Protein AF-0000000076593873 (afdb_homodimer)

Structure (mmCIF, N/CA/C/O backbone):
data_AF-0000000076593873-model_v1
#
loop_
_entity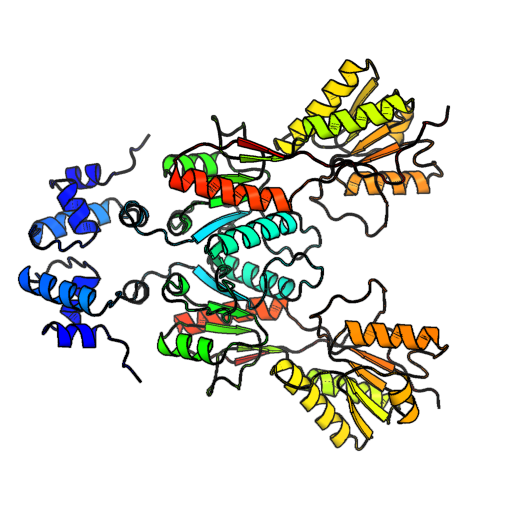.id
_entity.type
_entity.pdbx_description
1 polymer 'LacI family transcriptional regulator'
#
loop_
_atom_site.group_PDB
_atom_site.id
_atom_site.type_symbol
_atom_site.label_atom_id
_atom_site.label_alt_id
_atom_site.label_comp_id
_atom_site.label_asym_id
_atom_site.label_entity_id
_atom_site.label_seq_id
_atom_site.pdbx_PDB_ins_code
_atom_site.Cartn_x
_atom_site.Cartn_y
_atom_site.Cartn_z
_atom_site.occupancy
_atom_site.B_iso_or_equiv
_atom_site.auth_seq_id
_atom_site.auth_comp_id
_atom_site.auth_asym_id
_atom_site.auth_atom_id
_atom_site.pdbx_PDB_model_num
ATOM 1 N N . MET A 1 1 ? -19.141 37.375 -0.49 1 27.3 1 MET A N 1
ATOM 2 C CA . MET A 1 1 ? -18.844 36 -0.102 1 27.3 1 MET A CA 1
ATOM 3 C C . MET A 1 1 ? -20.125 35.219 0.185 1 27.3 1 MET A C 1
ATOM 5 O O . MET A 1 1 ? -20.938 35.656 1.01 1 27.3 1 MET A O 1
ATOM 9 N N . ALA A 1 2 ? -20.672 34.438 -0.618 1 40.19 2 ALA A N 1
ATOM 10 C CA . ALA A 1 2 ? -22.047 33.969 -0.468 1 40.19 2 ALA A CA 1
ATOM 11 C C . ALA A 1 2 ? -22.219 33.125 0.787 1 40.19 2 ALA A C 1
ATOM 13 O O . ALA A 1 2 ? -21.422 32.219 1.031 1 40.19 2 ALA A O 1
ATOM 14 N N . ARG A 1 3 ? -22.781 33.438 1.843 1 48.47 3 ARG A N 1
ATOM 15 C CA . ARG A 1 3 ? -22.984 32.844 3.162 1 48.47 3 ARG A CA 1
ATOM 16 C C . ARG A 1 3 ? -23.594 31.453 3.051 1 48.47 3 ARG A C 1
ATOM 18 O O . ARG A 1 3 ? -24.562 31.25 2.311 1 48.47 3 ARG A O 1
ATOM 25 N N . ARG A 1 4 ? -22.828 30.328 3.344 1 48.94 4 ARG A N 1
ATOM 26 C CA . ARG A 1 4 ? -23.359 28.969 3.395 1 48.94 4 ARG A CA 1
ATOM 27 C C . ARG A 1 4 ? -24.641 28.906 4.203 1 48.94 4 ARG A C 1
ATOM 29 O O . ARG A 1 4 ? -24.719 29.453 5.305 1 48.94 4 ARG A O 1
ATOM 36 N N . LEU A 1 5 ? -25.641 28.297 3.57 1 63.25 5 LEU A N 1
ATOM 37 C CA . LEU A 1 5 ? -26.953 28.25 4.223 1 63.25 5 LEU A CA 1
ATOM 38 C C . LEU A 1 5 ? -26.922 27.312 5.422 1 63.25 5 LEU A C 1
ATOM 40 O O . LEU A 1 5 ? -26.359 26.219 5.352 1 63.25 5 LEU A O 1
ATOM 44 N N . THR A 1 6 ? -27.062 27.703 6.688 1 67.06 6 THR A N 1
ATOM 45 C CA . THR A 1 6 ? -27.203 26.969 7.941 1 67.06 6 THR A CA 1
ATOM 46 C C . THR A 1 6 ? -28.625 26.484 8.133 1 67.06 6 THR A C 1
ATOM 48 O O . THR A 1 6 ? -29.531 26.906 7.402 1 67.06 6 THR A O 1
ATOM 51 N N . GLN A 1 7 ? -28.641 25.453 9.086 1 71.44 7 GLN A N 1
ATOM 52 C CA . GLN A 1 7 ? -30 25.062 9.445 1 71.44 7 GLN A CA 1
ATOM 53 C C . GLN A 1 7 ? -30.844 26.266 9.836 1 71.44 7 GLN A C 1
ATOM 55 O O . GLN A 1 7 ? -32.031 26.297 9.594 1 71.44 7 GLN A O 1
ATOM 60 N N . GLN A 1 8 ? -30.109 27.219 10.438 1 76.75 8 GLN A N 1
ATOM 61 C CA . GLN A 1 8 ? -30.797 28.453 10.82 1 76.75 8 GLN A CA 1
ATOM 62 C C . GLN A 1 8 ? -31.25 29.234 9.586 1 76.75 8 GLN A C 1
ATOM 64 O O . GLN A 1 8 ? -32.344 29.812 9.586 1 76.75 8 GLN A O 1
ATOM 69 N N . ASP A 1 9 ? -30.422 29.188 8.562 1 77.44 9 ASP A N 1
ATOM 70 C CA . ASP A 1 9 ? -30.797 29.859 7.324 1 77.44 9 ASP A CA 1
ATOM 71 C C . ASP A 1 9 ? -32 29.172 6.672 1 77.44 9 ASP A C 1
ATOM 73 O O . ASP A 1 9 ? -32.906 29.844 6.191 1 77.44 9 ASP A O 1
ATOM 77 N N . ILE A 1 10 ? -31.891 27.891 6.699 1 76.69 10 ILE A N 1
ATOM 78 C CA . ILE A 1 10 ? -33 27.109 6.148 1 76.69 10 ILE A CA 1
ATOM 79 C C . ILE A 1 10 ? -34.25 27.391 6.938 1 76.69 10 ILE A C 1
ATOM 81 O O . ILE A 1 10 ? -35.344 27.547 6.359 1 76.69 10 ILE A O 1
ATOM 85 N N . ALA A 1 11 ? -34.125 27.453 8.195 1 79.81 11 ALA A N 1
ATOM 86 C CA . ALA A 1 11 ? -35.25 27.766 9.07 1 79.81 11 ALA A CA 1
ATOM 87 C C . ALA A 1 11 ? -35.844 29.125 8.727 1 79.81 11 ALA A C 1
ATOM 89 O O . ALA A 1 11 ? -37.062 29.25 8.609 1 79.81 11 ALA A O 1
ATOM 90 N N . ARG A 1 12 ? -35 30.031 8.523 1 82.44 12 ARG A N 1
ATOM 91 C CA . ARG A 1 12 ? -35.438 31.391 8.164 1 82.44 12 ARG A CA 1
ATOM 92 C C . ARG A 1 12 ? -36.125 31.391 6.812 1 82.44 12 ARG A C 1
ATOM 94 O O . ARG A 1 12 ? -37.188 32.031 6.652 1 82.44 12 ARG A O 1
ATOM 10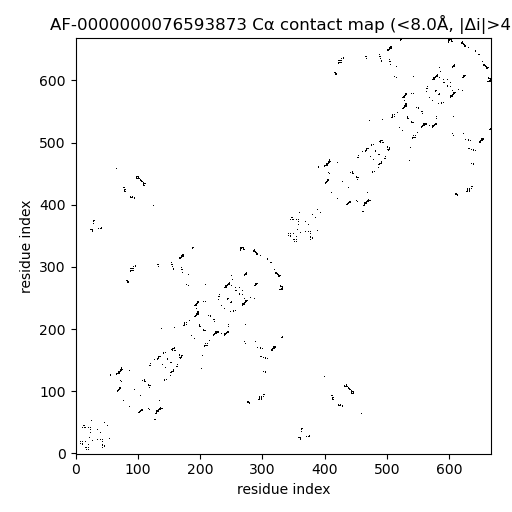1 N N . MET A 1 13 ? -35.531 30.656 5.918 1 81.69 13 MET A N 1
ATOM 102 C CA . MET A 1 13 ? -36.062 30.625 4.559 1 81.69 13 MET A CA 1
ATOM 103 C C . MET A 1 13 ? -37.406 29.891 4.516 1 81.69 13 MET A C 1
ATOM 105 O O . MET A 1 13 ? -38.25 30.219 3.701 1 81.69 13 MET A O 1
ATOM 109 N N . ALA A 1 14 ? -37.531 28.922 5.348 1 80.81 14 ALA A N 1
ATOM 110 C CA . ALA A 1 14 ? -38.75 28.109 5.395 1 80.81 14 ALA A CA 1
ATOM 111 C C . ALA A 1 14 ? -39.781 28.703 6.348 1 80.81 14 ALA A C 1
ATOM 113 O O . ALA A 1 14 ? -40.938 28.234 6.398 1 80.81 14 ALA A O 1
ATOM 114 N N . GLY A 1 15 ? -39.406 29.719 7.062 1 83.62 15 GLY A N 1
ATOM 115 C CA . GLY A 1 15 ? -40.281 30.375 8.008 1 83.62 15 GLY A CA 1
ATOM 116 C C . GLY A 1 15 ? -40.594 29.547 9.227 1 83.62 15 GLY A C 1
ATOM 117 O O . GLY A 1 15 ? -41.719 29.594 9.758 1 83.62 15 GLY A O 1
ATOM 118 N N . VAL A 1 16 ? -39.719 28.641 9.5 1 81.25 16 VAL A N 1
ATOM 119 C CA . VAL A 1 16 ? -39.906 27.781 10.656 1 81.25 16 VAL A CA 1
ATOM 120 C C . VAL A 1 16 ? -38.719 27.938 11.617 1 81.25 16 VAL A C 1
ATOM 122 O O . VAL A 1 16 ? -37.781 28.641 11.312 1 81.25 16 VAL A O 1
ATOM 125 N N . SER A 1 17 ? -38.812 27.406 12.867 1 78.19 17 SER A N 1
ATOM 126 C CA . SER A 1 17 ? -37.688 27.422 13.812 1 78.19 17 SER A CA 1
ATOM 127 C C . SER A 1 17 ? -36.562 26.484 13.375 1 78.19 17 SER A C 1
ATOM 129 O O . SER A 1 17 ? -36.812 25.547 12.617 1 78.19 17 SER A O 1
ATOM 131 N N . GLN A 1 18 ? -35.281 26.719 13.875 1 76.38 18 GLN A N 1
ATOM 132 C CA . GLN A 1 18 ? -34.156 25.828 13.602 1 76.38 18 GLN A CA 1
ATOM 133 C C . GLN A 1 18 ? -34.438 24.422 14.117 1 76.38 18 GLN A C 1
ATOM 135 O O . GLN A 1 18 ? -34.031 23.438 13.492 1 76.38 18 GLN A O 1
ATOM 140 N N . ALA A 1 19 ? -35.156 24.359 15.242 1 73.5 19 ALA A N 1
ATOM 141 C CA . ALA A 1 19 ? -35.531 23.062 15.805 1 73.5 19 ALA A CA 1
ATOM 142 C C . ALA A 1 19 ? -36.438 22.297 14.859 1 73.5 19 ALA A C 1
ATOM 144 O O . ALA A 1 19 ? -36.312 21.078 14.703 1 73.5 19 ALA A O 1
ATOM 145 N N . THR A 1 20 ? -37.375 23 14.227 1 74.06 20 THR A N 1
ATOM 146 C CA . THR A 1 20 ? -38.281 22.359 13.281 1 74.06 20 THR A CA 1
ATOM 147 C C . THR A 1 20 ? -37.531 21.828 12.062 1 74.06 20 THR A C 1
ATOM 149 O O . THR A 1 20 ? -37.812 20.719 11.602 1 74.06 20 THR A O 1
ATOM 152 N N . VAL A 1 21 ? -36.469 22.672 11.578 1 73.88 21 VAL A N 1
ATOM 153 C CA . VAL A 1 21 ? -35.625 22.219 10.453 1 73.88 21 VAL A CA 1
ATOM 154 C C . VAL A 1 21 ? -34.844 20.969 10.859 1 73.88 21 VAL A C 1
ATOM 156 O O . VAL A 1 21 ? -34.75 20 10.102 1 73.88 21 VAL A O 1
ATOM 159 N N . SER A 1 22 ? -34.312 21.016 12.086 1 69.75 22 SER A N 1
ATOM 160 C CA . SER A 1 22 ? -33.594 19.875 12.617 1 69.75 22 SER A CA 1
ATOM 161 C C . SER A 1 22 ? -34.469 18.641 12.703 1 69.75 22 SER A C 1
ATOM 163 O O . SER A 1 22 ? -34.031 17.531 12.352 1 69.75 22 SER A O 1
ATOM 165 N N . LEU A 1 23 ? -35.688 18.922 13.156 1 68.12 23 LEU A N 1
ATOM 166 C CA . LEU A 1 23 ? -36.656 17.828 13.312 1 68.12 23 LEU A CA 1
ATOM 167 C C . LEU A 1 23 ? -37.031 17.25 11.961 1 68.12 23 LEU A C 1
ATOM 169 O O . LEU A 1 23 ? -37.156 16.031 11.812 1 68.12 23 LEU A O 1
ATOM 173 N N . VAL A 1 24 ? -37.188 18.109 11.031 1 69.44 24 VAL A N 1
ATOM 174 C CA . VAL A 1 24 ? -37.562 17.703 9.68 1 69.44 24 VAL A CA 1
ATOM 175 C C . VAL A 1 24 ? -36.406 16.953 9.031 1 69.44 24 VAL A C 1
ATOM 177 O O . VAL A 1 24 ? -36.594 15.914 8.391 1 69.44 24 VAL A O 1
ATOM 180 N N . LEU A 1 25 ? -35.125 17.516 9.25 1 64.62 25 LEU A N 1
ATOM 181 C CA . LEU A 1 25 ? -33.938 16.953 8.633 1 64.62 25 LEU A CA 1
ATOM 182 C C . LEU A 1 25 ? -33.562 15.617 9.281 1 64.62 25 LEU A C 1
ATOM 184 O O . LEU A 1 25 ? -33.094 14.703 8.609 1 64.62 25 LEU A O 1
ATOM 188 N N . ASN A 1 26 ? -33.75 15.547 10.625 1 59.53 26 ASN A N 1
ATOM 189 C CA . ASN A 1 26 ? -33.406 14.344 11.383 1 59.53 26 ASN A CA 1
ATOM 190 C C . ASN A 1 26 ? -34.594 13.391 11.492 1 59.53 26 ASN A C 1
ATOM 192 O O . ASN A 1 26 ? -34.5 12.367 12.18 1 59.53 26 ASN A O 1
ATOM 196 N N . ASN A 1 27 ? -35.406 13.516 10.781 1 50.81 27 ASN A N 1
ATOM 197 C CA . ASN A 1 27 ? -36.688 12.805 10.82 1 50.81 27 ASN A CA 1
ATOM 198 C C . ASN A 1 27 ? -37.031 12.398 12.25 1 50.81 27 ASN A C 1
ATOM 200 O O . ASN A 1 27 ? -37.562 11.312 12.469 1 50.81 27 ASN A O 1
ATOM 204 N N . ARG A 1 28 ? -36.344 13.055 13.25 1 45.88 28 ARG A N 1
ATOM 205 C CA . ARG A 1 28 ? -36.656 12.734 14.641 1 45.88 28 ARG A CA 1
ATOM 206 C C . ARG A 1 28 ? -38.125 12.945 14.945 1 45.88 28 ARG A C 1
ATOM 208 O O . ARG A 1 28 ? -38.688 14.008 14.664 1 45.88 28 ARG A O 1
ATOM 215 N N . LYS A 1 29 ? -38.875 11.781 14.969 1 42.25 29 LYS A N 1
ATOM 216 C CA . LYS A 1 29 ? -40.188 11.789 15.602 1 42.25 29 LYS A CA 1
ATOM 217 C C . LYS A 1 29 ? -40.062 11.938 17.109 1 42.25 29 LYS A C 1
ATOM 219 O O . LYS A 1 29 ? -40.094 10.945 17.844 1 42.25 29 LYS A O 1
ATOM 224 N N . ASP A 1 30 ? -39.188 12.656 17.641 1 37.06 30 ASP A N 1
ATOM 225 C CA . ASP A 1 30 ? -39.469 12.695 19.078 1 37.06 30 ASP A CA 1
ATOM 226 C C . ASP A 1 30 ? -40.969 12.859 19.344 1 37.06 30 ASP A C 1
ATOM 228 O O . ASP A 1 30 ? -41.688 13.484 18.562 1 37.06 30 ASP A O 1
ATOM 232 N N . GLY A 1 31 ? -41.531 11.961 20.172 1 39.12 31 GLY A N 1
ATOM 233 C CA . GLY A 1 31 ? -42.906 11.875 20.609 1 39.12 31 GLY A CA 1
ATOM 234 C C . GLY A 1 31 ? -43.656 13.211 20.562 1 39.12 31 GLY A C 1
ATOM 235 O O . GLY A 1 31 ? -44.844 13.266 20.266 1 39.12 31 GLY A O 1
ATOM 236 N N . ASN A 1 32 ? -43.188 14.164 21.188 1 43.72 32 ASN A N 1
ATOM 237 C CA . ASN A 1 32 ? -44.031 15.297 21.609 1 43.72 32 ASN A CA 1
ATOM 238 C C . ASN A 1 32 ? -44.062 16.391 20.531 1 43.72 32 ASN A C 1
ATOM 240 O O . ASN A 1 32 ? -44.719 17.422 20.719 1 43.72 32 ASN A O 1
ATOM 244 N N . VAL A 1 33 ? -43.094 16.391 19.516 1 51.34 33 VAL A N 1
ATOM 245 C CA . VAL A 1 33 ? -43.188 17.578 18.688 1 51.34 33 VAL A CA 1
ATOM 246 C C . VAL A 1 33 ? -43.688 17.203 17.281 1 51.34 33 VAL A C 1
ATOM 248 O O . VAL A 1 33 ? -42.969 16.531 16.547 1 51.34 33 VAL A O 1
ATOM 251 N N . ARG A 1 34 ? -45 17.156 16.906 1 61.81 34 ARG A N 1
ATOM 252 C CA . ARG A 1 34 ? -45.719 17 15.633 1 61.81 34 ARG A CA 1
ATOM 253 C C . ARG A 1 34 ? -45.406 18.172 14.688 1 61.81 34 ARG A C 1
ATOM 255 O O . ARG A 1 34 ? -45.781 19.312 14.953 1 61.81 34 ARG A O 1
ATOM 262 N N . ILE A 1 35 ? -44.5 17.969 13.758 1 65.06 35 ILE A N 1
ATOM 263 C CA . ILE A 1 35 ? -44.344 18.969 12.711 1 65.06 35 ILE A CA 1
ATOM 264 C C . ILE A 1 35 ? -45.438 18.812 11.656 1 65.06 35 ILE A C 1
ATOM 266 O O . ILE A 1 35 ? -45.625 17.703 11.133 1 65.06 35 ILE A O 1
ATOM 270 N N . ALA A 1 36 ? -46.312 19.844 11.461 1 73.69 36 ALA A N 1
ATOM 271 C CA . ALA A 1 36 ? -47.375 19.859 10.469 1 73.69 36 ALA A CA 1
ATOM 272 C C . ALA A 1 36 ? -46.844 19.516 9.078 1 73.69 36 ALA A C 1
ATOM 274 O O . ALA A 1 36 ? -45.719 19.875 8.734 1 73.69 36 ALA A O 1
ATOM 275 N N . ALA A 1 37 ? -47.562 18.703 8.297 1 70.81 37 ALA A N 1
ATOM 276 C CA . ALA A 1 37 ? -47.219 18.266 6.953 1 70.81 37 ALA A CA 1
ATOM 277 C C . ALA A 1 37 ? -46.812 19.469 6.078 1 70.81 37 ALA A C 1
ATOM 279 O O . ALA A 1 37 ? -45.875 19.375 5.289 1 70.81 37 ALA A O 1
ATOM 280 N N . GLU A 1 38 ? -47.562 20.516 6.23 1 75.06 38 GLU A N 1
ATOM 281 C CA . GLU A 1 38 ? -47.312 21.734 5.465 1 75.06 38 GLU A CA 1
ATOM 282 C C . GLU A 1 38 ? -45.938 22.328 5.801 1 75.06 38 GLU A C 1
ATOM 284 O O . GLU A 1 38 ? -45.188 22.734 4.91 1 75.06 38 GLU A O 1
ATOM 289 N N . THR A 1 39 ? -45.562 22.281 7.016 1 76.56 39 THR A N 1
ATOM 290 C CA . THR A 1 39 ? -44.312 22.812 7.484 1 76.56 39 THR A CA 1
ATOM 291 C C . THR A 1 39 ? -43.156 21.938 6.996 1 76.56 39 THR A C 1
ATOM 293 O O . THR A 1 39 ? -42.125 22.453 6.566 1 76.56 39 THR A O 1
ATOM 296 N N . ARG A 1 40 ? -43.281 20.734 7.102 1 75.56 40 ARG A N 1
ATOM 297 C CA . ARG A 1 40 ? -42.281 19.797 6.598 1 75.56 40 ARG A CA 1
ATOM 298 C C . ARG A 1 40 ? -42.062 19.984 5.102 1 75.56 40 ARG A C 1
ATOM 300 O O . ARG A 1 40 ? -40.906 20.016 4.645 1 75.56 40 ARG A O 1
ATOM 307 N N . ALA A 1 41 ? -43.125 20.078 4.387 1 75.81 41 ALA A N 1
ATOM 308 C CA . ALA A 1 41 ? -43.031 20.297 2.945 1 75.81 41 ALA A CA 1
ATOM 309 C C . ALA A 1 41 ? -42.312 21.609 2.641 1 75.81 41 ALA A C 1
ATOM 311 O O . ALA A 1 41 ? -41.5 21.672 1.714 1 75.81 41 ALA A O 1
ATOM 312 N N . GLN A 1 42 ? -42.625 22.672 3.305 1 78.44 42 GLN A N 1
ATOM 313 C CA . GLN A 1 42 ? -41.969 23.969 3.141 1 78.44 42 GLN A CA 1
ATOM 314 C C . GLN A 1 42 ? -40.469 23.875 3.4 1 78.44 42 GLN A C 1
ATOM 316 O O . GLN A 1 42 ? -39.656 24.438 2.648 1 78.44 42 GLN A O 1
ATOM 321 N N . VAL A 1 43 ? -40.094 23.141 4.461 1 78.12 43 VAL A N 1
ATOM 322 C CA . VAL A 1 43 ? -38.688 22.984 4.809 1 78.12 43 VAL A CA 1
ATOM 323 C C . VAL A 1 43 ? -37.969 22.172 3.727 1 78.12 43 VAL A C 1
ATOM 325 O O . VAL A 1 43 ? -36.875 22.547 3.266 1 78.12 43 VAL A O 1
ATOM 328 N N . LEU A 1 44 ? -38.562 21.141 3.311 1 73.25 44 LEU A N 1
ATOM 329 C CA . LEU A 1 44 ? -37.969 20.281 2.301 1 73.25 44 LEU A CA 1
ATOM 330 C C . LEU A 1 44 ? -37.844 21 0.963 1 73.25 44 LEU A C 1
ATOM 332 O O . LEU A 1 44 ? -36.875 20.812 0.23 1 73.25 44 LEU A O 1
ATOM 336 N N . GLU A 1 45 ? -38.812 21.766 0.627 1 73.44 45 GLU A N 1
ATOM 337 C CA . GLU A 1 45 ? -38.781 22.594 -0.575 1 73.44 45 GLU A CA 1
ATOM 338 C C . GLU A 1 45 ? -37.594 23.578 -0.531 1 73.44 45 GLU A C 1
ATOM 340 O O . GLU A 1 45 ? -36.906 23.766 -1.531 1 73.44 45 GLU A O 1
ATOM 345 N N . VAL A 1 46 ? -37.375 24.25 0.576 1 76.31 46 VAL A N 1
ATOM 346 C CA . VAL A 1 46 ? -36.25 25.172 0.732 1 76.31 46 VAL A CA 1
ATOM 347 C C . VAL A 1 46 ? -34.938 24.391 0.603 1 76.31 46 VAL A C 1
ATOM 349 O O . VAL A 1 46 ? -34 24.859 -0.052 1 76.31 46 VAL A O 1
ATOM 352 N N . ILE A 1 47 ? -34.938 23.234 1.169 1 67.81 47 ILE A N 1
ATOM 353 C CA . ILE A 1 47 ? -33.75 22.391 1.109 1 67.81 47 ILE A CA 1
ATOM 354 C C . ILE A 1 47 ? -33.469 22 -0.34 1 67.81 47 ILE A C 1
ATOM 356 O O . ILE A 1 47 ? -32.312 22.094 -0.794 1 67.81 47 ILE A O 1
ATOM 360 N N . ARG A 1 48 ? -34.406 21.625 -1.034 1 63.38 48 ARG A N 1
ATOM 361 C CA . ARG A 1 48 ? -34.312 21.266 -2.441 1 63.38 48 ARG A CA 1
ATOM 362 C C . ARG A 1 48 ? -33.844 22.453 -3.281 1 63.38 48 ARG A C 1
ATOM 364 O O . ARG A 1 48 ? -32.969 22.328 -4.125 1 63.38 48 ARG A O 1
ATOM 371 N N . LYS A 1 49 ? -34.438 23.578 -3.113 1 64.38 49 LYS A N 1
ATOM 372 C CA . LYS A 1 49 ? -34.156 24.797 -3.875 1 64.38 49 LYS A CA 1
ATOM 373 C C . LYS A 1 49 ? -32.781 25.328 -3.588 1 64.38 49 LYS A C 1
ATOM 375 O O . LYS A 1 49 ? -32.125 25.875 -4.473 1 64.38 49 LYS A O 1
ATOM 380 N N . THR A 1 50 ? -32.375 25.172 -2.32 1 63.22 50 THR A N 1
ATOM 381 C CA . THR A 1 50 ? -31.094 25.766 -1.914 1 63.22 50 THR A CA 1
ATOM 382 C C . THR A 1 50 ? -29.953 24.766 -2.035 1 63.22 50 THR A C 1
ATOM 384 O O . THR A 1 50 ? -28.781 25.141 -2.043 1 63.22 50 THR A O 1
ATOM 387 N N . GLY A 1 51 ? -30.359 23.484 -2.232 1 54.16 51 GLY A N 1
ATOM 388 C CA . GLY A 1 51 ? -29.406 22.391 -2.262 1 54.16 51 GLY A CA 1
ATOM 389 C C . GLY A 1 51 ? -28.781 22.109 -0.909 1 54.16 51 GLY A C 1
ATOM 390 O O . GLY A 1 51 ? -27.672 21.578 -0.832 1 54.16 51 GLY A O 1
ATOM 391 N N . TYR A 1 52 ? -29.516 22.594 0.033 1 53.09 52 TYR A N 1
ATOM 392 C CA . TYR A 1 52 ? -29.016 22.375 1.388 1 53.09 52 TYR A CA 1
ATOM 393 C C . TYR A 1 52 ? -28.938 20.875 1.701 1 53.09 52 TYR A C 1
ATOM 395 O O . TYR A 1 52 ? -29.891 20.141 1.463 1 53.09 52 TYR A O 1
ATOM 403 N N . VAL A 1 53 ? -27.938 20.281 1.823 1 44.97 53 VAL A N 1
ATOM 404 C CA . VAL A 1 53 ? -27.766 18.922 2.342 1 44.97 53 VAL A CA 1
ATOM 405 C C . VAL A 1 53 ? -27.531 18.984 3.85 1 44.97 53 VAL A C 1
ATOM 407 O O . VAL A 1 53 ? -26.656 19.719 4.324 1 44.97 53 VAL A O 1
ATOM 410 N N . ALA A 1 54 ? -28.594 18.453 4.535 1 43.44 54 ALA A N 1
ATOM 411 C CA . ALA A 1 54 ? -28.344 18.312 5.965 1 43.44 54 ALA A CA 1
ATOM 412 C C . ALA A 1 54 ? -27.016 17.625 6.227 1 43.44 54 ALA A C 1
ATOM 414 O O . ALA A 1 54 ? -26.656 16.672 5.531 1 43.44 54 ALA A O 1
ATOM 415 N N . ASN A 1 55 ? -26.125 18.344 6.652 1 37.47 55 ASN A N 1
ATOM 416 C CA . ASN A 1 55 ? -24.812 17.781 6.953 1 37.47 55 ASN A CA 1
ATOM 417 C C . ASN A 1 55 ? -24.922 16.359 7.496 1 37.47 55 ASN A C 1
ATOM 419 O O . ASN A 1 55 ? -25.516 16.141 8.555 1 37.47 55 ASN A O 1
ATOM 423 N N . PRO A 1 56 ? -25.016 15.438 6.652 1 38.22 56 PRO A N 1
ATOM 424 C CA . PRO A 1 56 ? -25 14.133 7.309 1 38.22 56 PRO A CA 1
ATOM 425 C C . PRO A 1 56 ? -24.188 14.125 8.602 1 38.22 56 PRO A C 1
ATOM 427 O O . PRO A 1 56 ? -24.422 13.273 9.469 1 38.22 56 PRO A O 1
ATOM 430 N N . ILE A 1 57 ? -23.141 14.898 8.664 1 34.41 57 ILE A N 1
ATOM 431 C CA . ILE A 1 57 ? -22.312 15.156 9.844 1 34.41 57 ILE A CA 1
ATOM 432 C C . ILE A 1 57 ? -23.188 15.727 10.961 1 34.41 57 ILE A C 1
ATOM 434 O O . ILE A 1 57 ? -22.969 15.414 12.141 1 34.41 57 ILE A O 1
ATOM 438 N N . ALA A 1 58 ? -24.125 16.594 10.766 1 36.59 58 ALA A N 1
ATOM 439 C CA . ALA A 1 58 ? -24.906 17.234 11.812 1 36.59 58 ALA A CA 1
ATOM 440 C C . ALA A 1 58 ? -25.688 16.203 12.633 1 36.59 58 ALA A C 1
ATOM 442 O O . ALA A 1 58 ? -25.844 16.359 13.844 1 36.59 58 ALA A O 1
ATOM 443 N N . ARG A 1 59 ? -26.281 15.297 12 1 36.56 59 ARG A N 1
ATOM 444 C CA . ARG A 1 59 ? -26.906 14.266 12.812 1 36.56 59 ARG A CA 1
ATOM 445 C C . ARG A 1 59 ? -25.859 13.461 13.578 1 36.56 59 ARG A C 1
ATOM 447 O O . ARG A 1 59 ? -26.109 13.016 14.695 1 36.56 59 ARG A O 1
ATOM 454 N N . ARG A 1 60 ? -24.625 13.219 12.945 1 38.25 60 ARG A N 1
ATOM 455 C CA . ARG A 1 60 ? -23.547 12.469 13.57 1 38.25 60 ARG A CA 1
ATOM 456 C C . ARG A 1 60 ? -22.875 13.289 14.672 1 38.25 60 ARG A C 1
ATOM 458 O O . ARG A 1 60 ? -22.031 12.781 15.406 1 38.25 60 ARG A O 1
ATOM 465 N N . MET A 1 61 ? -22.875 14.508 14.68 1 34.19 61 MET A N 1
ATOM 466 C CA . MET A 1 61 ? -22.219 15.328 15.695 1 34.19 61 MET A CA 1
ATOM 467 C C . MET A 1 61 ? -22.562 14.852 17.094 1 34.19 61 MET A C 1
ATOM 469 O O . MET A 1 61 ? -21.766 14.977 18.016 1 34.19 61 MET A O 1
ATOM 473 N N . ARG A 1 62 ? -23.922 14.945 17.406 1 37.16 62 ARG A N 1
ATOM 474 C CA . ARG A 1 62 ? -23.953 14.789 18.859 1 37.16 62 ARG A CA 1
ATOM 475 C C . ARG A 1 62 ? -23.234 13.508 19.281 1 37.16 62 ARG A C 1
ATOM 477 O O . ARG A 1 62 ? -22.406 13.516 20.188 1 37.16 62 ARG A O 1
ATOM 484 N N . ASP A 1 63 ? -23.844 12.148 19.406 1 45.16 63 ASP A N 1
ATOM 485 C CA . ASP A 1 63 ? -23.297 10.969 20.062 1 45.16 63 ASP A CA 1
ATOM 486 C C . ASP A 1 63 ? -22.656 10.023 19.047 1 45.16 63 ASP A C 1
ATOM 488 O O . ASP A 1 63 ? -21.844 9.18 19.422 1 45.16 63 ASP A O 1
ATOM 492 N N . ARG A 1 64 ? -22.844 9.75 17.531 1 53.25 64 ARG A N 1
ATOM 493 C CA . ARG A 1 64 ? -22.609 8.461 16.875 1 53.25 64 ARG A CA 1
ATOM 494 C C . ARG A 1 64 ? -21.484 8.57 15.844 1 53.25 64 ARG A C 1
ATOM 496 O O . ARG A 1 64 ? -21.719 9 14.711 1 53.25 64 ARG A O 1
ATOM 503 N N . HIS A 1 65 ? -20.109 8.617 16.078 1 67.5 65 HIS A N 1
ATOM 504 C CA . HIS A 1 65 ? -18.906 8.383 15.281 1 67.5 65 HIS A CA 1
ATOM 505 C C . HIS A 1 65 ? -19.078 7.168 14.375 1 67.5 65 HIS A C 1
ATOM 507 O O . HIS A 1 65 ? -19.609 6.141 14.797 1 67.5 65 HIS A O 1
ATOM 513 N N . ASN A 1 66 ? -18.844 7.52 12.984 1 75.81 66 ASN A N 1
ATOM 514 C CA . ASN A 1 66 ? -18.875 6.398 12.055 1 75.81 66 ASN A CA 1
ATOM 515 C C . ASN A 1 66 ? -17.672 5.473 12.25 1 75.81 66 ASN A C 1
ATOM 517 O O . ASN A 1 66 ? -17.641 4.367 11.711 1 75.81 66 ASN A O 1
ATOM 521 N N . ARG A 1 67 ? -16.75 5.914 13.07 1 84.62 67 ARG A N 1
ATOM 522 C CA . ARG A 1 67 ? -15.492 5.195 13.273 1 84.62 67 ARG A CA 1
ATOM 523 C C . ARG A 1 67 ? -14.766 4.984 11.945 1 84.62 67 ARG A C 1
ATOM 525 O O . ARG A 1 67 ? -14.281 3.887 11.664 1 84.62 67 ARG A O 1
ATOM 532 N N . ILE A 1 68 ? -14.836 6.039 11.094 1 88.62 68 ILE A N 1
ATOM 533 C CA . ILE A 1 68 ? -14.141 6.07 9.812 1 88.62 68 ILE A CA 1
ATOM 534 C C . ILE A 1 68 ? -13.188 7.262 9.773 1 88.62 68 ILE A C 1
ATOM 536 O O . ILE A 1 68 ? -13.57 8.383 10.117 1 88.62 68 ILE A O 1
ATOM 540 N N . LEU A 1 69 ? -11.977 6.941 9.438 1 91.56 69 LEU A N 1
ATOM 541 C CA . LEU A 1 69 ? -11 8 9.203 1 91.56 69 LEU A CA 1
ATOM 542 C C . LEU A 1 69 ? -10.711 8.141 7.715 1 91.56 69 LEU A C 1
ATOM 544 O O . LEU A 1 69 ? -10.438 7.152 7.031 1 91.56 69 LEU A O 1
ATOM 548 N N . GLY A 1 70 ? -10.836 9.359 7.215 1 90.12 70 GLY A N 1
ATOM 549 C CA . GLY A 1 70 ? -10.477 9.633 5.836 1 90.12 70 GLY A CA 1
ATOM 550 C C . GLY A 1 70 ? -8.984 9.828 5.637 1 90.12 70 GLY A C 1
ATOM 551 O O . GLY A 1 70 ? -8.305 10.398 6.496 1 90.12 70 GLY A O 1
ATOM 552 N N . VAL A 1 71 ? -8.5 9.336 4.52 1 89.38 71 VAL A N 1
ATOM 553 C CA . VAL A 1 71 ? -7.098 9.539 4.16 1 89.38 71 VAL A CA 1
ATOM 554 C C . VAL A 1 71 ? -7.008 10.164 2.77 1 89.38 71 VAL A C 1
ATOM 556 O O . VAL A 1 71 ? -7.438 9.562 1.782 1 89.38 71 VAL A O 1
ATOM 559 N N . PHE A 1 72 ? -6.445 11.359 2.752 1 82.5 72 PHE A N 1
ATOM 560 C CA . PHE A 1 72 ? -6.176 12.047 1.494 1 82.5 72 PHE A CA 1
ATOM 561 C C . PHE A 1 72 ? -4.703 11.914 1.115 1 82.5 72 PHE A C 1
ATOM 563 O O . PHE A 1 72 ? -3.82 12.219 1.919 1 82.5 72 PHE A O 1
ATOM 570 N N . THR A 1 73 ? -4.629 11.281 -0.088 1 77.06 73 THR A N 1
ATOM 571 C CA . THR A 1 73 ? -3.281 11.25 -0.646 1 77.06 73 THR A CA 1
ATOM 572 C C . THR A 1 73 ? -3.227 12.008 -1.969 1 77.06 73 THR A C 1
ATOM 574 O O . THR A 1 73 ? -4.215 12.055 -2.707 1 77.06 73 THR A O 1
ATOM 577 N N . TYR A 1 74 ? -2.348 12.859 -2.305 1 67.88 74 TYR A N 1
ATOM 578 C CA . TYR A 1 74 ? -2.246 13.594 -3.559 1 67.88 74 TYR A CA 1
ATOM 579 C C . TYR A 1 74 ? -1.651 12.727 -4.66 1 67.88 74 TYR A C 1
ATOM 581 O O . TYR A 1 74 ? -1.459 13.18 -5.789 1 67.88 74 TYR A O 1
ATOM 589 N N . GLU A 1 75 ? -1.393 11.469 -4.293 1 71.31 75 GLU A N 1
ATOM 590 C CA . GLU A 1 75 ? -0.954 10.445 -5.238 1 71.31 75 GLU A CA 1
ATOM 591 C C . GLU A 1 75 ? -1.633 9.109 -4.961 1 71.31 75 GLU A C 1
ATOM 593 O O . GLU A 1 75 ? -2.32 8.953 -3.947 1 71.31 75 GLU A O 1
ATOM 598 N N . ALA A 1 76 ? -1.489 8.281 -5.941 1 72.62 76 ALA A N 1
ATOM 599 C CA . ALA A 1 76 ? -2.055 6.949 -5.754 1 72.62 76 ALA A CA 1
ATOM 600 C C . ALA A 1 76 ? -1.514 6.301 -4.484 1 72.62 76 ALA A C 1
ATOM 602 O O . ALA A 1 76 ? -0.325 6.418 -4.176 1 72.62 76 ALA A O 1
ATOM 603 N N . VAL A 1 77 ? -2.439 5.789 -3.688 1 75.62 77 VAL A N 1
ATOM 604 C CA . VAL A 1 77 ? -2.084 5.113 -2.445 1 75.62 77 VAL A CA 1
ATOM 605 C C . VAL A 1 77 ? -1.282 3.852 -2.754 1 75.62 77 VAL A C 1
ATOM 607 O O . VAL A 1 77 ? -0.366 3.492 -2.012 1 75.62 77 VAL A O 1
ATOM 610 N N . PHE A 1 78 ? -1.727 3.219 -3.83 1 75.31 78 PHE A N 1
ATOM 611 C CA . PHE A 1 78 ? -1.052 1.993 -4.238 1 75.31 78 PHE A CA 1
ATOM 612 C C . PHE A 1 78 ? -0.357 2.182 -5.582 1 75.31 78 PHE A C 1
ATOM 614 O O . PHE A 1 78 ? -0.835 1.692 -6.609 1 75.31 78 PHE A O 1
ATOM 621 N N . PRO A 1 79 ? 0.851 2.752 -5.488 1 65.69 79 PRO A N 1
ATOM 622 C CA . PRO A 1 79 ? 1.5 3.059 -6.766 1 65.69 79 PRO A CA 1
ATOM 623 C C . PRO A 1 79 ? 2.113 1.827 -7.426 1 65.69 79 PRO A C 1
ATOM 625 O O . PRO A 1 79 ? 2.523 0.891 -6.734 1 65.69 79 PRO A O 1
ATOM 628 N N . SER A 1 80 ? 1.967 1.812 -8.703 1 59.53 80 SER A N 1
ATOM 629 C CA . SER A 1 80 ? 2.561 0.742 -9.5 1 59.53 80 SER A CA 1
ATOM 630 C C . SER A 1 80 ? 4.082 0.825 -9.492 1 59.53 80 SER A C 1
ATOM 632 O O . SER A 1 80 ? 4.766 -0.167 -9.75 1 59.53 80 SER A O 1
ATOM 634 N N . THR A 1 81 ? 4.461 2.035 -9.305 1 55.78 81 THR A N 1
ATOM 635 C CA . THR A 1 81 ? 5.902 2.236 -9.375 1 55.78 81 THR A CA 1
ATOM 636 C C . THR A 1 81 ? 6.527 2.191 -7.984 1 55.78 81 THR A C 1
ATOM 638 O O . THR A 1 81 ? 5.82 2.285 -6.98 1 55.78 81 THR A O 1
ATOM 641 N N . HIS A 1 82 ? 7.723 1.687 -7.844 1 52.66 82 HIS A N 1
ATOM 642 C CA . HIS A 1 82 ? 8.523 1.325 -6.68 1 52.66 82 HIS A CA 1
ATOM 643 C C . HIS A 1 82 ? 8.594 2.473 -5.68 1 52.66 82 HIS A C 1
ATOM 645 O O . HIS A 1 82 ? 9.07 2.295 -4.555 1 52.66 82 HIS A O 1
ATOM 651 N N . ALA A 1 83 ? 8.25 3.711 -5.992 1 56.19 83 ALA A N 1
ATOM 652 C CA . ALA A 1 83 ? 8.461 4.641 -4.887 1 56.19 83 ALA A CA 1
ATOM 653 C C . ALA A 1 83 ? 7.25 4.672 -3.957 1 56.19 83 ALA A C 1
ATOM 655 O O . ALA A 1 83 ? 6.164 5.105 -4.355 1 56.19 83 ALA A O 1
ATOM 656 N N . ASN A 1 84 ? 7.297 3.703 -2.938 1 66.38 84 ASN A N 1
ATOM 657 C CA . ASN A 1 84 ? 6.184 3.68 -1.997 1 66.38 84 ASN A CA 1
ATOM 658 C C . ASN A 1 84 ? 6.398 4.664 -0.85 1 66.38 84 ASN A C 1
ATOM 660 O O . ASN A 1 84 ? 6.516 4.258 0.308 1 66.38 84 ASN A O 1
ATOM 664 N N . PHE A 1 85 ? 6.383 5.945 -1.331 1 70.38 85 PHE A N 1
ATOM 665 C CA . PHE A 1 85 ? 6.656 7.012 -0.377 1 70.38 85 PHE A CA 1
ATOM 666 C C . PHE A 1 85 ? 5.645 6.992 0.763 1 70.38 85 PHE A C 1
ATOM 668 O O . PHE A 1 85 ? 6.012 7.156 1.929 1 70.38 85 PHE A O 1
ATOM 675 N N . TYR A 1 86 ? 4.473 6.621 0.498 1 80.94 86 TYR A N 1
ATOM 676 C CA . TYR A 1 86 ? 3.404 6.773 1.481 1 80.94 86 TYR A CA 1
ATOM 677 C C . TYR A 1 86 ? 3.211 5.488 2.277 1 80.94 86 TYR A C 1
ATOM 679 O O . TYR A 1 86 ? 2.562 5.492 3.326 1 80.94 86 TYR A O 1
ATOM 687 N N . GLN A 1 87 ? 3.768 4.465 1.81 1 83.44 87 GLN A N 1
ATOM 688 C CA . GLN A 1 87 ? 3.482 3.156 2.389 1 83.44 87 GLN A CA 1
ATOM 689 C C . GLN A 1 87 ? 3.777 3.141 3.887 1 83.44 87 GLN A C 1
ATOM 691 O O . GLN A 1 87 ? 2.953 2.682 4.68 1 83.44 87 GLN A O 1
ATOM 696 N N . SER A 1 88 ? 4.926 3.639 4.246 1 88.31 88 SER A N 1
ATOM 697 C CA . SER A 1 88 ? 5.324 3.59 5.648 1 88.31 88 SER A CA 1
ATOM 698 C C . SER A 1 88 ? 4.367 4.395 6.523 1 88.31 88 SER A C 1
ATOM 700 O O . SER A 1 88 ? 4.043 3.982 7.641 1 88.31 88 SER A O 1
ATOM 702 N N . PHE A 1 89 ? 3.924 5.551 6.027 1 91.5 89 PHE A N 1
ATOM 703 C CA . PHE A 1 89 ? 2.936 6.332 6.758 1 91.5 89 PHE A CA 1
ATOM 704 C C . PHE A 1 89 ? 1.641 5.547 6.93 1 91.5 89 PHE A C 1
ATOM 706 O O . PHE A 1 89 ? 1.062 5.523 8.016 1 91.5 89 PHE A O 1
ATOM 713 N N . LEU A 1 90 ? 1.258 4.945 5.852 1 89.88 90 LEU A N 1
ATOM 714 C CA . LEU A 1 90 ? -0.014 4.23 5.816 1 89.88 90 LEU A CA 1
ATOM 715 C C . LEU A 1 90 ? 0.021 3.012 6.727 1 89.88 90 LEU A C 1
ATOM 717 O O . LEU A 1 90 ? -0.997 2.645 7.32 1 89.88 90 LEU A O 1
ATOM 721 N N . GLU A 1 91 ? 1.169 2.404 6.801 1 89.25 91 GLU A N 1
ATOM 722 C CA . GLU A 1 91 ? 1.336 1.315 7.762 1 89.25 91 GLU A CA 1
ATOM 723 C C . GLU A 1 91 ? 1.005 1.772 9.18 1 89.25 91 GLU A C 1
ATOM 725 O O . GLU A 1 91 ? 0.239 1.114 9.883 1 89.25 91 GLU A O 1
ATOM 730 N N . GLY A 1 92 ? 1.571 2.879 9.586 1 93.19 92 GLY A N 1
ATOM 731 C CA . GLY A 1 92 ? 1.311 3.424 10.906 1 93.19 92 GLY A CA 1
ATOM 732 C C . GLY A 1 92 ? -0.127 3.869 11.102 1 93.19 92 GLY A C 1
ATOM 733 O O . GLY A 1 92 ? -0.712 3.658 12.164 1 93.19 92 GLY A O 1
ATOM 734 N N . ILE A 1 93 ? -0.653 4.465 10.039 1 93.75 93 ILE A N 1
ATOM 735 C CA . ILE A 1 93 ? -2.041 4.914 10.07 1 93.75 93 ILE A CA 1
ATOM 736 C C . ILE A 1 93 ? -2.967 3.721 10.281 1 93.75 93 ILE A C 1
ATOM 738 O O . ILE A 1 93 ? -3.846 3.752 11.141 1 93.75 93 ILE A O 1
ATOM 742 N N . GLU A 1 94 ? -2.762 2.717 9.484 1 90.5 94 GLU A N 1
ATOM 743 C CA . GLU A 1 94 ? -3.605 1.529 9.57 1 90.5 94 GLU A CA 1
ATOM 744 C C . GLU A 1 94 ? -3.502 0.882 10.953 1 90.5 94 GLU A C 1
ATOM 746 O O . GLU A 1 94 ? -4.516 0.512 11.547 1 90.5 94 GLU A O 1
ATOM 751 N N . GLU A 1 95 ? -2.311 0.736 11.422 1 89.5 95 GLU A N 1
ATOM 752 C CA . GLU A 1 95 ? -2.076 0.116 12.727 1 89.5 95 GLU A CA 1
ATOM 753 C C . GLU A 1 95 ? -2.832 0.848 13.828 1 89.5 95 GLU A C 1
ATOM 755 O O . GLU A 1 95 ? -3.533 0.223 14.625 1 89.5 95 GLU A O 1
ATOM 760 N N . GLN A 1 96 ? -2.693 2.137 13.836 1 93.75 96 GLN A N 1
ATOM 761 C CA . GLN A 1 96 ? -3.33 2.912 14.898 1 93.75 96 GLN A CA 1
ATOM 762 C C . GLN A 1 96 ? -4.84 2.99 14.695 1 93.75 96 GLN A C 1
ATOM 764 O O . GLN A 1 96 ? -5.602 3.006 15.656 1 93.75 96 GLN A O 1
ATOM 769 N N . ALA A 1 97 ? -5.281 3.098 13.453 1 91 97 ALA A N 1
ATOM 770 C CA . ALA A 1 97 ? -6.715 3.08 13.172 1 91 97 ALA A CA 1
ATOM 771 C C . ALA A 1 97 ? -7.359 1.795 13.68 1 91 97 ALA A C 1
ATOM 773 O O . ALA A 1 97 ? -8.445 1.827 14.266 1 91 97 ALA A O 1
ATOM 774 N N . GLU A 1 98 ? -6.691 0.73 13.414 1 86.25 98 GLU A N 1
ATOM 775 C CA . GLU A 1 98 ? -7.168 -0.556 13.914 1 86.25 98 GLU A CA 1
ATOM 776 C C . GLU A 1 98 ? -7.258 -0.558 15.438 1 86.25 98 GLU A C 1
ATOM 778 O O . GLU A 1 98 ? -8.25 -1.021 16 1 86.25 98 GLU A O 1
ATOM 783 N N . GLU A 1 99 ? -6.25 -0.047 16.062 1 87.31 99 GLU A N 1
ATOM 784 C CA . GLU A 1 99 ? -6.18 -0.016 17.516 1 87.31 99 GLU A CA 1
ATOM 785 C C . GLU A 1 99 ? -7.348 0.764 18.109 1 87.31 99 GLU A C 1
ATOM 787 O O . GLU A 1 99 ? -7.871 0.4 19.172 1 87.31 99 GLU A O 1
ATOM 792 N N . VAL A 1 100 ? -7.828 1.755 17.438 1 87.31 100 VAL A N 1
ATOM 793 C CA . VAL A 1 100 ? -8.891 2.592 18 1 87.31 100 VAL A CA 1
ATOM 794 C C . VAL A 1 100 ? -10.234 2.189 17.391 1 87.31 100 VAL A C 1
ATOM 796 O O . VAL A 1 100 ? -11.242 2.865 17.609 1 87.31 100 VAL A O 1
ATOM 799 N N . GLY A 1 101 ? -10.188 1.107 16.531 1 83.25 101 GLY A N 1
ATOM 800 C CA . GLY A 1 101 ? -11.422 0.539 16.016 1 83.25 101 GLY A CA 1
ATOM 801 C C . GLY A 1 101 ? -12.016 1.342 14.875 1 83.25 101 GLY A C 1
ATOM 802 O O . GLY A 1 101 ? -13.242 1.421 14.734 1 83.25 101 GLY A O 1
ATOM 803 N N . CYS A 1 102 ? -11.219 1.977 14.07 1 87.44 102 CYS A N 1
ATOM 804 C CA . CYS A 1 102 ? -11.688 2.775 12.945 1 87.44 102 CYS A CA 1
ATOM 805 C C . CYS A 1 102 ? -11.312 2.125 11.625 1 87.44 102 CYS A C 1
ATOM 807 O O . CYS A 1 102 ? -10.266 1.482 11.516 1 87.44 102 CYS A O 1
ATOM 809 N N . ASP A 1 103 ? -12.164 2.291 10.625 1 87.94 103 ASP A N 1
ATOM 810 C CA . ASP A 1 103 ? -11.852 1.922 9.242 1 87.94 103 ASP A CA 1
ATOM 811 C C . ASP A 1 103 ? -11.305 3.115 8.469 1 87.94 103 ASP A C 1
ATOM 813 O O . ASP A 1 103 ? -11.445 4.262 8.898 1 87.94 103 ASP A O 1
ATOM 817 N N . LEU A 1 104 ? -10.641 2.783 7.367 1 90 104 LEU A N 1
ATOM 818 C CA . LEU A 1 104 ? -10.016 3.85 6.59 1 90 104 LEU A CA 1
ATOM 819 C C . LEU A 1 104 ? -10.758 4.074 5.277 1 90 104 LEU A C 1
ATOM 821 O O . LEU A 1 104 ? -11.039 3.121 4.547 1 90 104 LEU A O 1
ATOM 825 N N . LEU A 1 105 ? -11.094 5.32 5.047 1 88.19 105 LEU A N 1
ATOM 826 C CA . LEU A 1 105 ? -11.672 5.738 3.771 1 88.19 105 LEU A CA 1
ATOM 827 C C . LEU A 1 105 ? -10.625 6.453 2.918 1 88.19 105 LEU A C 1
ATOM 829 O O . LEU A 1 105 ? -10.227 7.574 3.236 1 88.19 105 LEU A O 1
ATOM 833 N N . LEU A 1 106 ? -10.227 5.742 1.872 1 87.25 106 LEU A N 1
ATOM 834 C CA . LEU A 1 106 ? -9.25 6.324 0.958 1 87.25 106 LEU A CA 1
ATOM 835 C C . LEU A 1 106 ? -9.945 7.141 -0.129 1 87.25 106 LEU A C 1
ATOM 837 O O . LEU A 1 106 ? -10.766 6.609 -0.881 1 87.25 106 LEU A O 1
ATOM 841 N N . PHE A 1 107 ? -9.633 8.352 -0.205 1 78.69 107 PHE A N 1
ATOM 842 C CA . PHE A 1 107 ? -10.25 9.227 -1.197 1 78.69 107 PHE A CA 1
ATOM 843 C C . PHE A 1 107 ? -9.523 9.117 -2.535 1 78.69 107 PHE A C 1
ATOM 845 O O . PHE A 1 107 ? -8.656 9.93 -2.844 1 78.69 107 PHE A O 1
ATOM 852 N N . THR A 1 108 ? -9.797 8.086 -3.262 1 69.25 108 THR A N 1
ATOM 853 C CA . THR A 1 108 ? -9.141 7.762 -4.527 1 69.25 108 THR A CA 1
ATOM 854 C C . THR A 1 108 ? -9.766 8.555 -5.676 1 69.25 108 THR A C 1
ATOM 856 O O . THR A 1 108 ? -9.148 8.711 -6.727 1 69.25 108 THR A O 1
ATOM 859 N N . SER A 1 109 ? -11.047 8.82 -5.645 1 58.41 109 SER A N 1
ATOM 860 C CA . SER A 1 109 ? -11.812 9.414 -6.734 1 58.41 109 SER A CA 1
ATOM 861 C C . SER A 1 109 ? -11.414 10.867 -6.957 1 58.41 109 SER A C 1
ATOM 863 O O . SER A 1 109 ? -11.93 11.523 -7.867 1 58.41 109 SER A O 1
ATOM 865 N N . ALA A 1 110 ? -10.484 11.344 -6.156 1 54.12 110 ALA A N 1
ATOM 866 C CA . ALA A 1 110 ? -10.242 12.781 -6.246 1 54.12 110 ALA A CA 1
ATOM 867 C C . ALA A 1 110 ? -9.547 13.141 -7.555 1 54.12 110 ALA A C 1
ATOM 869 O O . ALA A 1 110 ? -9.18 14.297 -7.777 1 54.12 110 ALA A O 1
ATOM 870 N N . LYS A 1 111 ? -9.094 12.117 -8.43 1 48.44 111 LYS A N 1
ATOM 871 C CA . LYS A 1 111 ? -8.383 12.523 -9.641 1 48.44 111 LYS A CA 1
ATOM 872 C C . LYS A 1 111 ? -9.336 13.188 -10.633 1 48.44 111 LYS A C 1
ATOM 874 O O . LYS A 1 111 ? -9.133 13.086 -11.844 1 48.44 111 LYS A O 1
ATOM 879 N N . ALA A 1 112 ? -10.531 13.625 -10.492 1 39.12 112 ALA A N 1
ATOM 880 C CA . ALA A 1 112 ? -11.195 13.859 -11.773 1 39.12 112 ALA A CA 1
ATOM 881 C C . ALA A 1 112 ? -10.211 14.422 -12.797 1 39.12 112 ALA A C 1
ATOM 883 O O . ALA A 1 112 ? -9.18 14.977 -12.43 1 39.12 112 ALA A O 1
ATOM 884 N N . THR A 1 113 ? -10.664 14.617 -14.094 1 37.06 113 THR A N 1
ATOM 885 C CA . THR A 1 113 ? -10.125 15.172 -15.328 1 37.06 113 THR A CA 1
ATOM 886 C C . THR A 1 113 ? -9.188 16.344 -15.039 1 37.06 113 THR A C 1
ATOM 888 O O . THR A 1 113 ? -9.414 17.109 -14.102 1 37.06 113 THR A O 1
ATOM 891 N N . GLY A 1 114 ? -8.32 16.938 -15.898 1 41.44 114 GLY A N 1
ATOM 892 C CA . GLY A 1 114 ? -7.465 18.109 -16.062 1 41.44 114 GLY A CA 1
ATOM 893 C C . GLY A 1 114 ? -7.352 18.953 -14.82 1 41.44 114 GLY A C 1
ATOM 894 O O . GLY A 1 114 ? -6.582 19.906 -14.773 1 41.44 114 GLY A O 1
ATOM 895 N N . GLU A 1 115 ? -8.445 19.031 -13.969 1 40.59 115 GLU A N 1
ATOM 896 C CA . GLU A 1 115 ? -8.516 19.938 -12.82 1 40.59 115 GLU A CA 1
ATOM 897 C C . GLU A 1 115 ? -8.055 19.25 -11.547 1 40.59 115 GLU A C 1
ATOM 899 O O . GLU A 1 115 ? -8.234 18.031 -11.391 1 40.59 115 GLU A O 1
ATOM 904 N N . ARG A 1 116 ? -7.262 19.812 -10.789 1 45.28 116 ARG A N 1
ATOM 905 C CA . ARG A 1 116 ? -6.641 19.562 -9.492 1 45.28 116 ARG A CA 1
ATOM 906 C C . ARG A 1 116 ? -7.523 18.672 -8.625 1 45.28 116 ARG A C 1
ATOM 908 O O . ARG A 1 116 ? -8.742 18.828 -8.586 1 45.28 116 ARG A O 1
ATOM 915 N N . ARG A 1 117 ? -7.047 17.516 -8.148 1 48.78 117 ARG A N 1
ATOM 916 C CA . ARG A 1 117 ? -7.641 16.609 -7.176 1 48.78 117 ARG A CA 1
ATOM 917 C C . ARG A 1 117 ? -8.461 17.375 -6.145 1 48.78 117 ARG A C 1
ATOM 919 O O . ARG A 1 117 ? -7.906 18.016 -5.254 1 48.78 117 ARG A O 1
ATOM 926 N N . ARG A 1 118 ? -9.609 17.922 -6.566 1 48.78 118 ARG A N 1
ATOM 927 C CA . ARG A 1 118 ? -10.398 18.594 -5.543 1 48.78 118 ARG A CA 1
ATOM 928 C C . ARG A 1 118 ? -10.961 17.609 -4.531 1 48.78 118 ARG A C 1
ATOM 930 O O . ARG A 1 118 ? -11.672 16.656 -4.906 1 48.78 118 ARG A O 1
ATOM 937 N N . ILE A 1 119 ? -10.227 17.391 -3.361 1 52.25 119 ILE A N 1
ATOM 938 C CA . ILE A 1 119 ? -10.68 16.594 -2.217 1 52.25 119 ILE A CA 1
ATOM 939 C C . ILE A 1 119 ? -12.188 16.766 -2.045 1 52.25 119 ILE A C 1
ATOM 941 O O . ILE A 1 119 ? -12.875 15.828 -1.617 1 52.25 119 ILE A O 1
ATOM 945 N N . PHE A 1 120 ? -12.672 18 -2.416 1 49.38 120 PHE A N 1
ATOM 946 C CA . PHE A 1 120 ? -14.008 18.391 -1.98 1 49.38 120 PHE A CA 1
ATOM 947 C C . PHE A 1 120 ? -14.953 18.516 -3.172 1 49.38 120 PHE A C 1
ATOM 949 O O . PHE A 1 120 ? -15.453 19.609 -3.457 1 49.38 120 PHE A O 1
ATOM 956 N N . GLY A 1 121 ? -14.742 17.641 -4.023 1 49.09 121 GLY A N 1
ATOM 957 C CA . GLY A 1 121 ? -15.758 17.891 -5.027 1 49.09 121 GLY A CA 1
ATOM 958 C C . GLY A 1 121 ? -17.172 17.812 -4.48 1 49.09 121 GLY A C 1
ATOM 959 O O . GLY A 1 121 ? -17.375 17.516 -3.299 1 49.09 121 GLY A O 1
ATOM 960 N N . ASP A 1 122 ? -18.219 18.438 -5.105 1 48.25 122 ASP A N 1
ATOM 961 C CA . ASP A 1 122 ? -19.641 18.609 -4.789 1 48.25 122 ASP A CA 1
ATOM 962 C C . ASP A 1 122 ? -20.203 17.375 -4.09 1 48.25 122 ASP A C 1
ATOM 964 O O . ASP A 1 122 ? -21.125 17.469 -3.275 1 48.25 122 ASP A O 1
ATOM 968 N N . ASP A 1 123 ? -19.578 16.266 -4.281 1 48 123 ASP A N 1
ATOM 969 C CA . ASP A 1 123 ? -20.109 14.977 -3.814 1 48 123 ASP A CA 1
ATOM 970 C C . ASP A 1 123 ? -19.203 14.367 -2.75 1 48 123 ASP A C 1
ATOM 972 O O . ASP A 1 123 ? -19.188 13.148 -2.551 1 48 123 ASP A O 1
ATOM 976 N N . SER A 1 124 ? -18.562 15.297 -1.985 1 55.62 124 SER A N 1
ATOM 977 C CA . SER A 1 124 ? -17.422 14.695 -1.312 1 55.62 124 SER A CA 1
ATOM 978 C C . SER A 1 124 ? -17.859 13.875 -0.101 1 55.62 124 SER A C 1
ATOM 980 O O . SER A 1 124 ? -18.672 14.336 0.704 1 55.62 124 SER A O 1
ATOM 982 N N . ARG A 1 125 ? -17.703 12.672 -0.025 1 64.69 125 ARG A N 1
ATOM 983 C CA . ARG A 1 125 ? -17.781 11.547 0.905 1 64.69 125 ARG A CA 1
ATOM 984 C C . ARG A 1 125 ? -16.922 11.805 2.145 1 64.69 125 ARG A C 1
ATOM 986 O O . ARG A 1 125 ? -16.891 10.977 3.061 1 64.69 125 ARG A O 1
ATOM 993 N N . VAL A 1 126 ? -16.5 13.086 2.186 1 71.44 126 VAL A N 1
ATOM 994 C CA . VAL A 1 126 ? -15.609 13.438 3.285 1 71.44 126 VAL A CA 1
ATOM 995 C C . VAL A 1 126 ? -16.391 13.438 4.602 1 71.44 126 VAL A C 1
ATOM 997 O O . VAL A 1 126 ? -15.836 13.117 5.656 1 71.44 126 VAL A O 1
ATOM 1000 N N . ARG A 1 127 ? -17.672 13.617 4.5 1 70.88 127 ARG A N 1
ATOM 1001 C CA . ARG A 1 127 ? -18.5 13.727 5.695 1 70.88 127 ARG A CA 1
ATOM 1002 C C . ARG A 1 127 ? -18.766 12.359 6.305 1 70.88 127 ARG A C 1
ATOM 1004 O O . ARG A 1 127 ? -19.234 12.258 7.441 1 70.88 127 ARG A O 1
ATOM 1011 N N . LEU A 1 128 ? -18.484 11.445 5.516 1 76.31 128 LEU A N 1
ATOM 1012 C CA . LEU A 1 128 ? -18.641 10.102 6.059 1 76.31 128 LEU A CA 1
ATOM 1013 C C . LEU A 1 128 ? -17.516 9.781 7.039 1 76.31 128 LEU A C 1
ATOM 1015 O O . LEU A 1 128 ? -17.672 8.922 7.91 1 76.31 128 LEU A O 1
ATOM 1019 N N . ALA A 1 129 ? -16.438 10.453 6.891 1 85.12 129 ALA A N 1
ATOM 1020 C CA . ALA A 1 129 ? -15.32 10.273 7.82 1 85.12 129 ALA A CA 1
ATOM 1021 C C . ALA A 1 129 ? -15.484 11.172 9.047 1 85.12 129 ALA A C 1
ATOM 1023 O O . ALA A 1 129 ? -15.914 12.32 8.93 1 85.12 129 ALA A O 1
ATOM 1024 N N . ASP A 1 130 ? -15.148 10.609 10.18 1 87.31 130 ASP A N 1
ATOM 1025 C CA . ASP A 1 130 ? -15.164 11.422 11.398 1 87.31 130 ASP A CA 1
ATOM 1026 C C . ASP A 1 130 ? -14.086 12.492 11.352 1 87.31 130 ASP A C 1
ATOM 1028 O O . ASP A 1 130 ? -14.234 13.555 11.961 1 87.31 130 ASP A O 1
ATOM 1032 N N . GLY A 1 131 ? -13.133 12.305 10.711 1 90.56 131 GLY A N 1
ATOM 1033 C CA . GLY A 1 131 ? -11.977 13.164 10.477 1 90.56 131 GLY A CA 1
ATOM 1034 C C . GLY A 1 131 ? -11.055 12.641 9.391 1 90.56 131 GLY A C 1
ATOM 1035 O O . GLY A 1 131 ? -11.203 11.508 8.938 1 90.56 131 GLY A O 1
ATOM 1036 N N . SER A 1 132 ? -10.078 13.57 9.008 1 90.12 132 SER A N 1
ATOM 1037 C CA . SER A 1 132 ? -9.258 13.164 7.875 1 90.12 132 SER A CA 1
ATOM 1038 C C . SER A 1 132 ? -7.777 13.391 8.156 1 90.12 132 SER A C 1
ATOM 1040 O O . SER A 1 132 ? -7.414 14.312 8.891 1 90.12 132 SER A O 1
ATOM 1042 N N . LEU A 1 133 ? -7.059 12.492 7.59 1 92 133 LEU A N 1
ATOM 1043 C CA . LEU A 1 133 ? -5.609 12.641 7.535 1 92 133 LEU A CA 1
ATOM 1044 C C . LEU A 1 133 ? -5.168 13.148 6.168 1 92 133 LEU A C 1
ATOM 1046 O O . LEU A 1 133 ? -5.602 12.625 5.137 1 92 133 LEU A O 1
ATOM 1050 N N . LEU A 1 134 ? -4.363 14.141 6.184 1 86.75 134 LEU A N 1
ATOM 1051 C CA . LEU A 1 134 ? -3.838 14.688 4.938 1 86.75 134 LEU A CA 1
ATOM 1052 C C . LEU A 1 134 ? -2.389 14.266 4.727 1 86.75 134 LEU A C 1
ATOM 1054 O O . LEU A 1 134 ? -1.501 14.672 5.48 1 86.75 134 LEU A O 1
ATOM 1058 N N . LEU A 1 135 ? -2.318 13.273 3.793 1 83.69 135 LEU A N 1
ATOM 1059 C CA . LEU A 1 135 ? -1.002 12.766 3.43 1 83.69 135 LEU A CA 1
ATOM 1060 C C . LEU A 1 135 ? -0.564 13.312 2.072 1 83.69 135 LEU A C 1
ATOM 1062 O O . LEU A 1 135 ? -1.142 12.953 1.042 1 83.69 135 LEU A O 1
ATOM 1066 N N . GLY A 1 136 ? 0.236 14.391 1.921 1 70.19 136 GLY A N 1
ATOM 1067 C CA . GLY A 1 136 ? 0.7 14.898 0.638 1 70.19 136 GLY A CA 1
ATOM 1068 C C . GLY A 1 136 ? 1.532 16.156 0.757 1 70.19 136 GLY A C 1
ATOM 1069 O O . GLY A 1 136 ? 1.537 16.812 1.806 1 70.19 136 GLY A O 1
ATOM 1070 N N . ARG A 1 137 ? 2.369 16.312 -0.19 1 58.47 137 ARG A N 1
ATOM 1071 C CA . ARG A 1 137 ? 3.342 17.406 -0.217 1 58.47 137 ARG A CA 1
ATOM 1072 C C . ARG A 1 137 ? 2.648 18.75 -0.336 1 58.47 137 ARG A C 1
ATOM 1074 O O . ARG A 1 137 ? 3.021 19.703 0.348 1 58.47 137 ARG A O 1
ATOM 1081 N N . THR A 1 138 ? 1.751 18.875 -1.361 1 55.53 138 THR A N 1
ATOM 1082 C CA . THR A 1 138 ? 1.152 20.188 -1.586 1 55.53 138 THR A CA 1
ATOM 1083 C C . THR A 1 138 ? -0.354 20.141 -1.342 1 55.53 138 THR A C 1
ATOM 1085 O O . THR A 1 138 ? -1.069 19.359 -1.982 1 55.53 138 THR A O 1
ATOM 1088 N N . VAL A 1 139 ? -0.661 20.375 -0.033 1 57 139 VAL A N 1
ATOM 1089 C CA . VAL A 1 139 ? -2.098 20.547 0.161 1 57 139 VAL A CA 1
ATOM 1090 C C . VAL A 1 139 ? -2.555 21.828 -0.513 1 57 139 VAL A C 1
ATOM 1092 O O . VAL A 1 139 ? -1.952 22.891 -0.315 1 57 139 VAL A O 1
ATOM 1095 N N . ASP A 1 140 ? -3.379 21.625 -1.474 1 58.56 140 ASP A N 1
ATOM 1096 C CA . ASP A 1 140 ? -3.949 22.812 -2.096 1 58.56 140 ASP A CA 1
ATOM 1097 C C . ASP A 1 140 ? -4.605 23.719 -1.055 1 58.56 140 ASP A C 1
ATOM 1099 O O . ASP A 1 140 ? -5.398 23.25 -0.231 1 58.56 140 ASP A O 1
ATOM 1103 N N . ARG A 1 141 ? -4.02 24.906 -0.93 1 61.59 141 ARG A N 1
ATOM 1104 C CA . ARG A 1 141 ? -4.594 25.906 -0.041 1 61.59 141 ARG A CA 1
ATOM 1105 C C . ARG A 1 141 ? -6.117 25.906 -0.118 1 61.59 141 ARG A C 1
ATOM 1107 O O . ARG A 1 141 ? -6.797 26.078 0.895 1 61.59 141 ARG A O 1
ATOM 1114 N N . ASP A 1 142 ? -6.535 25.562 -1.343 1 63.91 142 ASP A N 1
ATOM 1115 C CA . ASP A 1 142 ? -7.98 25.562 -1.543 1 63.91 142 ASP A CA 1
ATOM 1116 C C . ASP A 1 142 ? -8.641 24.406 -0.806 1 63.91 142 ASP A C 1
ATOM 1118 O O . ASP A 1 142 ? -9.727 24.562 -0.244 1 63.91 142 ASP A O 1
ATOM 1122 N N . ASP A 1 143 ? -7.91 23.344 -0.695 1 66.88 143 ASP A N 1
ATOM 1123 C CA . ASP A 1 143 ? -8.469 22.188 0.003 1 66.88 143 ASP A CA 1
ATOM 1124 C C . ASP A 1 143 ? -8.516 22.422 1.511 1 66.88 143 ASP A C 1
ATOM 1126 O O . ASP A 1 143 ? -9.5 22.109 2.168 1 66.88 143 ASP A O 1
ATOM 1130 N N . LEU A 1 144 ? -7.5 23 1.956 1 67.19 144 LEU A N 1
ATOM 1131 C CA . LEU A 1 144 ? -7.441 23.297 3.383 1 67.19 144 LEU A CA 1
ATOM 1132 C C . LEU A 1 144 ? -8.508 24.312 3.771 1 67.19 144 LEU A C 1
ATOM 1134 O O . LEU A 1 144 ? -9.148 24.172 4.816 1 67.19 144 LEU A O 1
ATOM 1138 N N . THR A 1 145 ? -8.664 25.266 2.9 1 66.12 145 THR A N 1
ATOM 1139 C CA . THR A 1 145 ? -9.68 26.281 3.145 1 66.12 145 THR A CA 1
ATOM 1140 C C . THR A 1 145 ? -11.07 25.656 3.199 1 66.12 145 THR A C 1
ATOM 1142 O O . THR A 1 145 ? -11.891 26.016 4.043 1 66.12 145 THR A O 1
ATOM 1145 N N . GLN A 1 146 ? -11.211 24.734 2.359 1 67.69 146 GLN A N 1
ATOM 1146 C CA . GLN A 1 146 ? -12.508 24.062 2.324 1 67.69 146 GLN A CA 1
ATOM 1147 C C . GLN A 1 146 ? -12.727 23.219 3.57 1 67.69 146 GLN A C 1
ATOM 1149 O O . GLN A 1 146 ? -13.828 23.172 4.121 1 67.69 146 GLN A O 1
ATOM 1154 N N . LEU A 1 147 ? -11.703 22.516 4.016 1 70.06 147 LEU A N 1
ATOM 1155 C CA . LEU A 1 147 ? -11.797 21.703 5.227 1 70.06 147 LEU A CA 1
ATOM 1156 C C . LEU A 1 147 ? -12.133 22.562 6.438 1 70.06 147 LEU A C 1
ATOM 1158 O O . LEU A 1 147 ? -12.961 22.188 7.27 1 70.06 147 LEU A O 1
ATOM 1162 N N . LEU A 1 148 ? -11.562 23.734 6.418 1 67.44 148 LEU A N 1
ATOM 1163 C CA . LEU A 1 148 ? -11.797 24.672 7.512 1 67.44 148 LEU A CA 1
ATOM 1164 C C . LEU A 1 148 ? -13.203 25.234 7.445 1 67.44 148 LEU A C 1
ATOM 1166 O O . LEU A 1 148 ? -13.898 25.312 8.461 1 67.44 148 LEU A O 1
ATOM 1170 N N . ALA A 1 149 ? -13.562 25.531 6.258 1 64.88 149 ALA A N 1
ATOM 1171 C CA . ALA A 1 149 ? -14.875 26.125 6.047 1 64.88 149 ALA A CA 1
ATOM 1172 C C . ALA A 1 149 ? -15.984 25.141 6.426 1 64.88 149 ALA A C 1
ATOM 1174 O O . ALA A 1 149 ? -17.031 25.547 6.953 1 64.88 149 ALA A O 1
ATOM 1175 N N . GLU A 1 150 ? -15.672 23.922 6.203 1 68.25 150 GLU A N 1
ATOM 1176 C CA . GLU A 1 150 ? -16.688 22.906 6.465 1 68.25 150 GLU A CA 1
ATOM 1177 C C . GLU A 1 150 ? -16.5 22.297 7.852 1 68.25 150 GLU A C 1
ATOM 1179 O O . GLU A 1 150 ? -17.234 21.375 8.242 1 68.25 150 GLU A O 1
ATOM 1184 N N . SER A 1 151 ? -15.617 22.781 8.602 1 73.56 151 SER A N 1
ATOM 1185 C CA . SER A 1 151 ? -15.328 22.344 9.969 1 73.56 151 SER A CA 1
ATOM 1186 C C . SER A 1 151 ? -15.078 20.844 10.023 1 73.56 151 SER A C 1
ATOM 1188 O O . SER A 1 151 ? -15.578 20.141 10.906 1 73.56 151 SER A O 1
ATOM 1190 N N . ILE A 1 152 ? -14.422 20.391 8.992 1 76.81 152 ILE A N 1
ATOM 1191 C CA . ILE A 1 152 ? -14.023 18.984 8.977 1 76.81 152 ILE A CA 1
ATOM 1192 C C . ILE A 1 152 ? -12.719 18.812 9.742 1 76.81 152 ILE A C 1
ATOM 1194 O O . ILE A 1 152 ? -11.695 19.406 9.383 1 76.81 152 ILE A O 1
ATOM 1198 N N . PRO A 1 153 ? -12.773 18.016 10.797 1 88.75 153 PRO A N 1
ATOM 1199 C CA . PRO A 1 153 ? -11.523 17.797 11.539 1 88.75 153 PRO A CA 1
ATOM 1200 C C . PRO A 1 153 ? -10.445 17.125 10.688 1 88.75 153 PRO A C 1
ATOM 1202 O O . PRO A 1 153 ? -10.758 16.266 9.867 1 88.75 153 PRO A O 1
ATOM 1205 N N . TYR A 1 154 ? -9.195 17.594 10.891 1 89.19 154 TYR A N 1
ATOM 1206 C CA . TYR A 1 154 ? -8.109 16.984 10.117 1 89.19 154 TYR A CA 1
ATOM 1207 C C . TYR A 1 154 ? -6.781 17.109 10.859 1 89.19 154 TYR A C 1
ATOM 1209 O O . TYR A 1 154 ? -6.664 17.891 11.805 1 89.19 154 TYR A O 1
ATOM 1217 N N . VAL A 1 155 ? -5.859 16.312 10.484 1 92.19 155 VAL A N 1
ATOM 1218 C CA . VAL A 1 155 ? -4.453 16.391 10.859 1 92.19 155 VAL A CA 1
ATOM 1219 C C . VAL A 1 155 ? -3.574 16.219 9.625 1 92.19 155 VAL A C 1
ATOM 1221 O O . VAL A 1 155 ? -3.816 15.32 8.805 1 92.19 155 VAL A O 1
ATOM 1224 N N . SER A 1 156 ? -2.65 17.094 9.469 1 90.06 156 SER A N 1
ATOM 1225 C CA . SER A 1 156 ? -1.695 16.969 8.367 1 90.06 156 SER A CA 1
ATOM 1226 C C . SER A 1 156 ? -0.476 16.156 8.789 1 90.06 156 SER A C 1
ATOM 1228 O O . SER A 1 156 ? 0.037 16.312 9.898 1 90.06 156 SER A O 1
ATOM 1230 N N . ILE A 1 157 ? -0.115 15.242 7.957 1 91.56 157 ILE A N 1
ATOM 1231 C CA . ILE A 1 157 ? 1.185 14.609 8.133 1 91.56 157 ILE A CA 1
ATOM 1232 C C . ILE A 1 157 ? 2.26 15.422 7.414 1 91.56 157 ILE A C 1
ATOM 1234 O O . ILE A 1 157 ? 2.361 15.375 6.184 1 91.56 157 ILE A O 1
ATOM 1238 N N . GLY A 1 158 ? 3.053 16.016 8.133 1 88.25 158 GLY A N 1
ATOM 1239 C CA . GLY A 1 158 ? 3.947 17.078 7.684 1 88.25 158 GLY A CA 1
ATOM 1240 C C . GLY A 1 158 ? 3.527 18.453 8.156 1 88.25 158 GLY A C 1
ATOM 1241 O O . GLY A 1 158 ? 2.332 18.75 8.25 1 88.25 158 GLY A O 1
ATOM 1242 N N . ARG A 1 159 ? 4.453 19.234 8.5 1 77.62 159 ARG A N 1
ATOM 1243 C CA . ARG A 1 159 ? 4.195 20.609 8.938 1 77.62 159 ARG A CA 1
ATOM 1244 C C . ARG A 1 159 ? 3.59 21.438 7.805 1 77.62 159 ARG A C 1
ATOM 1246 O O . ARG A 1 159 ? 3.988 21.297 6.648 1 77.62 159 ARG A O 1
ATOM 1253 N N . ARG A 1 160 ? 2.537 22.203 8.219 1 72 160 ARG A N 1
ATOM 1254 C CA . ARG A 1 160 ? 1.891 23.094 7.262 1 72 160 ARG A CA 1
ATOM 1255 C C . ARG A 1 160 ? 1.752 24.516 7.832 1 72 160 ARG A C 1
ATOM 1257 O O . ARG A 1 160 ? 0.891 24.75 8.68 1 72 160 ARG A O 1
ATOM 1264 N N . ASP A 1 161 ? 2.594 25.344 7.492 1 66.69 161 ASP A N 1
ATOM 1265 C CA . ASP A 1 161 ? 2.525 26.719 7.977 1 66.69 161 ASP A CA 1
ATOM 1266 C C . ASP A 1 161 ? 1.875 27.641 6.938 1 66.69 161 ASP A C 1
ATOM 1268 O O . ASP A 1 161 ? 1.553 28.781 7.234 1 66.69 161 ASP A O 1
ATOM 1272 N N . ASP A 1 162 ? 1.639 27 5.73 1 60.25 162 ASP A N 1
ATOM 1273 C CA . ASP A 1 162 ? 1.152 27.844 4.637 1 60.25 162 ASP A CA 1
ATOM 1274 C C . ASP A 1 162 ? -0.371 27.938 4.66 1 60.25 162 ASP A C 1
ATOM 1276 O O . ASP A 1 162 ? -0.97 28.547 3.773 1 60.25 162 ASP A O 1
ATOM 1280 N N . ALA A 1 163 ? -0.952 27.422 5.684 1 60.62 163 ALA A N 1
ATOM 1281 C CA . ALA A 1 163 ? -2.41 27.344 5.688 1 60.62 163 ALA A CA 1
ATOM 1282 C C . ALA A 1 163 ? -3.018 28.594 6.332 1 60.62 163 ALA A C 1
ATOM 1284 O O . ALA A 1 163 ? -4.238 28.703 6.453 1 60.62 163 ALA A O 1
ATOM 1285 N N . GLY A 1 164 ? -2.295 29.641 6.523 1 59.66 164 GLY A N 1
ATOM 1286 C CA . GLY A 1 164 ? -2.801 30.891 7.074 1 59.66 164 GLY A CA 1
ATOM 1287 C C . GLY A 1 164 ? -3.08 30.812 8.562 1 59.66 164 GLY A C 1
ATOM 1288 O O . GLY A 1 164 ? -3.646 31.75 9.141 1 59.66 164 GLY A O 1
ATOM 1289 N N . GLY A 1 165 ? -2.812 29.734 9.25 1 63.28 165 GLY A N 1
ATOM 1290 C CA . GLY A 1 165 ? -2.961 29.531 10.68 1 63.28 165 GLY A CA 1
ATOM 1291 C C . GLY A 1 165 ? -2.402 28.203 11.156 1 63.28 165 GLY A C 1
ATOM 1292 O O . GLY A 1 165 ? -1.84 27.438 10.359 1 63.28 165 GLY A O 1
ATOM 1293 N N . PRO A 1 166 ? -2.479 28.109 12.531 1 74.56 166 PRO A N 1
ATOM 1294 C CA . PRO A 1 166 ? -1.978 26.844 13.055 1 74.56 166 PRO A CA 1
ATOM 1295 C C . PRO A 1 166 ? -2.773 25.641 12.547 1 74.56 166 PRO A C 1
ATOM 1297 O O . PRO A 1 166 ? -4.008 25.656 12.586 1 74.56 166 PRO A O 1
ATOM 1300 N N . VAL A 1 167 ? -2.135 24.766 11.977 1 82 167 VAL A N 1
ATOM 1301 C CA . VAL A 1 167 ? -2.719 23.531 11.461 1 82 167 VAL A CA 1
ATOM 1302 C C . VAL A 1 167 ? -2.219 22.344 12.273 1 82 167 VAL A C 1
ATOM 1304 O O . VAL A 1 167 ? -1.025 22.234 12.562 1 82 167 VAL A O 1
ATOM 1307 N N . PRO A 1 168 ? -3.205 21.547 12.82 1 90.25 168 PRO A N 1
ATOM 1308 C CA . PRO A 1 168 ? -2.719 20.328 13.453 1 90.25 168 PRO A CA 1
ATOM 1309 C C . PRO A 1 168 ? -1.857 19.469 12.516 1 90.25 168 PRO A C 1
ATOM 1311 O O . PRO A 1 168 ? -2.225 19.266 11.359 1 90.25 168 PRO A O 1
ATOM 1314 N N . HIS A 1 169 ? -0.686 19.094 13.008 1 92.12 169 HIS A N 1
ATOM 1315 C CA . HIS A 1 169 ? 0.202 18.328 12.148 1 92.12 169 HIS A CA 1
ATOM 1316 C C . HIS A 1 169 ? 1.146 17.453 12.977 1 92.12 169 HIS A C 1
ATOM 1318 O O . HIS A 1 169 ? 1.39 17.734 14.148 1 92.12 169 HIS A O 1
ATOM 1324 N N . VAL A 1 170 ? 1.54 16.406 12.398 1 95.5 170 VAL A N 1
ATOM 1325 C CA . VAL A 1 170 ? 2.66 15.586 12.836 1 95.5 170 VAL A CA 1
ATOM 1326 C C . VAL A 1 170 ? 3.729 15.539 11.742 1 95.5 170 VAL A C 1
ATOM 1328 O O . VAL A 1 170 ? 3.443 15.172 10.602 1 95.5 170 VAL A O 1
ATOM 1331 N N . GLY A 1 171 ? 4.863 16.016 12.07 1 94.62 171 GLY A N 1
ATOM 1332 C CA . GLY A 1 171 ? 5.953 16.016 11.109 1 94.62 171 GLY A CA 1
ATOM 1333 C C . GLY A 1 171 ? 7.262 15.516 11.695 1 94.62 171 GLY A C 1
ATOM 1334 O O . GLY A 1 171 ? 7.285 14.961 12.789 1 94.62 171 GLY A O 1
ATOM 1335 N N . ALA A 1 172 ? 8.297 15.625 10.906 1 96.25 172 ALA A N 1
ATOM 1336 C CA . ALA A 1 172 ? 9.648 15.297 11.359 1 96.25 172 ALA A CA 1
ATOM 1337 C C . ALA A 1 172 ? 10.477 16.562 11.57 1 96.25 172 ALA A C 1
ATOM 1339 O O . ALA A 1 172 ? 10.289 17.562 10.867 1 96.25 172 ALA A O 1
ATOM 1340 N N . ASP A 1 173 ? 11.352 16.516 12.508 1 97.06 173 ASP A N 1
ATOM 1341 C CA . ASP A 1 173 ? 12.242 17.641 12.781 1 97.06 173 ASP A CA 1
ATOM 1342 C C . ASP A 1 173 ? 13.438 17.641 11.836 1 97.06 173 ASP A C 1
ATOM 1344 O O . ASP A 1 173 ? 14.57 17.406 12.266 1 97.06 173 ASP A O 1
ATOM 1348 N N . TYR A 1 174 ? 13.188 18.047 10.656 1 97.19 174 TYR A N 1
ATOM 1349 C CA . TYR A 1 174 ? 14.203 18.047 9.602 1 97.19 174 TYR A CA 1
ATOM 1350 C C . TYR A 1 174 ? 15.297 19.078 9.906 1 97.19 174 TYR A C 1
ATOM 1352 O O . TYR A 1 174 ? 16.469 18.828 9.625 1 97.19 174 TYR A O 1
ATOM 1360 N N . ARG A 1 175 ? 14.914 20.188 10.438 1 96.94 175 ARG A N 1
ATOM 1361 C CA . ARG A 1 175 ? 15.859 21.266 10.727 1 96.94 175 ARG A CA 1
ATOM 1362 C C . ARG A 1 175 ? 16.969 20.766 11.648 1 96.94 175 ARG A C 1
ATOM 1364 O O . ARG A 1 175 ? 18.156 20.906 11.32 1 96.94 175 ARG A O 1
ATOM 1371 N N . THR A 1 176 ? 16.578 20.156 12.711 1 98.12 176 THR A N 1
ATOM 1372 C CA . THR A 1 176 ? 17.547 19.641 13.68 1 98.12 176 THR A CA 1
ATOM 1373 C C . THR A 1 176 ? 18.359 18.5 13.078 1 98.12 176 THR A C 1
ATOM 1375 O O . THR A 1 176 ? 19.578 18.422 13.273 1 98.12 176 THR A O 1
ATOM 1378 N N . ALA A 1 177 ? 17.734 17.641 12.344 1 98.56 177 ALA A N 1
ATOM 1379 C CA . ALA A 1 177 ? 18.406 16.484 11.758 1 98.56 177 ALA A CA 1
ATOM 1380 C C . ALA A 1 177 ? 19.484 16.922 10.766 1 98.56 177 ALA A C 1
ATOM 1382 O O . ALA A 1 177 ? 20.578 16.359 10.75 1 98.56 177 ALA A O 1
ATOM 1383 N N . VAL A 1 178 ? 19.141 17.906 9.977 1 98.62 178 VAL A N 1
ATOM 1384 C CA . VAL A 1 178 ? 20.094 18.375 8.977 1 98.62 178 VAL A CA 1
ATOM 1385 C C . VAL A 1 178 ? 21.266 19.062 9.664 1 98.62 178 VAL A C 1
ATOM 1387 O O . VAL A 1 178 ? 22.422 18.875 9.289 1 98.62 178 VAL A O 1
ATOM 1390 N N . ARG A 1 179 ? 21.016 19.891 10.68 1 98.56 179 ARG A N 1
ATOM 1391 C CA . ARG A 1 179 ? 22.062 20.547 11.445 1 98.56 179 ARG A CA 1
ATOM 1392 C C . ARG A 1 179 ? 23.047 19.516 12.008 1 98.56 179 ARG A C 1
ATOM 1394 O O . ARG A 1 179 ? 24.266 19.719 11.938 1 98.56 179 ARG A O 1
ATOM 1401 N N . ASP A 1 180 ? 22.516 18.469 12.5 1 98.44 180 ASP A N 1
ATOM 1402 C CA . ASP A 1 180 ? 23.328 17.406 13.078 1 98.44 180 ASP A CA 1
ATOM 1403 C C . ASP A 1 180 ? 24.281 16.828 12.031 1 98.44 180 ASP A C 1
ATOM 1405 O O . ASP A 1 180 ? 25.438 16.547 12.336 1 98.44 180 ASP A O 1
ATOM 1409 N N . LEU A 1 181 ? 23.797 16.656 10.836 1 98.69 181 LEU A N 1
ATOM 1410 C CA . LEU A 1 181 ? 24.625 16.094 9.773 1 98.69 181 LEU A CA 1
ATOM 1411 C C . LEU A 1 181 ? 25.766 17.031 9.414 1 98.69 181 LEU A C 1
ATOM 1413 O O . LEU A 1 181 ? 26.906 16.594 9.242 1 98.69 181 LEU A O 1
ATOM 1417 N N . VAL A 1 182 ? 25.484 18.281 9.281 1 98.69 182 VAL A N 1
ATOM 1418 C CA . VAL A 1 182 ? 26.516 19.266 8.977 1 98.69 182 VAL A CA 1
ATOM 1419 C C . VAL A 1 182 ? 27.531 19.328 10.117 1 98.69 182 VAL A C 1
ATOM 1421 O O . VAL A 1 182 ? 28.75 19.344 9.875 1 98.69 182 VAL A O 1
ATOM 1424 N N . ASP A 1 183 ? 27.047 19.312 11.359 1 98.62 183 ASP A N 1
ATOM 1425 C CA . ASP A 1 183 ? 27.922 19.328 12.523 1 98.62 183 ASP A CA 1
ATOM 1426 C C . ASP A 1 183 ? 28.906 18.156 12.484 1 98.62 183 ASP A C 1
ATOM 1428 O O . ASP A 1 183 ? 30.109 18.344 12.734 1 98.62 183 ASP A O 1
ATOM 1432 N N . ARG A 1 184 ? 28.406 17.016 12.156 1 98.44 184 ARG A N 1
ATOM 1433 C CA . ARG A 1 184 ? 29.234 15.812 12.094 1 98.44 184 ARG A CA 1
ATOM 1434 C C . ARG A 1 184 ? 30.281 15.938 11 1 98.44 184 ARG A C 1
ATOM 1436 O O . ARG A 1 184 ? 31.438 15.562 11.203 1 98.44 184 ARG A O 1
ATOM 1443 N N . ALA A 1 185 ? 29.875 16.438 9.875 1 98.56 185 ALA A N 1
ATOM 1444 C CA . ALA A 1 185 ? 30.812 16.594 8.766 1 98.56 185 ALA A CA 1
ATOM 1445 C C . ALA A 1 185 ? 31.875 17.625 9.094 1 98.56 185 ALA A C 1
ATOM 1447 O O . ALA A 1 185 ? 33.062 17.438 8.758 1 98.56 185 ALA A O 1
ATOM 1448 N N . VAL A 1 186 ? 31.516 18.734 9.734 1 98.44 186 VAL A N 1
ATOM 1449 C CA . VAL A 1 186 ? 32.469 19.766 10.148 1 98.44 186 VAL A CA 1
ATOM 1450 C C . VAL A 1 186 ? 33.469 19.172 11.133 1 98.44 186 VAL A C 1
ATOM 1452 O O . VAL A 1 186 ? 34.688 19.453 11.039 1 98.44 186 VAL A O 1
ATOM 1455 N N . ALA A 1 187 ? 32.969 18.391 12.031 1 98.19 187 ALA A N 1
ATOM 1456 C CA . ALA A 1 187 ? 33.812 17.75 13.031 1 98.19 187 ALA A CA 1
ATOM 1457 C C . ALA A 1 187 ? 34.875 16.859 12.375 1 98.19 187 ALA A C 1
ATOM 1459 O O . ALA A 1 187 ? 35.969 16.672 12.914 1 98.19 187 ALA A O 1
ATOM 1460 N N . LEU A 1 188 ? 34.562 16.375 11.219 1 97.88 188 LEU A N 1
ATOM 1461 C CA . LEU A 1 188 ? 35.469 15.5 10.492 1 97.88 188 LEU A CA 1
ATOM 1462 C C . LEU A 1 188 ? 36.469 16.312 9.656 1 97.88 188 LEU A C 1
ATOM 1464 O O . LEU A 1 188 ? 37.406 15.75 9.086 1 97.88 188 LEU A O 1
ATOM 1468 N N . GLY A 1 189 ? 36.188 17.625 9.477 1 97.81 189 GLY A N 1
ATOM 1469 C CA . GLY A 1 189 ? 37.156 18.469 8.82 1 97.81 189 GLY A CA 1
ATOM 1470 C C . GLY A 1 189 ? 36.625 19.109 7.551 1 97.81 189 GLY A C 1
ATOM 1471 O O . GLY A 1 189 ? 37.344 19.891 6.902 1 97.81 189 GLY A O 1
ATOM 1472 N N . HIS A 1 190 ? 35.375 18.906 7.195 1 98.25 190 HIS A N 1
ATOM 1473 C CA . HIS A 1 190 ? 34.812 19.516 5.996 1 98.25 190 HIS A CA 1
ATOM 1474 C C . HIS A 1 190 ? 34.562 21 6.199 1 98.25 190 HIS A C 1
ATOM 1476 O O . HIS A 1 190 ? 34.094 21.422 7.273 1 98.25 190 HIS A O 1
ATOM 1482 N N . ARG A 1 191 ? 34.781 21.719 5.156 1 97.94 191 ARG A N 1
ATOM 1483 C CA . ARG A 1 191 ? 34.594 23.156 5.242 1 97.94 191 ARG A CA 1
ATOM 1484 C C . ARG A 1 191 ? 33.812 23.672 4.043 1 97.94 191 ARG A C 1
ATOM 1486 O O . ARG A 1 191 ? 33.312 24.812 4.059 1 97.94 191 ARG A O 1
ATOM 1493 N N . GLY A 1 192 ? 33.75 22.938 2.947 1 98 192 GLY A N 1
ATOM 1494 C CA . GLY A 1 192 ? 32.938 23.25 1.769 1 98 192 GLY A CA 1
ATOM 1495 C C . GLY A 1 192 ? 31.734 22.359 1.606 1 98 192 GLY A C 1
ATOM 1496 O O . GLY A 1 192 ? 31.875 21.156 1.354 1 98 192 GLY A O 1
ATOM 1497 N N . PHE A 1 193 ? 30.531 22.984 1.715 1 98.5 193 PHE A N 1
ATOM 1498 C CA . PHE A 1 193 ? 29.297 22.203 1.718 1 98.5 193 PHE A CA 1
ATOM 1499 C C . PHE A 1 193 ? 28.406 22.609 0.559 1 98.5 193 PHE A C 1
ATOM 1501 O O . PHE A 1 193 ? 28.469 23.75 0.088 1 98.5 193 PHE A O 1
ATOM 1508 N N . ALA A 1 194 ? 27.609 21.641 0.136 1 98.62 194 ALA A N 1
ATOM 1509 C CA . ALA A 1 194 ? 26.531 21.953 -0.809 1 98.62 194 ALA A CA 1
ATOM 1510 C C . ALA A 1 194 ? 25.234 21.25 -0.41 1 98.62 194 ALA A C 1
ATOM 1512 O O . ALA A 1 194 ? 25.266 20.109 0.057 1 98.62 194 ALA A O 1
ATOM 1513 N N . TYR A 1 195 ? 24.188 21.969 -0.508 1 98.56 195 TYR A N 1
ATOM 1514 C CA . TYR A 1 195 ? 22.828 21.422 -0.445 1 98.56 195 TYR A CA 1
ATOM 1515 C C . TYR A 1 195 ? 22.266 21.219 -1.843 1 98.56 195 TYR A C 1
ATOM 1517 O O . TYR A 1 195 ? 22.234 22.156 -2.648 1 98.56 195 TYR A O 1
ATOM 1525 N N . VAL A 1 196 ? 21.812 20 -2.09 1 97.94 196 VAL A N 1
ATOM 1526 C CA . VAL A 1 196 ? 21.234 19.688 -3.393 1 97.94 196 VAL A CA 1
ATOM 1527 C C . VAL A 1 196 ? 19.75 19.344 -3.234 1 97.94 196 VAL A C 1
ATOM 1529 O O . VAL A 1 196 ? 19.406 18.359 -2.578 1 97.94 196 VAL A O 1
ATOM 1532 N N . GLY A 1 197 ? 18.906 20.109 -3.928 1 96 197 GLY A N 1
ATOM 1533 C CA . GLY A 1 197 ? 17.469 19.906 -3.869 1 96 197 GLY A CA 1
ATOM 1534 C C . GLY A 1 197 ? 16.656 21.172 -4.039 1 96 197 GLY A C 1
ATOM 1535 O O . GLY A 1 197 ? 17.234 22.25 -4.215 1 96 197 GLY A O 1
ATOM 1536 N N . SER A 1 198 ? 15.367 21.094 -3.953 1 88.94 198 SER A N 1
ATOM 1537 C CA . SER A 1 198 ? 14.492 22.25 -4.184 1 88.94 198 SER A CA 1
ATOM 1538 C C . SER A 1 198 ? 14.656 23.297 -3.088 1 88.94 198 SER A C 1
ATOM 1540 O O . SER A 1 198 ? 14.773 24.484 -3.375 1 88.94 198 SER A O 1
ATOM 1542 N N . GLY A 1 199 ? 14.648 22.859 -1.859 1 82.25 199 GLY A N 1
ATOM 1543 C CA . GLY A 1 199 ? 14.805 23.75 -0.717 1 82.25 199 GLY A CA 1
ATOM 1544 C C . GLY A 1 199 ? 13.555 24.562 -0.423 1 82.25 199 GLY A C 1
ATOM 1545 O O . GLY A 1 199 ? 13.586 25.484 0.404 1 82.25 199 GLY A O 1
ATOM 1546 N N . GLY A 1 200 ? 12.453 24.203 -1.284 1 78.56 200 GLY A N 1
ATOM 1547 C CA . GLY A 1 200 ? 11.227 24.953 -1.09 1 78.56 200 GLY A CA 1
ATOM 1548 C C . GLY A 1 200 ? 10 24.234 -1.628 1 78.56 200 GLY A C 1
ATOM 1549 O O . GLY A 1 200 ? 10.031 23.031 -1.889 1 78.56 200 GLY A O 1
ATOM 1550 N N . GLY A 1 201 ? 8.891 25.016 -1.58 1 76.69 201 GLY A N 1
ATOM 1551 C CA . GLY A 1 201 ? 7.613 24.453 -1.989 1 76.69 201 GLY A CA 1
ATOM 1552 C C . GLY A 1 201 ? 6.902 23.719 -0.872 1 76.69 201 GLY A C 1
ATOM 1553 O O . GLY A 1 201 ? 5.914 24.219 -0.326 1 76.69 201 GLY A O 1
ATOM 1554 N N . ALA A 1 202 ? 7.508 22.703 -0.48 1 77.44 202 ALA A N 1
ATOM 1555 C CA . ALA A 1 202 ? 6.988 21.969 0.675 1 77.44 202 ALA A CA 1
ATOM 1556 C C . ALA A 1 202 ? 7.715 22.391 1.953 1 77.44 202 ALA A C 1
ATOM 1558 O O . ALA A 1 202 ? 8.914 22.656 1.933 1 77.44 202 ALA A O 1
ATOM 1559 N N . GLU A 1 203 ? 7.031 22.391 3.031 1 83.81 203 GLU A N 1
ATOM 1560 C CA . GLU A 1 203 ? 7.633 22.75 4.309 1 83.81 203 GLU A CA 1
ATOM 1561 C C . GLU A 1 203 ? 8.773 21.812 4.676 1 83.81 203 GLU A C 1
ATOM 1563 O O . GLU A 1 203 ? 9.75 22.219 5.301 1 83.81 203 GLU A O 1
ATOM 1568 N N . SER A 1 204 ? 8.586 20.594 4.332 1 89.69 204 SER A N 1
ATOM 1569 C CA . SER A 1 204 ? 9.648 19.625 4.613 1 89.69 204 SER A CA 1
ATOM 1570 C C . SER A 1 204 ? 10.953 20.016 3.922 1 89.69 204 SER A C 1
ATOM 1572 O O . SER A 1 204 ? 12.031 19.922 4.516 1 89.69 204 SER A O 1
ATOM 1574 N N . SER A 1 205 ? 10.844 20.469 2.701 1 90.94 205 SER A N 1
ATOM 1575 C CA . SER A 1 205 ? 12.016 20.922 1.953 1 90.94 205 SER A CA 1
ATOM 1576 C C . SER A 1 205 ? 12.586 22.203 2.541 1 90.94 205 SER A C 1
ATOM 1578 O O . SER A 1 205 ? 13.797 22.328 2.711 1 90.94 205 SER A O 1
ATOM 1580 N N . ALA A 1 206 ? 11.734 23.094 2.863 1 90.38 206 ALA A N 1
ATOM 1581 C CA . ALA A 1 206 ? 12.156 24.375 3.441 1 90.38 206 ALA A CA 1
ATOM 1582 C C . ALA A 1 206 ? 12.852 24.156 4.781 1 90.38 206 ALA A C 1
ATOM 1584 O O . ALA A 1 206 ? 13.859 24.812 5.074 1 90.38 206 ALA A O 1
ATOM 1585 N N . ASP A 1 207 ? 12.375 23.266 5.57 1 93.56 207 ASP A N 1
ATOM 1586 C CA . ASP A 1 207 ? 12.953 22.969 6.875 1 93.56 207 ASP A CA 1
ATOM 1587 C C . ASP A 1 207 ? 14.352 22.391 6.727 1 93.56 207 ASP A C 1
ATOM 1589 O O . ASP A 1 207 ? 15.258 22.719 7.496 1 93.56 207 ASP A O 1
ATOM 1593 N N . ARG A 1 208 ? 14.5 21.531 5.77 1 96.94 208 ARG A N 1
ATOM 1594 C CA . ARG A 1 208 ? 15.812 20.938 5.523 1 96.94 208 ARG A CA 1
ATOM 1595 C C . ARG A 1 208 ? 16.828 22 5.152 1 96.94 208 ARG A C 1
ATOM 1597 O O . ARG A 1 208 ? 17.922 22.062 5.727 1 96.94 208 ARG A O 1
ATOM 1604 N N . LEU A 1 209 ? 16.422 22.844 4.207 1 97.5 209 LEU A N 1
ATOM 1605 C CA . LEU A 1 209 ? 17.328 23.891 3.764 1 97.5 209 LEU A CA 1
ATOM 1606 C C . LEU A 1 209 ? 17.641 24.859 4.898 1 97.5 209 LEU A C 1
ATOM 1608 O O . LEU A 1 209 ? 18.781 25.312 5.039 1 97.5 209 LEU A O 1
ATOM 1612 N N . ARG A 1 210 ? 16.672 25.203 5.68 1 96.62 210 ARG A N 1
ATOM 1613 C CA . ARG A 1 210 ? 16.875 26.078 6.828 1 96.62 210 ARG A CA 1
ATOM 1614 C C . ARG A 1 210 ? 17.906 25.484 7.793 1 96.62 210 ARG A C 1
ATOM 1616 O O . ARG A 1 210 ? 18.797 26.188 8.258 1 96.62 210 ARG A O 1
ATOM 1623 N N . GLY A 1 211 ? 17.766 24.188 8.086 1 98.12 211 GLY A N 1
ATOM 1624 C CA . GLY A 1 211 ? 18.734 23.516 8.938 1 98.12 211 GLY A CA 1
ATOM 1625 C C . GLY A 1 211 ? 20.156 23.562 8.383 1 98.12 211 GLY A C 1
ATOM 1626 O O . GLY A 1 211 ? 21.109 23.797 9.133 1 98.12 211 GLY A O 1
ATOM 1627 N N . PHE A 1 212 ? 20.266 23.438 7.086 1 98.62 212 PHE A N 1
ATOM 1628 C CA . PHE A 1 212 ? 21.562 23.5 6.406 1 98.62 212 PHE A CA 1
ATOM 1629 C C . PHE A 1 212 ? 22.188 24.875 6.539 1 98.62 212 PHE A C 1
ATOM 1631 O O . PHE A 1 212 ? 23.328 25.016 6.973 1 98.62 212 PHE A O 1
ATOM 1638 N N . ARG A 1 213 ? 21.406 25.844 6.203 1 98.56 213 ARG A N 1
ATOM 1639 C CA . ARG A 1 213 ? 21.891 27.219 6.219 1 98.56 213 ARG A CA 1
ATOM 1640 C C . ARG A 1 213 ? 22.297 27.641 7.625 1 98.56 213 ARG A C 1
ATOM 1642 O O . ARG A 1 213 ? 23.328 28.281 7.812 1 98.56 213 ARG A O 1
ATOM 1649 N N . GLU A 1 214 ? 21.547 27.312 8.57 1 98.44 214 GLU A N 1
ATOM 1650 C CA . GLU A 1 214 ? 21.844 27.641 9.953 1 98.44 214 GLU A CA 1
ATOM 1651 C C . GLU A 1 214 ? 23.141 27 10.422 1 98.44 214 GLU A C 1
ATOM 1653 O O . GLU A 1 214 ? 23.953 27.641 11.094 1 98.44 214 GLU A O 1
ATOM 1658 N N . ALA A 1 215 ? 23.281 25.75 10.062 1 98.62 215 ALA A N 1
ATOM 1659 C CA . ALA A 1 215 ? 24.484 25.031 10.484 1 98.62 215 ALA A CA 1
ATOM 1660 C C . ALA A 1 215 ? 25.734 25.594 9.82 1 98.62 215 ALA A C 1
ATOM 1662 O O . ALA A 1 215 ? 26.75 25.797 10.477 1 98.62 215 ALA A O 1
ATOM 1663 N N . VAL A 1 216 ? 25.656 25.891 8.555 1 98.56 216 VAL A N 1
ATOM 1664 C CA . VAL A 1 216 ? 26.766 26.453 7.812 1 98.56 216 VAL A CA 1
ATOM 1665 C C . VAL A 1 216 ? 27.156 27.812 8.414 1 98.56 216 VAL A C 1
ATOM 1667 O O . VAL A 1 216 ? 28.328 28.078 8.633 1 98.56 216 VAL A O 1
ATOM 1670 N N . ALA A 1 217 ? 26.172 28.562 8.672 1 98.44 217 ALA A N 1
ATOM 1671 C CA . ALA A 1 217 ? 26.391 29.891 9.266 1 98.44 217 ALA A CA 1
ATOM 1672 C C . ALA A 1 217 ? 27.016 29.766 10.656 1 98.44 217 ALA A C 1
ATOM 1674 O O . ALA A 1 217 ? 27.969 30.484 10.984 1 98.44 217 ALA A O 1
ATOM 1675 N N . ALA A 1 218 ? 26.516 28.906 11.445 1 98.38 218 ALA A N 1
ATOM 1676 C CA . ALA A 1 218 ? 26.953 28.734 12.82 1 98.38 218 ALA A CA 1
ATOM 1677 C C . ALA A 1 218 ? 28.422 28.328 12.875 1 98.38 218 ALA A C 1
ATOM 1679 O O . ALA A 1 218 ? 29.156 28.734 13.789 1 98.38 218 ALA A O 1
ATOM 1680 N N . HIS A 1 219 ? 28.891 27.578 11.906 1 98.44 219 HIS A N 1
ATOM 1681 C CA . HIS A 1 219 ? 30.25 27.047 11.906 1 98.44 219 HIS A CA 1
ATOM 1682 C C . HIS A 1 219 ? 31.172 27.953 11.109 1 98.44 219 HIS A C 1
ATOM 1684 O O . HIS A 1 219 ? 32.406 27.781 11.133 1 98.44 219 HIS A O 1
ATOM 1690 N N . GLY A 1 220 ? 30.578 28.891 10.375 1 98.25 220 GLY A N 1
ATOM 1691 C CA . GLY A 1 220 ? 31.375 29.781 9.555 1 98.25 220 GLY A CA 1
ATOM 1692 C C . GLY A 1 220 ? 32.031 29.094 8.375 1 98.25 220 GLY A C 1
ATOM 1693 O O . GLY A 1 220 ? 33.156 29.422 8 1 98.25 220 GLY A O 1
ATOM 1694 N N . VAL A 1 221 ? 31.469 28.078 7.918 1 98.19 221 VAL A N 1
ATOM 1695 C CA . VAL A 1 221 ? 31.984 27.344 6.766 1 98.19 221 VAL A CA 1
ATOM 1696 C C . VAL A 1 221 ? 31.266 27.781 5.5 1 98.19 221 VAL A C 1
ATOM 1698 O O . VAL A 1 221 ? 30.328 28.594 5.562 1 98.19 221 VAL A O 1
ATOM 1701 N N . GLN A 1 222 ? 31.766 27.281 4.34 1 98.06 222 GLN A N 1
ATOM 1702 C CA . GLN A 1 222 ? 31.172 27.672 3.061 1 98.06 222 GLN A CA 1
ATOM 1703 C C . GLN A 1 222 ? 30.047 26.719 2.674 1 98.06 222 GLN A C 1
ATOM 1705 O O . GLN A 1 222 ? 30.156 25.5 2.85 1 98.06 222 GLN A O 1
ATOM 1710 N N . GLY A 1 223 ? 28.953 27.312 2.252 1 98 223 GLY A N 1
ATOM 1711 C CA . GLY A 1 223 ? 27.812 26.531 1.806 1 98 223 GLY A CA 1
ATOM 1712 C C . GLY A 1 223 ? 27.156 27.078 0.546 1 98 223 GLY A C 1
ATOM 1713 O O . GLY A 1 223 ? 27.047 28.297 0.379 1 98 223 GLY A O 1
ATOM 1714 N N . MET A 1 224 ? 26.766 26.188 -0.345 1 97.62 224 MET A N 1
ATOM 1715 C CA . MET A 1 224 ? 26.031 26.594 -1.53 1 97.62 224 MET A CA 1
ATOM 1716 C C . MET A 1 224 ? 24.781 25.734 -1.71 1 97.62 224 MET A C 1
ATOM 1718 O O . MET A 1 224 ? 24.703 24.625 -1.189 1 97.62 224 MET A O 1
ATOM 1722 N N . HIS A 1 225 ? 23.797 26.266 -2.359 1 97.62 225 HIS A N 1
ATOM 1723 C CA . HIS A 1 225 ? 22.547 25.578 -2.68 1 97.62 225 HIS A CA 1
ATOM 1724 C C . HIS A 1 225 ? 22.375 25.422 -4.188 1 97.62 225 HIS A C 1
ATOM 1726 O O . HIS A 1 225 ? 22.453 26.406 -4.926 1 97.62 225 HIS A O 1
ATOM 1732 N N . VAL A 1 226 ? 22.219 24.188 -4.625 1 96.56 226 VAL A N 1
ATOM 1733 C CA . VAL A 1 226 ? 21.953 23.906 -6.031 1 96.56 226 VAL A CA 1
ATOM 1734 C C . VAL A 1 226 ? 20.734 23 -6.156 1 96.56 226 VAL A C 1
ATOM 1736 O O . VAL A 1 226 ? 20.516 22.109 -5.336 1 96.56 226 VAL A O 1
ATOM 1739 N N . GLU A 1 227 ? 19.938 23.125 -7.188 1 94 227 GLU A N 1
ATOM 1740 C CA . GLU A 1 227 ? 18.703 22.375 -7.348 1 94 227 GLU A CA 1
ATOM 1741 C C . GLU A 1 227 ? 18.969 20.969 -7.879 1 94 227 GLU A C 1
ATOM 1743 O O . GLU A 1 227 ? 18.281 20.016 -7.508 1 94 227 GLU A O 1
ATOM 1748 N N . THR A 1 228 ? 19.969 20.891 -8.75 1 92.56 228 THR A N 1
ATOM 1749 C CA . THR A 1 228 ? 20.297 19.594 -9.352 1 92.56 228 THR A CA 1
ATOM 1750 C C . THR A 1 228 ? 21.766 19.266 -9.117 1 92.56 228 THR A C 1
ATOM 1752 O O . THR A 1 228 ? 22.625 20.141 -9.117 1 92.56 228 THR A O 1
ATOM 1755 N N . PRO A 1 229 ? 21.969 17.922 -8.953 1 87.62 229 PRO A N 1
ATOM 1756 C CA . PRO A 1 229 ? 23.344 17.516 -8.695 1 87.62 229 PRO A CA 1
ATOM 1757 C C . PRO A 1 229 ? 24.234 17.625 -9.93 1 87.62 229 PRO A C 1
ATOM 1759 O O . PRO A 1 229 ? 23.906 17.078 -10.984 1 87.62 229 PRO A O 1
ATOM 1762 N N . GLN A 1 230 ? 25.25 18.359 -9.844 1 92.75 230 GLN A N 1
ATOM 1763 C CA . GLN A 1 230 ? 26.297 18.422 -10.859 1 92.75 230 GLN A CA 1
ATOM 1764 C C . GLN A 1 230 ? 27.688 18.234 -10.234 1 92.75 230 GLN A C 1
ATOM 1766 O O . GLN A 1 230 ? 28.234 19.172 -9.656 1 92.75 230 GLN A O 1
ATOM 1771 N N . LEU A 1 231 ? 28.203 17.047 -10.461 1 95.25 231 LEU A N 1
ATOM 1772 C CA . LEU A 1 231 ? 29.438 16.641 -9.781 1 95.25 231 LEU A CA 1
ATOM 1773 C C . LEU A 1 231 ? 30.578 17.609 -10.086 1 95.25 231 LEU A C 1
ATOM 1775 O O . LEU A 1 231 ? 31.266 18.062 -9.18 1 95.25 231 LEU A O 1
ATOM 1779 N N . ASP A 1 232 ? 30.734 17.984 -11.344 1 94 232 ASP A N 1
ATOM 1780 C CA . ASP A 1 232 ? 31.844 18.859 -11.75 1 94 232 ASP A CA 1
ATOM 1781 C C . ASP A 1 232 ? 31.719 20.234 -11.117 1 94 232 ASP A C 1
ATOM 1783 O O . ASP A 1 232 ? 32.719 20.812 -10.656 1 94 232 ASP A O 1
ATOM 1787 N N . GLN A 1 233 ? 30.562 20.734 -11.102 1 94.94 233 GLN A N 1
ATOM 1788 C CA . GLN A 1 233 ? 30.328 22.031 -10.492 1 94.94 233 GLN A CA 1
ATOM 1789 C C . GLN A 1 233 ? 30.656 22.016 -9 1 94.94 233 GLN A C 1
ATOM 1791 O O . GLN A 1 233 ? 31.25 22.953 -8.477 1 94.94 233 GLN A O 1
ATOM 1796 N N . LEU A 1 234 ? 30.312 20.984 -8.352 1 96.25 234 LEU A N 1
ATOM 1797 C CA . LEU A 1 234 ? 30.562 20.844 -6.922 1 96.25 234 LEU A CA 1
ATOM 1798 C C . LEU A 1 234 ? 32.062 20.766 -6.633 1 96.25 234 LEU A C 1
ATOM 1800 O O . LEU A 1 234 ? 32.531 21.438 -5.719 1 96.25 234 LEU A O 1
ATOM 1804 N N . ARG A 1 235 ? 32.719 20.078 -7.406 1 94.5 235 ARG A N 1
ATOM 1805 C CA . ARG A 1 235 ? 34.156 19.922 -7.219 1 94.5 235 ARG A CA 1
ATOM 1806 C C . ARG A 1 235 ? 34.906 21.234 -7.473 1 94.5 235 ARG A C 1
ATOM 1808 O O . ARG A 1 235 ? 35.781 21.609 -6.719 1 94.5 235 ARG A O 1
ATOM 1815 N N . GLU A 1 236 ? 34.531 21.859 -8.531 1 95.19 236 GLU A N 1
ATOM 1816 C CA . GLU A 1 236 ? 35.156 23.125 -8.891 1 95.19 236 GLU A CA 1
ATOM 1817 C C . GLU A 1 236 ? 34.938 24.172 -7.793 1 95.19 236 GLU A C 1
ATOM 1819 O O . GLU A 1 236 ? 35.812 25.031 -7.578 1 95.19 236 GLU A O 1
ATOM 1824 N N . ALA A 1 237 ? 33.844 24.031 -7.082 1 96.38 237 ALA A N 1
ATOM 1825 C CA . ALA A 1 237 ? 33.5 24.984 -6.035 1 96.38 237 ALA A CA 1
ATOM 1826 C C . ALA A 1 237 ? 34.219 24.641 -4.727 1 96.38 237 ALA A C 1
ATOM 1828 O O . ALA A 1 237 ? 34.031 25.328 -3.717 1 96.38 237 ALA A O 1
ATOM 1829 N N . GLY A 1 238 ? 34.938 23.547 -4.688 1 95.44 238 GLY A N 1
ATOM 1830 C CA . GLY A 1 238 ? 35.688 23.156 -3.494 1 95.44 238 GLY A CA 1
ATOM 1831 C C . GLY A 1 238 ? 34.844 22.422 -2.477 1 95.44 238 GLY A C 1
ATOM 1832 O O . GLY A 1 238 ? 35.188 22.359 -1.298 1 95.44 238 GLY A O 1
ATOM 1833 N N . VAL A 1 239 ? 33.719 21.891 -2.941 1 97.44 239 VAL A N 1
ATOM 1834 C CA . VAL A 1 239 ? 32.812 21.156 -2.062 1 97.44 239 VAL A CA 1
ATOM 1835 C C . VAL A 1 239 ? 33.406 19.781 -1.729 1 97.44 239 VAL A C 1
ATOM 1837 O O . VAL A 1 239 ? 33.844 19.062 -2.623 1 97.44 239 VAL A O 1
ATOM 1840 N N . THR A 1 240 ? 33.406 19.469 -0.475 1 97.62 240 THR A N 1
ATOM 1841 C CA . THR A 1 240 ? 33.906 18.156 -0.063 1 97.62 240 THR A CA 1
ATOM 1842 C C . THR A 1 240 ? 32.781 17.359 0.603 1 97.62 240 THR A C 1
ATOM 1844 O O . THR A 1 240 ? 32.938 16.141 0.801 1 97.62 240 THR A O 1
ATOM 1847 N N . ALA A 1 241 ? 31.656 18.016 0.962 1 98.38 241 ALA A N 1
ATOM 1848 C CA . ALA A 1 241 ? 30.484 17.328 1.533 1 98.38 241 ALA A CA 1
ATOM 1849 C C . ALA A 1 241 ? 29.188 17.844 0.923 1 98.38 241 ALA A C 1
ATOM 1851 O O . ALA A 1 241 ? 28.938 19.062 0.929 1 98.38 241 ALA A O 1
ATOM 1852 N N . VAL A 1 242 ? 28.422 16.938 0.425 1 98.56 242 VAL A N 1
ATOM 1853 C CA . VAL A 1 242 ? 27.156 17.328 -0.207 1 98.56 242 VAL A CA 1
ATOM 1854 C C . VAL A 1 242 ? 25.984 16.656 0.52 1 98.56 242 VAL A C 1
ATOM 1856 O O . VAL A 1 242 ? 26.062 15.484 0.884 1 98.56 242 VAL A O 1
ATOM 1859 N N . LEU A 1 243 ? 25 17.469 0.847 1 98.75 243 LEU A N 1
ATOM 1860 C CA . LEU A 1 243 ? 23.734 16.969 1.38 1 98.75 243 LEU A CA 1
ATOM 1861 C C . LEU A 1 243 ? 22.656 16.969 0.304 1 98.75 243 LEU A C 1
ATOM 1863 O O . LEU A 1 243 ? 22.375 18 -0.289 1 98.75 243 LEU A O 1
ATOM 1867 N N . THR A 1 244 ? 22.109 15.797 0.078 1 97.75 244 THR A N 1
ATOM 1868 C CA . THR A 1 244 ? 21.094 15.68 -0.97 1 97.75 244 THR A CA 1
ATOM 1869 C C . THR A 1 244 ? 19.719 15.453 -0.366 1 97.75 244 THR A C 1
ATOM 1871 O O . THR A 1 244 ? 19.531 14.562 0.471 1 97.75 244 THR A O 1
ATOM 1874 N N . GLU A 1 245 ? 18.766 16.234 -0.803 1 96.19 245 GLU A N 1
ATOM 1875 C CA . GLU A 1 245 ? 17.391 16.078 -0.338 1 96.19 245 GLU A CA 1
ATOM 1876 C C . GLU A 1 245 ? 16.828 14.719 -0.722 1 96.19 245 GLU A C 1
ATOM 1878 O O . GLU A 1 245 ? 16.344 13.977 0.136 1 96.19 245 GLU A O 1
ATOM 1883 N N . GLU A 1 246 ? 16.969 14.359 -2 1 92.88 246 GLU A N 1
ATOM 1884 C CA . GLU A 1 246 ? 16.469 13.094 -2.529 1 92.88 246 GLU A CA 1
ATOM 1885 C C . GLU A 1 246 ? 17.5 11.992 -2.398 1 92.88 246 GLU A C 1
ATOM 1887 O O . GLU A 1 246 ? 18.656 12.172 -2.795 1 92.88 246 GLU A O 1
ATOM 1892 N N . VAL A 1 247 ? 17.062 10.898 -1.912 1 92.12 247 VAL A N 1
ATOM 1893 C CA . VAL A 1 247 ? 17.938 9.734 -1.781 1 92.12 247 VAL A CA 1
ATOM 1894 C C . VAL A 1 247 ? 18.531 9.375 -3.145 1 92.12 247 VAL A C 1
ATOM 1896 O O . VAL A 1 247 ? 19.719 9.078 -3.258 1 92.12 247 VAL A O 1
ATOM 1899 N N . SER A 1 248 ? 17.719 9.445 -4.168 1 91.38 248 SER A N 1
ATOM 1900 C CA . SER A 1 248 ? 18.141 9.086 -5.516 1 91.38 248 SER A CA 1
ATOM 1901 C C . SER A 1 248 ? 19.266 9.984 -6 1 91.38 248 SER A C 1
ATOM 1903 O O . SER A 1 248 ? 20.172 9.531 -6.691 1 91.38 248 SER A O 1
ATOM 1905 N N . ASP A 1 249 ? 19.188 11.219 -5.676 1 94.31 249 ASP A N 1
ATOM 1906 C CA . ASP A 1 249 ? 20.234 12.148 -6.066 1 94.31 249 ASP A CA 1
ATOM 1907 C C . ASP A 1 249 ? 21.562 11.797 -5.395 1 94.31 249 ASP A C 1
ATOM 1909 O O . ASP A 1 249 ? 22.625 11.883 -6.016 1 94.31 249 ASP A O 1
ATOM 1913 N N . GLY A 1 250 ? 21.5 11.445 -4.098 1 95.62 250 GLY A N 1
ATOM 1914 C CA . GLY A 1 250 ? 22.688 11.016 -3.395 1 95.62 250 GLY A CA 1
ATOM 1915 C C . GLY A 1 250 ? 23.328 9.781 -4.012 1 95.62 250 GLY A C 1
ATOM 1916 O O . GLY A 1 250 ? 24.547 9.758 -4.234 1 95.62 250 GLY A O 1
ATOM 1917 N N . ALA A 1 251 ? 22.5 8.844 -4.301 1 94 251 ALA A N 1
ATOM 1918 C CA . ALA A 1 251 ? 23 7.617 -4.93 1 94 251 ALA A CA 1
ATOM 1919 C C . ALA A 1 251 ? 23.641 7.914 -6.285 1 94 251 ALA A C 1
ATOM 1921 O O . ALA A 1 251 ? 24.703 7.387 -6.609 1 94 251 ALA A O 1
ATOM 1922 N N . ALA A 1 252 ? 23 8.75 -7 1 93.25 252 ALA A N 1
ATOM 1923 C CA . ALA A 1 252 ? 23.5 9.117 -8.32 1 93.25 252 ALA A CA 1
ATOM 1924 C C . ALA A 1 252 ? 24.859 9.797 -8.227 1 93.25 252 ALA A C 1
ATOM 1926 O O . ALA A 1 252 ? 25.75 9.555 -9.047 1 93.25 252 ALA A O 1
ATOM 1927 N N . LEU A 1 253 ? 25.031 10.609 -7.301 1 95.56 253 LEU A N 1
ATOM 1928 C CA . LEU A 1 253 ? 26.297 11.312 -7.109 1 95.56 253 LEU A CA 1
ATOM 1929 C C . LEU A 1 253 ? 27.406 10.344 -6.742 1 95.56 253 LEU A C 1
ATOM 1931 O O . LEU A 1 253 ? 28.531 10.469 -7.238 1 95.56 253 LEU A O 1
ATOM 1935 N N . VAL A 1 254 ? 27.094 9.398 -5.863 1 95.88 254 VAL A N 1
ATOM 1936 C CA . VAL A 1 254 ? 28.078 8.406 -5.461 1 95.88 254 VAL A CA 1
ATOM 1937 C C . VAL A 1 254 ? 28.516 7.594 -6.68 1 95.88 254 VAL A C 1
ATOM 1939 O O . VAL A 1 254 ? 29.719 7.41 -6.914 1 95.88 254 VAL A O 1
ATOM 1942 N N . LEU A 1 255 ? 27.562 7.227 -7.441 1 93.62 255 LEU A N 1
ATOM 1943 C CA . LEU A 1 255 ? 27.859 6.414 -8.617 1 93.62 255 LEU A CA 1
ATOM 1944 C C . LEU A 1 255 ? 28.656 7.211 -9.641 1 93.62 255 LEU A C 1
ATOM 1946 O O . LEU A 1 255 ? 29.609 6.703 -10.219 1 93.62 255 LEU A O 1
ATOM 1950 N N . ALA A 1 256 ? 28.219 8.391 -9.867 1 93.75 256 ALA A N 1
ATOM 1951 C CA . ALA A 1 256 ? 28.938 9.266 -10.797 1 93.75 256 ALA A CA 1
ATOM 1952 C C . ALA A 1 256 ? 30.375 9.484 -10.344 1 93.75 256 ALA A C 1
ATOM 1954 O O . ALA A 1 256 ? 31.297 9.5 -11.164 1 93.75 256 ALA A O 1
ATOM 1955 N N . GLY A 1 257 ? 30.594 9.68 -9.062 1 94.31 257 GLY A N 1
ATOM 1956 C CA . GLY A 1 257 ? 31.938 9.828 -8.516 1 94.31 257 GLY A CA 1
ATOM 1957 C C . GLY A 1 257 ? 32.812 8.602 -8.727 1 94.31 257 GLY A C 1
ATOM 1958 O O . GLY A 1 257 ? 33.938 8.711 -9.18 1 94.31 257 GLY A O 1
ATOM 1959 N N . ARG A 1 258 ? 32.219 7.496 -8.453 1 92.12 258 ARG A N 1
ATOM 1960 C CA . ARG A 1 258 ? 32.938 6.242 -8.617 1 92.12 258 ARG A CA 1
ATOM 1961 C C . ARG A 1 258 ? 33.344 6.031 -10.07 1 92.12 258 ARG A C 1
ATOM 1963 O O . ARG A 1 258 ? 34.469 5.609 -10.359 1 92.12 258 ARG A O 1
ATOM 1970 N N . GLU A 1 259 ? 32.469 6.375 -10.867 1 93 259 GLU A N 1
ATOM 1971 C CA . GLU A 1 259 ? 32.719 6.238 -12.297 1 93 259 GLU A CA 1
ATOM 1972 C C . GLU A 1 259 ? 33.875 7.141 -12.734 1 93 259 GLU A C 1
ATOM 1974 O O . GLU A 1 259 ? 34.594 6.824 -13.688 1 93 259 GLU A O 1
ATOM 1979 N N . ARG A 1 260 ? 34.062 8.156 -12.062 1 93.44 260 ARG A N 1
ATOM 1980 C CA . ARG A 1 260 ? 35.094 9.125 -12.406 1 93.44 260 ARG A CA 1
ATOM 1981 C C . ARG A 1 260 ? 36.344 8.883 -11.602 1 93.44 260 ARG A C 1
ATOM 1983 O O . ARG A 1 260 ? 37.281 9.695 -11.633 1 93.44 260 ARG A O 1
ATOM 1990 N N . GLY A 1 261 ? 36.312 7.828 -10.773 1 94.38 261 GLY A N 1
ATOM 1991 C CA . GLY A 1 261 ? 37.5 7.457 -10.016 1 94.38 261 GLY A CA 1
ATOM 1992 C C . GLY A 1 261 ? 37.656 8.219 -8.711 1 94.38 261 GLY A C 1
ATOM 1993 O O . GLY A 1 261 ? 38.719 8.203 -8.086 1 94.38 261 GLY A O 1
ATOM 1994 N N . LEU A 1 262 ? 36.625 8.891 -8.328 1 94 262 LEU A N 1
ATOM 1995 C CA . LEU A 1 262 ? 36.656 9.609 -7.062 1 94 262 LEU A CA 1
ATOM 1996 C C . LEU A 1 262 ? 36.344 8.672 -5.898 1 94 262 LEU A C 1
ATOM 1998 O O . LEU A 1 262 ? 35.562 7.727 -6.035 1 94 262 LEU A O 1
ATOM 2002 N N . SER A 1 263 ? 37.031 9.023 -4.848 1 93.81 263 SER A N 1
ATOM 2003 C CA . SER A 1 263 ? 36.75 8.312 -3.605 1 93.81 263 SER A CA 1
ATOM 2004 C C . SER A 1 263 ? 35.562 8.922 -2.867 1 93.81 263 SER A C 1
ATOM 2006 O O . SER A 1 263 ? 35.531 10.133 -2.615 1 93.81 263 SER A O 1
ATOM 2008 N N . VAL A 1 264 ? 34.656 8.156 -2.541 1 93.94 264 VAL A N 1
ATOM 2009 C CA . VAL A 1 264 ? 33.562 8.516 -1.667 1 93.94 264 VAL A CA 1
ATOM 2010 C C . VAL A 1 264 ? 33.594 7.66 -0.403 1 93.94 264 VAL A C 1
ATOM 2012 O O . VAL A 1 264 ? 33.375 6.449 -0.462 1 93.94 264 VAL A O 1
ATOM 2015 N N . PRO A 1 265 ? 33.906 8.336 0.608 1 94.06 265 PRO A N 1
ATOM 2016 C CA . PRO A 1 265 ? 33.719 9.742 0.968 1 94.06 265 PRO A CA 1
ATOM 2017 C C . PRO A 1 265 ? 35 10.562 0.831 1 94.06 265 PRO A C 1
ATOM 2019 O O . PRO A 1 265 ? 35 11.773 1.073 1 94.06 265 PRO A O 1
ATOM 2022 N N . GLY A 1 266 ? 36.094 10.062 0.555 1 93.62 266 GLY A N 1
ATOM 2023 C CA . GLY A 1 266 ? 37.375 10.766 0.652 1 93.62 266 GLY A CA 1
ATOM 2024 C C . GLY A 1 266 ? 37.406 12.039 -0.163 1 93.62 266 GLY A C 1
ATOM 2025 O O . GLY A 1 266 ? 37.812 13.094 0.345 1 93.62 266 GLY A O 1
ATOM 2026 N N . ASP A 1 267 ? 37.031 12.016 -1.372 1 95.12 267 ASP A N 1
ATOM 2027 C CA . ASP A 1 267 ? 37.062 13.188 -2.244 1 95.12 267 ASP A CA 1
ATOM 2028 C C . ASP A 1 267 ? 35.75 13.961 -2.139 1 95.12 267 ASP A C 1
ATOM 2030 O O . ASP A 1 267 ? 35.719 15.18 -2.33 1 95.12 267 ASP A O 1
ATOM 2034 N N . LEU A 1 268 ? 34.719 13.211 -1.87 1 96.75 268 LEU A N 1
ATOM 2035 C CA . LEU A 1 268 ? 33.375 13.812 -1.75 1 96.75 268 LEU A CA 1
ATOM 2036 C C . LEU A 1 268 ? 32.5 12.977 -0.834 1 96.75 268 LEU A C 1
ATOM 2038 O O . LEU A 1 268 ? 32.125 11.852 -1.173 1 96.75 268 LEU A O 1
ATOM 2042 N N . ALA A 1 269 ? 32.219 13.547 0.289 1 98.12 269 ALA A N 1
ATOM 2043 C CA . ALA A 1 269 ? 31.219 12.914 1.154 1 98.12 269 ALA A CA 1
ATOM 2044 C C . ALA A 1 269 ? 29.797 13.234 0.683 1 98.12 269 ALA A C 1
ATOM 2046 O O . ALA A 1 269 ? 29.516 14.352 0.256 1 98.12 269 ALA A O 1
ATOM 2047 N N . VAL A 1 270 ? 28.906 12.242 0.737 1 98.12 270 VAL A N 1
ATOM 2048 C CA . VAL A 1 270 ? 27.531 12.391 0.303 1 98.12 270 VAL A CA 1
ATOM 2049 C C . VAL A 1 270 ? 26.578 11.992 1.437 1 98.12 270 VAL A C 1
ATOM 2051 O O . VAL A 1 270 ? 26.625 10.859 1.914 1 98.12 270 VAL A O 1
ATOM 2054 N N . LEU A 1 271 ? 25.812 12.938 1.888 1 98.5 271 LEU A N 1
ATOM 2055 C CA . LEU A 1 271 ? 24.828 12.719 2.955 1 98.5 271 LEU A CA 1
ATOM 2056 C C . LEU A 1 271 ? 23.406 12.836 2.422 1 98.5 271 LEU A C 1
ATOM 2058 O O . LEU A 1 271 ? 23.094 13.758 1.667 1 98.5 271 LEU A O 1
ATOM 2062 N N . SER A 1 272 ? 22.578 11.922 2.828 1 97.12 272 SER A N 1
ATOM 2063 C CA . SER A 1 272 ? 21.188 11.914 2.35 1 97.12 272 SER A CA 1
ATOM 2064 C C . SER A 1 272 ? 20.25 12.508 3.385 1 97.12 272 SER A C 1
ATOM 2066 O O . SER A 1 272 ? 20.344 12.203 4.574 1 97.12 272 SER A O 1
ATOM 2068 N N . LEU A 1 273 ? 19.281 13.266 2.873 1 97.56 273 LEU A N 1
ATOM 2069 C CA . LEU A 1 273 ? 18.312 13.891 3.77 1 97.56 273 LEU A CA 1
ATOM 2070 C C . LEU A 1 273 ? 16.984 13.141 3.73 1 97.56 273 LEU A C 1
ATOM 2072 O O . LEU A 1 273 ? 15.977 13.641 4.238 1 97.56 273 LEU A O 1
ATOM 2076 N N . GLY A 1 274 ? 16.906 12.133 3.029 1 92.75 274 GLY A N 1
ATOM 2077 C CA . GLY A 1 274 ? 15.906 11.102 3.275 1 92.75 274 GLY A CA 1
ATOM 2078 C C . GLY A 1 274 ? 14.648 11.289 2.457 1 92.75 274 GLY A C 1
ATOM 2079 O O . GLY A 1 274 ? 13.688 10.523 2.6 1 92.75 274 GLY A O 1
ATOM 2080 N N . ALA A 1 275 ? 14.758 12.328 1.536 1 87.31 275 ALA A N 1
ATOM 2081 C CA . ALA A 1 275 ? 13.594 12.406 0.656 1 87.31 275 ALA A CA 1
ATOM 2082 C C . ALA A 1 275 ? 13.57 11.25 -0.332 1 87.31 275 ALA A C 1
ATOM 2084 O O . ALA A 1 275 ? 14.609 10.875 -0.881 1 87.31 275 ALA A O 1
ATOM 2085 N N . ALA A 1 276 ? 12.445 10.484 -0.429 1 83.44 276 ALA A N 1
ATOM 2086 C CA . ALA A 1 276 ? 12.32 9.305 -1.285 1 83.44 276 ALA A CA 1
ATOM 2087 C C . ALA A 1 276 ? 11.078 9.391 -2.158 1 83.44 276 ALA A C 1
ATOM 2089 O O . ALA A 1 276 ? 10.281 8.453 -2.205 1 83.44 276 ALA A O 1
ATOM 2090 N N . THR A 1 277 ? 11.031 10.445 -2.9 1 78.44 277 THR A N 1
ATOM 2091 C CA . THR A 1 277 ? 9.859 10.633 -3.75 1 78.44 277 THR A CA 1
ATOM 2092 C C . THR A 1 277 ? 10.07 9.984 -5.113 1 78.44 277 THR A C 1
ATOM 2094 O O . THR A 1 277 ? 9.109 9.758 -5.855 1 78.44 277 THR A O 1
ATOM 2097 N N . ARG A 1 278 ? 11.297 9.672 -5.359 1 78.31 278 ARG A N 1
ATOM 2098 C CA . ARG A 1 278 ? 11.672 9.008 -6.609 1 78.31 278 ARG A CA 1
ATOM 2099 C C . ARG A 1 278 ? 12.383 7.688 -6.34 1 78.31 278 ARG A C 1
ATOM 2101 O O . ARG A 1 278 ? 12.961 7.492 -5.266 1 78.31 278 ARG A O 1
ATOM 2108 N N . SER A 1 279 ? 12.156 6.812 -7.25 1 75.25 279 SER A N 1
ATOM 2109 C CA . SER A 1 279 ? 12.875 5.547 -7.137 1 75.25 279 SER A CA 1
ATOM 2110 C C . SER A 1 279 ? 14.383 5.766 -7.176 1 75.25 279 SER A C 1
ATOM 2112 O O . SER A 1 279 ? 14.875 6.602 -7.938 1 75.25 279 SER A O 1
ATOM 2114 N N . ALA A 1 280 ? 15.008 5.078 -6.242 1 73.38 280 ALA A N 1
ATOM 2115 C CA . ALA A 1 280 ? 16.469 5.109 -6.242 1 73.38 280 ALA A CA 1
ATOM 2116 C C . ALA A 1 280 ? 17.047 3.932 -7.023 1 73.38 280 ALA A C 1
ATOM 2118 O O . ALA A 1 280 ? 16.406 2.879 -7.125 1 73.38 280 ALA A O 1
ATOM 2119 N N . PRO A 1 281 ? 18.125 4.25 -7.719 1 67.19 281 PRO A N 1
ATOM 2120 C CA . PRO A 1 281 ? 18.75 3.129 -8.43 1 67.19 281 PRO A CA 1
ATOM 2121 C C . PRO A 1 281 ? 18.969 1.913 -7.531 1 67.19 281 PRO A C 1
ATOM 2123 O O . PRO A 1 281 ? 19.062 2.055 -6.309 1 67.19 281 PRO A O 1
ATOM 2126 N N . ASP A 1 282 ? 18.797 0.741 -8.07 1 60.75 282 ASP A N 1
ATOM 2127 C CA . ASP A 1 282 ? 18.891 -0.553 -7.398 1 60.75 282 ASP A CA 1
ATOM 2128 C C . ASP A 1 282 ? 20.266 -0.748 -6.777 1 60.75 282 ASP A C 1
ATOM 2130 O O . ASP A 1 282 ? 20.516 -1.753 -6.105 1 60.75 282 ASP A O 1
ATOM 2134 N N . ASP A 1 283 ? 21.062 0.283 -6.922 1 64.12 283 ASP A N 1
ATOM 2135 C CA . ASP A 1 283 ? 22.406 0.055 -6.383 1 64.12 283 ASP A CA 1
ATOM 2136 C C . ASP A 1 283 ? 22.422 0.241 -4.867 1 64.12 283 ASP A C 1
ATOM 2138 O O . ASP A 1 283 ? 21.672 1.059 -4.328 1 64.12 283 ASP A O 1
ATOM 2142 N N . ASP A 1 284 ? 22.969 -0.729 -4.211 1 72 284 ASP A N 1
ATOM 2143 C CA . ASP A 1 284 ? 23.078 -0.763 -2.754 1 72 284 ASP A CA 1
ATOM 2144 C C . ASP A 1 284 ? 24.094 0.256 -2.25 1 72 284 ASP A C 1
ATOM 2146 O O . ASP A 1 284 ? 25.266 -0.078 -2.043 1 72 284 ASP A O 1
ATOM 2150 N N . VAL A 1 285 ? 23.891 1.537 -2.447 1 88.5 285 VAL A N 1
ATOM 2151 C CA . VAL A 1 285 ? 24.734 2.549 -1.816 1 88.5 285 VAL A CA 1
ATOM 2152 C C . VAL A 1 285 ? 24.25 2.811 -0.393 1 88.5 285 VAL A C 1
ATOM 2154 O O . VAL A 1 285 ? 23.094 3.201 -0.186 1 88.5 285 VAL A O 1
ATOM 2157 N N . ALA A 1 286 ? 25.141 2.574 0.506 1 93.56 286 ALA A N 1
ATOM 2158 C CA . ALA A 1 286 ? 24.812 2.83 1.906 1 93.56 286 ALA A CA 1
ATOM 2159 C C . ALA A 1 286 ? 25.078 4.289 2.273 1 93.56 286 ALA A C 1
ATOM 2161 O O . ALA A 1 286 ? 26.125 4.617 2.832 1 93.56 286 ALA A O 1
ATOM 2162 N N . LEU A 1 287 ? 24.141 5.09 2.025 1 96.12 287 LEU A N 1
ATOM 2163 C CA . LEU A 1 287 ? 24.281 6.52 2.266 1 96.12 287 LEU A CA 1
ATOM 2164 C C . LEU A 1 287 ? 24.219 6.832 3.758 1 96.12 287 LEU A C 1
ATOM 2166 O O . LEU A 1 287 ? 23.422 6.242 4.488 1 96.12 287 LEU A O 1
ATOM 2170 N N . THR A 1 288 ? 25.094 7.727 4.199 1 97.94 288 THR A N 1
ATOM 2171 C CA . THR A 1 288 ? 24.984 8.32 5.523 1 97.94 288 THR A CA 1
ATOM 2172 C C . THR A 1 288 ? 23.906 9.398 5.539 1 97.94 288 THR A C 1
ATOM 2174 O O . THR A 1 288 ? 23.781 10.172 4.59 1 97.94 288 THR A O 1
ATOM 2177 N N . GLY A 1 289 ? 23.109 9.461 6.539 1 98.19 289 GLY A N 1
ATOM 2178 C CA . GLY A 1 289 ? 22.031 10.438 6.68 1 98.19 289 GLY A CA 1
ATOM 2179 C C . GLY A 1 289 ? 21.188 10.227 7.922 1 98.19 289 GLY A C 1
ATOM 2180 O O . GLY A 1 289 ? 21.719 10.039 9.016 1 98.19 289 GLY A O 1
ATOM 2181 N N . PHE A 1 290 ? 19.922 10.406 7.777 1 97.25 290 PHE A N 1
ATOM 2182 C CA . PHE A 1 290 ? 19.031 10.117 8.891 1 97.25 290 PHE A CA 1
ATOM 2183 C C . PHE A 1 290 ? 17.781 9.406 8.414 1 97.25 290 PHE A C 1
ATOM 2185 O O . PHE A 1 290 ? 17.406 9.5 7.242 1 97.25 290 PHE A O 1
ATOM 2192 N N . ARG A 1 291 ? 17.25 8.703 9.305 1 96.06 291 ARG A N 1
ATOM 2193 C CA . ARG A 1 291 ? 16 7.992 9.07 1 96.06 291 ARG A CA 1
ATOM 2194 C C . ARG A 1 291 ? 14.805 8.805 9.562 1 96.06 291 ARG A C 1
ATOM 2196 O O . ARG A 1 291 ? 14.805 9.289 10.695 1 96.06 291 ARG A O 1
ATOM 2203 N N . ILE A 1 292 ? 13.867 9 8.688 1 96 292 ILE A N 1
ATOM 2204 C CA . ILE A 1 292 ? 12.625 9.68 9.031 1 96 292 ILE A CA 1
ATOM 2205 C C . ILE A 1 292 ? 11.641 8.68 9.633 1 96 292 ILE A C 1
ATOM 2207 O O . ILE A 1 292 ? 11.43 7.598 9.078 1 96 292 ILE A O 1
ATOM 2211 N N . PRO A 1 293 ? 11.07 8.945 10.789 1 96.69 293 PRO A N 1
ATOM 2212 C CA . PRO A 1 293 ? 10.141 8.008 11.414 1 96.69 293 PRO A CA 1
ATOM 2213 C C . PRO A 1 293 ? 8.75 8.055 10.789 1 96.69 293 PRO A C 1
ATOM 2215 O O . PRO A 1 293 ? 7.77 8.352 11.477 1 96.69 293 PRO A O 1
ATOM 2218 N N . ARG A 1 294 ? 8.609 7.625 9.609 1 94 294 ARG A N 1
ATOM 2219 C CA . ARG A 1 294 ? 7.387 7.77 8.828 1 94 294 ARG A CA 1
ATOM 2220 C C . ARG A 1 294 ? 6.254 6.945 9.43 1 94 294 ARG A C 1
ATOM 2222 O O . ARG A 1 294 ? 5.125 7.426 9.539 1 94 294 ARG A O 1
ATOM 2229 N N . ARG A 1 295 ? 6.527 5.699 9.805 1 94 295 ARG A N 1
ATOM 2230 C CA . ARG A 1 295 ? 5.504 4.855 10.406 1 94 295 ARG A CA 1
ATOM 2231 C C . ARG A 1 295 ? 4.977 5.473 11.695 1 94 295 ARG A C 1
ATOM 2233 O O . ARG A 1 295 ? 3.764 5.52 11.922 1 94 295 ARG A O 1
ATOM 2240 N N . GLU A 1 296 ? 5.906 5.957 12.461 1 97.19 296 GLU A N 1
ATOM 2241 C CA . GLU A 1 296 ? 5.52 6.602 13.711 1 97.19 296 GLU A CA 1
ATOM 2242 C C . GLU A 1 296 ? 4.723 7.879 13.453 1 97.19 296 GLU A C 1
ATOM 2244 O O . GLU A 1 296 ? 3.785 8.188 14.188 1 97.19 296 GLU A O 1
ATOM 2249 N N . MET A 1 297 ? 5.129 8.586 12.477 1 96.62 297 MET A N 1
ATOM 2250 C CA . MET A 1 297 ? 4.375 9.773 12.094 1 96.62 297 MET A CA 1
ATOM 2251 C C . MET A 1 297 ? 2.93 9.422 11.758 1 96.62 297 MET A C 1
ATOM 2253 O O . MET A 1 297 ? 2.002 10.133 12.148 1 96.62 297 MET A O 1
ATOM 2257 N N . GLY A 1 298 ? 2.727 8.375 11.07 1 95.94 298 GLY A N 1
ATOM 2258 C CA . GLY A 1 298 ? 1.383 7.902 10.781 1 95.94 298 GLY A CA 1
ATOM 2259 C C . GLY A 1 298 ? 0.585 7.559 12.023 1 95.94 298 GLY A C 1
ATOM 2260 O O . GLY A 1 298 ? -0.561 7.988 12.172 1 95.94 298 GLY A O 1
ATOM 2261 N N . ARG A 1 299 ? 1.199 6.793 12.891 1 96.81 299 ARG A N 1
ATOM 2262 C CA . ARG A 1 299 ? 0.557 6.41 14.141 1 96.81 299 ARG A CA 1
ATOM 2263 C C . ARG A 1 299 ? 0.169 7.641 14.961 1 96.81 299 ARG A C 1
ATOM 2265 O O . ARG A 1 299 ? -0.973 7.762 15.406 1 96.81 299 ARG A O 1
ATOM 2272 N N . ARG A 1 300 ? 1.115 8.531 15.055 1 97.88 300 ARG A N 1
ATOM 2273 C CA . ARG A 1 300 ? 0.912 9.734 15.852 1 97.88 300 ARG A CA 1
ATOM 2274 C C . ARG A 1 300 ? -0.147 10.641 15.227 1 97.88 300 ARG A C 1
ATOM 2276 O O . ARG A 1 300 ? -0.89 11.32 15.938 1 97.88 300 ARG A O 1
ATOM 2283 N N . ALA A 1 301 ? -0.202 10.617 13.914 1 97 301 ALA A N 1
ATOM 2284 C CA . ALA A 1 301 ? -1.205 11.43 13.227 1 97 301 ALA A CA 1
ATOM 2285 C C . ALA A 1 301 ? -2.617 10.961 13.57 1 97 301 ALA A C 1
ATOM 2287 O O . ALA A 1 301 ? -3.512 11.781 13.797 1 97 301 ALA A O 1
ATOM 2288 N N . VAL A 1 302 ? -2.84 9.719 13.602 1 96.5 302 VAL A N 1
ATOM 2289 C CA . VAL A 1 302 ? -4.141 9.18 13.984 1 96.5 302 VAL A CA 1
ATOM 2290 C C . VAL A 1 302 ? -4.449 9.539 15.43 1 96.5 302 VAL A C 1
ATOM 2292 O O . VAL A 1 302 ? -5.574 9.922 15.758 1 96.5 302 VAL A O 1
ATOM 2295 N N . GLN A 1 303 ? -3.475 9.43 16.297 1 97.06 303 GLN A N 1
ATOM 2296 C CA . GLN A 1 303 ? -3.652 9.82 17.703 1 97.06 303 GLN A CA 1
ATOM 2297 C C . GLN A 1 303 ? -4.027 11.289 17.812 1 97.06 303 GLN A C 1
ATOM 2299 O O . GLN A 1 303 ? -4.945 11.648 18.547 1 97.06 303 GLN A O 1
ATOM 2304 N N . ALA A 1 304 ? -3.328 12.07 17.062 1 96.5 304 ALA A N 1
ATOM 2305 C CA . ALA A 1 304 ? -3.615 13.5 17.062 1 96.5 304 ALA A CA 1
ATOM 2306 C C . ALA A 1 304 ? -5.031 13.773 16.562 1 96.5 304 ALA A C 1
ATOM 2308 O O . ALA A 1 304 ? -5.734 14.633 17.109 1 96.5 304 ALA A O 1
ATOM 2309 N N . LEU A 1 305 ? -5.418 13.055 15.531 1 95.44 305 LEU A N 1
ATOM 2310 C CA . LEU A 1 305 ? -6.762 13.234 14.992 1 95.44 305 LEU A CA 1
ATOM 2311 C C . LEU A 1 305 ? -7.816 12.867 16.031 1 95.44 305 LEU A C 1
ATOM 2313 O O . LEU A 1 305 ? -8.836 13.547 16.156 1 95.44 305 LEU A O 1
ATOM 2317 N N . THR A 1 306 ? -7.562 11.828 16.75 1 92.62 306 THR A N 1
ATOM 2318 C CA . THR A 1 306 ? -8.469 11.422 17.812 1 92.62 306 THR A CA 1
ATOM 2319 C C . THR A 1 306 ? -8.602 12.523 18.859 1 92.62 306 THR A C 1
ATOM 2321 O O . THR A 1 306 ? -9.695 12.805 19.344 1 92.62 306 THR A O 1
ATOM 2324 N N . GLU A 1 307 ? -7.488 13.195 19.141 1 91.69 307 GLU A N 1
ATOM 2325 C CA . GLU A 1 307 ? -7.492 14.32 20.078 1 91.69 307 GLU A CA 1
ATOM 2326 C C . GLU A 1 307 ? -8.305 15.492 19.531 1 91.69 307 GLU A C 1
ATOM 2328 O O . GLU A 1 307 ? -9.055 16.141 20.266 1 91.69 307 GLU A O 1
ATOM 2333 N N . VAL A 1 308 ? -8.164 15.734 18.281 1 90.94 308 VAL A N 1
ATOM 2334 C CA . VAL A 1 308 ? -8.914 16.797 17.609 1 90.94 308 VAL A CA 1
ATOM 2335 C C . VAL A 1 308 ? -10.406 16.5 17.703 1 90.94 308 VAL A C 1
ATOM 2337 O O . VAL A 1 308 ? -11.203 17.391 18.031 1 90.94 308 VAL A O 1
ATOM 2340 N N . LEU A 1 309 ? -10.773 15.297 17.5 1 87.75 309 LEU A N 1
ATOM 2341 C CA . LEU A 1 309 ? -12.172 14.875 17.484 1 87.75 309 LEU A CA 1
ATOM 2342 C C . LEU A 1 309 ? -12.773 14.938 18.891 1 87.75 309 LEU A C 1
ATOM 2344 O O . LEU A 1 309 ? -13.922 15.352 19.062 1 87.75 309 LEU A O 1
ATOM 2348 N N . GLU A 1 310 ? -12.016 14.586 19.812 1 86.06 310 GLU A N 1
ATOM 2349 C CA . GLU A 1 310 ? -12.523 14.469 21.172 1 86.06 310 GLU A CA 1
ATOM 2350 C C . GLU A 1 310 ? -12.453 15.812 21.906 1 86.06 310 GLU A C 1
ATOM 2352 O O . GLU A 1 310 ? -13.359 16.156 22.672 1 86.06 310 GLU A O 1
ATOM 2357 N N . ASN A 1 311 ? -11.344 16.594 21.672 1 85.69 311 ASN A N 1
ATOM 2358 C CA . ASN A 1 311 ? -11.078 17.75 22.516 1 85.69 311 ASN A CA 1
ATOM 2359 C C . ASN A 1 311 ? -11.062 19.031 21.719 1 85.69 311 ASN A C 1
ATOM 2361 O O . ASN A 1 311 ? -10.938 20.125 22.281 1 85.69 311 ASN A O 1
ATOM 2365 N N . GLY A 1 312 ? -11.148 18.938 20.469 1 82.81 312 GLY A N 1
ATOM 2366 C CA . GLY A 1 312 ? -11.125 20.125 19.625 1 82.81 312 GLY A CA 1
ATOM 2367 C C . GLY A 1 312 ? -9.805 20.875 19.688 1 82.81 312 GLY A C 1
ATOM 2368 O O . GLY A 1 312 ? -9.758 22.094 19.516 1 82.81 312 GLY A O 1
ATOM 2369 N N . THR A 1 313 ? -8.68 20.188 19.922 1 85.88 313 THR A N 1
ATOM 2370 C CA . THR A 1 313 ? -7.359 20.797 20.016 1 85.88 313 THR A CA 1
ATOM 2371 C C . THR A 1 313 ? -6.688 20.875 18.656 1 85.88 313 THR A C 1
ATOM 2373 O O . THR A 1 313 ? -7.246 20.406 17.656 1 85.88 313 THR A O 1
ATOM 2376 N N . THR A 1 314 ? -5.574 21.578 18.609 1 88.19 314 THR A N 1
ATOM 2377 C CA . THR A 1 314 ? -4.754 21.688 17.422 1 88.19 314 THR A CA 1
ATOM 2378 C C . THR A 1 314 ? -3.342 21.172 17.672 1 88.19 314 THR A C 1
ATOM 2380 O O . THR A 1 314 ? -2.383 21.938 17.703 1 88.19 314 THR A O 1
ATOM 2383 N N . PRO A 1 315 ? -3.211 19.891 17.797 1 93.12 315 PRO A N 1
ATOM 2384 C CA . PRO A 1 315 ? -1.896 19.328 18.109 1 93.12 315 PRO A CA 1
ATOM 2385 C C . PRO A 1 315 ? -0.87 19.578 17 1 93.12 315 PRO A C 1
ATOM 2387 O O . PRO A 1 315 ? -1.21 19.531 15.82 1 93.12 315 PRO A O 1
ATOM 2390 N N . GLN A 1 316 ? 0.273 19.984 17.438 1 93.12 316 GLN A N 1
ATOM 2391 C CA . GLN A 1 316 ? 1.442 20.156 16.578 1 93.12 316 GLN A CA 1
ATOM 2392 C C . GLN A 1 316 ? 2.66 19.453 17.172 1 93.12 316 GLN A C 1
ATOM 2394 O O . GLN A 1 316 ? 3.088 19.766 18.281 1 93.12 316 GLN A O 1
ATOM 2399 N N . GLU A 1 317 ? 3.15 18.516 16.406 1 94.94 317 GLU A N 1
ATOM 2400 C CA . GLU A 1 317 ? 4.242 17.688 16.922 1 94.94 317 GLU A CA 1
ATOM 2401 C C . GLU A 1 317 ? 5.285 17.422 15.836 1 94.94 317 GLU A C 1
ATOM 2403 O O . GLU A 1 317 ? 4.938 17.109 14.695 1 94.94 317 GLU A O 1
ATOM 2408 N N . LEU A 1 318 ? 6.559 17.609 16.203 1 96.44 318 LEU A N 1
ATOM 2409 C CA . LEU A 1 318 ? 7.676 17.188 15.359 1 96.44 318 LEU A CA 1
ATOM 2410 C C . LEU A 1 318 ? 8.43 16.031 15.992 1 96.44 318 LEU A C 1
ATOM 2412 O O . LEU A 1 318 ? 8.852 16.109 17.141 1 96.44 318 LEU A O 1
ATOM 2416 N N . LEU A 1 319 ? 8.555 14.969 15.266 1 98 319 LEU A N 1
ATOM 2417 C CA . LEU A 1 319 ? 9.281 13.789 15.734 1 98 319 LEU A CA 1
ATOM 2418 C C . LEU A 1 319 ? 10.75 13.859 15.328 1 98 319 LEU A C 1
ATOM 2420 O O . LEU A 1 319 ? 11.07 14.328 14.227 1 98 319 LEU A O 1
ATOM 2424 N N . PRO A 1 320 ? 11.602 13.375 16.156 1 97.94 320 PRO A N 1
ATOM 2425 C CA . PRO A 1 320 ? 13.023 13.391 15.828 1 97.94 320 PRO A CA 1
ATOM 2426 C C . PRO A 1 320 ? 13.391 12.352 14.773 1 97.94 320 PRO A C 1
ATOM 2428 O O . PRO A 1 320 ? 12.789 11.273 14.719 1 97.94 320 PRO A O 1
ATOM 2431 N N . CYS A 1 321 ? 14.359 12.711 13.938 1 97.94 321 CYS A N 1
ATOM 2432 C CA . CYS A 1 321 ? 14.977 11.758 13.016 1 97.94 321 CYS A CA 1
ATOM 2433 C C . CYS A 1 321 ? 16.188 11.078 13.664 1 97.94 321 CYS A C 1
ATOM 2435 O O . CYS A 1 321 ? 16.766 11.609 14.602 1 97.94 321 CYS A O 1
ATOM 2437 N N . GLU A 1 322 ? 16.5 9.906 13.18 1 97.75 322 GLU A N 1
ATOM 2438 C CA . GLU A 1 322 ? 17.609 9.156 13.742 1 97.75 322 GLU A CA 1
ATOM 2439 C C . GLU A 1 322 ? 18.797 9.109 12.773 1 97.75 322 GLU A C 1
ATOM 2441 O O . GLU A 1 322 ? 18.609 8.812 11.586 1 97.75 322 GLU A O 1
ATOM 2446 N N . PHE A 1 323 ? 20 9.367 13.305 1 98.06 323 PHE A N 1
ATOM 2447 C CA . PHE A 1 323 ? 21.203 9.305 12.492 1 98.06 323 PHE A CA 1
ATOM 2448 C C . PHE A 1 323 ? 21.438 7.883 11.984 1 98.06 323 PHE A C 1
ATOM 2450 O O . PHE A 1 323 ? 21.281 6.918 12.734 1 98.06 323 PHE A O 1
ATOM 2457 N N . VAL A 1 324 ? 21.766 7.758 10.719 1 97.44 324 VAL A N 1
ATOM 2458 C CA . VAL A 1 324 ? 22.125 6.488 10.094 1 97.44 324 VAL A CA 1
ATOM 2459 C C . VAL A 1 324 ? 23.531 6.578 9.516 1 97.44 324 VAL A C 1
ATOM 2461 O O . VAL A 1 324 ? 23.797 7.422 8.656 1 97.44 324 VAL A O 1
ATOM 2464 N N . GLU A 1 325 ? 24.359 5.723 9.984 1 97.12 325 GLU A N 1
ATOM 2465 C CA . GLU A 1 325 ? 25.734 5.68 9.484 1 97.12 325 GLU A CA 1
ATOM 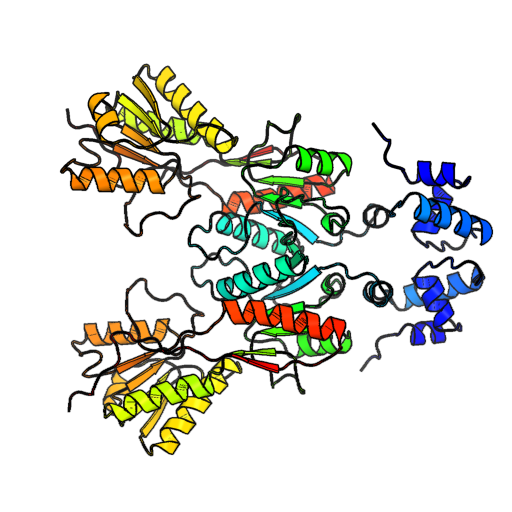2466 C C . GLU A 1 325 ? 25.844 4.781 8.258 1 97.12 325 GLU A C 1
ATOM 2468 O O . GLU A 1 325 ? 25.484 3.6 8.312 1 97.12 325 GLU A O 1
ATOM 2473 N N . GLY A 1 326 ? 26.234 5.41 7.18 1 96.62 326 GLY A N 1
ATOM 2474 C CA . GLY A 1 326 ? 26.547 4.656 5.98 1 96.62 326 GLY A CA 1
ATOM 2475 C C . GLY A 1 326 ? 28.031 4.676 5.637 1 96.62 326 GLY A C 1
ATOM 2476 O O . GLY A 1 326 ? 28.875 4.762 6.527 1 96.62 326 GLY A O 1
ATOM 2477 N N . SER A 1 327 ? 28.328 4.559 4.352 1 96.38 327 SER A N 1
ATOM 2478 C CA . SER A 1 327 ? 29.719 4.496 3.918 1 96.38 327 SER A CA 1
ATOM 2479 C C . SER A 1 327 ? 30.141 5.789 3.227 1 96.38 327 SER A C 1
ATOM 2481 O O . SER A 1 327 ? 31.266 5.891 2.725 1 96.38 327 SER A O 1
ATOM 2483 N N . THR A 1 328 ? 29.281 6.832 3.303 1 97.88 328 THR A N 1
ATOM 2484 C CA . THR A 1 328 ? 29.516 7.953 2.402 1 97.88 328 THR A CA 1
ATOM 2485 C C . THR A 1 328 ? 29.922 9.195 3.182 1 97.88 328 THR A C 1
ATOM 2487 O O . THR A 1 328 ? 29.938 10.305 2.641 1 97.88 328 THR A O 1
ATOM 2490 N N . LEU A 1 329 ? 30.234 9.047 4.406 1 97.88 329 LEU A N 1
ATOM 2491 C CA . LEU A 1 329 ? 30.766 10.141 5.215 1 97.88 329 LEU A CA 1
ATOM 2492 C C . LEU A 1 329 ? 32.094 9.742 5.832 1 97.88 329 LEU A C 1
ATOM 2494 O O . LEU A 1 329 ? 32.219 8.672 6.426 1 97.88 329 LEU A O 1
ATOM 2498 N N . GLY A 1 330 ? 33.062 10.5 5.641 1 96.5 330 GLY A N 1
ATOM 2499 C CA . GLY A 1 330 ? 34.406 10.375 6.168 1 96.5 330 GLY A CA 1
ATOM 2500 C C . GLY A 1 330 ? 35.188 11.664 6.086 1 96.5 330 GLY A C 1
ATOM 2501 O O . GLY A 1 330 ? 34.719 12.656 5.535 1 96.5 330 GLY A O 1
ATOM 2502 N N . ALA A 1 331 ? 36.406 11.641 6.648 1 96.06 331 ALA A N 1
ATOM 2503 C CA . ALA A 1 331 ? 37.281 12.828 6.617 1 96.06 331 ALA A CA 1
ATOM 2504 C C . ALA A 1 331 ? 37.688 13.164 5.188 1 96.06 331 ALA A C 1
ATOM 2506 O O . ALA A 1 331 ? 37.969 12.273 4.387 1 96.06 331 ALA A O 1
ATOM 2507 N N . PRO A 1 332 ? 37.594 14.43 4.855 1 94.69 332 PRO A N 1
ATOM 2508 C CA . PRO A 1 332 ? 38.031 14.812 3.516 1 94.69 332 PRO A CA 1
ATOM 2509 C C . PRO A 1 332 ? 39.531 14.562 3.307 1 94.69 332 PRO A C 1
ATOM 2511 O O . PRO A 1 332 ? 40.312 14.664 4.25 1 94.69 332 PRO A O 1
ATOM 2514 N N . ARG A 1 333 ? 39.781 14.109 2.111 1 85 333 ARG A N 1
ATOM 2515 C CA . ARG A 1 333 ? 41.188 13.93 1.785 1 85 333 ARG A CA 1
ATOM 2516 C C . ARG A 1 333 ? 41.906 15.266 1.632 1 85 333 ARG A C 1
ATOM 2518 O O . ARG A 1 333 ? 41.375 16.188 1.004 1 85 333 ARG A O 1
ATOM 2525 N N . LEU A 1 334 ? 42.75 15.602 2.646 1 62.34 334 LEU A N 1
ATOM 2526 C CA . LEU A 1 334 ? 43.562 16.797 2.6 1 62.34 334 LEU A CA 1
ATOM 2527 C C . LEU A 1 334 ? 44.531 16.75 1.414 1 62.34 334 LEU A C 1
ATOM 2529 O O . LEU A 1 334 ? 44.969 15.664 1.011 1 62.34 334 LEU A O 1
ATOM 2533 N N . MET B 1 1 ? -33.125 -20.406 13.57 1 26.22 1 MET B N 1
ATOM 2534 C CA . MET B 1 1 ? -32.375 -19.297 13.008 1 26.22 1 MET B CA 1
ATOM 2535 C C . MET B 1 1 ? -33.094 -17.984 13.203 1 26.22 1 MET B C 1
ATOM 2537 O O . MET B 1 1 ? -34.281 -17.859 12.836 1 26.22 1 MET B O 1
ATOM 2541 N N . ALA B 1 2 ? -32.75 -17.094 14.047 1 37.56 2 ALA B N 1
ATOM 2542 C CA . ALA B 1 2 ? -33.594 -15.953 14.406 1 37.56 2 ALA B CA 1
ATOM 2543 C C . ALA B 1 2 ? -33.844 -15.047 13.195 1 37.56 2 ALA B C 1
ATOM 2545 O O . ALA B 1 2 ? -32.875 -14.625 12.531 1 37.56 2 ALA B O 1
ATOM 2546 N N . ARG B 1 3 ? -34.844 -14.953 12.453 1 43.19 3 ARG B N 1
ATOM 2547 C CA . ARG B 1 3 ? -35.25 -14.227 11.258 1 43.19 3 ARG B CA 1
ATOM 2548 C C . ARG B 1 3 ? -34.969 -12.727 11.406 1 43.19 3 ARG B C 1
ATOM 2550 O O . ARG B 1 3 ? -35.344 -12.125 12.414 1 43.19 3 ARG B O 1
ATOM 2557 N N . ARG B 1 4 ? -33.938 -12.109 10.641 1 47.75 4 ARG B N 1
ATOM 2558 C CA . ARG B 1 4 ? -33.688 -10.672 10.641 1 47.75 4 ARG B CA 1
ATOM 2559 C C . ARG B 1 4 ? -34.969 -9.883 10.367 1 47.75 4 ARG B C 1
ATOM 2561 O O . ARG B 1 4 ? -35.719 -10.211 9.445 1 47.75 4 ARG B O 1
ATOM 2568 N N . LEU B 1 5 ? -35.219 -8.914 11.219 1 62.72 5 LEU B N 1
ATOM 2569 C CA . LEU B 1 5 ? -36.469 -8.156 11.109 1 62.72 5 LEU B CA 1
ATOM 2570 C C . LEU B 1 5 ? -36.438 -7.25 9.883 1 62.72 5 LEU B C 1
ATOM 2572 O O . LEU B 1 5 ? -35.406 -6.617 9.594 1 62.72 5 LEU B O 1
ATOM 2576 N N . THR B 1 6 ? -37.219 -7.395 8.805 1 67.06 6 THR B N 1
ATOM 2577 C CA . THR B 1 6 ? -37.438 -6.578 7.613 1 67.06 6 THR B CA 1
ATOM 2578 C C . THR B 1 6 ? -38.344 -5.41 7.918 1 67.06 6 THR B C 1
ATOM 2580 O O . THR B 1 6 ? -38.969 -5.367 8.977 1 67.06 6 THR B O 1
ATOM 2583 N N . GLN B 1 7 ? -38.188 -4.449 6.902 1 71.12 7 GLN B N 1
ATOM 2584 C CA . GLN B 1 7 ? -39.156 -3.377 7.043 1 71.12 7 GLN B CA 1
ATOM 2585 C C . GLN B 1 7 ? -40.594 -3.934 7.137 1 71.12 7 GLN B C 1
ATOM 2587 O O . GLN B 1 7 ? -41.438 -3.361 7.82 1 71.12 7 GLN B O 1
ATOM 2592 N N . GLN B 1 8 ? -40.719 -5.043 6.441 1 77.19 8 GLN B N 1
ATOM 2593 C CA . GLN B 1 8 ? -42.031 -5.703 6.484 1 77.19 8 GLN B CA 1
ATOM 2594 C C . GLN B 1 8 ? -42.312 -6.258 7.879 1 77.19 8 GLN B C 1
ATOM 2596 O O . GLN B 1 8 ? -43.438 -6.195 8.359 1 77.19 8 GLN B O 1
ATOM 2601 N N . ASP B 1 9 ? -41.281 -6.734 8.477 1 77.56 9 ASP B N 1
ATOM 2602 C CA . ASP B 1 9 ? -41.438 -7.25 9.828 1 77.56 9 ASP B CA 1
ATOM 2603 C C . ASP B 1 9 ? -41.781 -6.125 10.805 1 77.56 9 ASP B C 1
ATOM 2605 O O . ASP B 1 9 ? -42.656 -6.277 11.672 1 77.56 9 ASP B O 1
ATOM 2609 N N . ILE B 1 10 ? -41.031 -5.102 10.594 1 76.5 10 ILE B N 1
ATOM 2610 C CA . ILE B 1 10 ? -41.281 -3.93 11.43 1 76.5 10 ILE B CA 1
ATOM 2611 C C . ILE B 1 10 ? -42.688 -3.43 11.219 1 76.5 10 ILE B C 1
ATOM 2613 O O . ILE B 1 10 ? -43.375 -3.064 12.18 1 76.5 10 ILE B O 1
ATOM 2617 N N . ALA B 1 11 ? -43.094 -3.447 10.023 1 79.81 11 ALA B N 1
ATOM 2618 C CA . ALA B 1 11 ? -44.469 -3.043 9.672 1 79.81 11 ALA B CA 1
ATOM 2619 C C . ALA B 1 11 ? -45.5 -3.914 10.383 1 79.81 11 ALA B C 1
ATOM 2621 O O . ALA B 1 11 ? -46.438 -3.4 10.961 1 79.81 11 ALA B O 1
ATOM 2622 N N . ARG B 1 12 ? -45.188 -5.113 10.359 1 82.81 12 ARG B N 1
ATOM 2623 C CA . ARG B 1 12 ? -46.094 -6.07 11.008 1 82.81 12 ARG B CA 1
ATOM 2624 C C . ARG B 1 12 ? -46.125 -5.855 12.516 1 82.81 12 ARG B C 1
ATOM 2626 O O . ARG B 1 12 ? -47.188 -5.867 13.133 1 82.81 12 ARG B O 1
ATOM 2633 N N . MET B 1 13 ? -44.938 -5.633 13.008 1 81.56 13 MET B N 1
ATOM 2634 C CA . MET B 1 13 ? -44.812 -5.477 14.453 1 81.56 13 MET B CA 1
ATOM 2635 C C . MET B 1 13 ? -45.469 -4.168 14.922 1 81.56 13 MET B C 1
ATOM 2637 O O . MET B 1 13 ? -46 -4.09 16.031 1 81.56 13 MET B O 1
ATOM 2641 N N . ALA B 1 14 ? -45.375 -3.205 14.094 1 80.12 14 ALA B N 1
ATOM 2642 C CA . ALA B 1 14 ? -45.875 -1.879 14.414 1 80.12 14 ALA B CA 1
ATOM 2643 C C . ALA B 1 14 ? -47.344 -1.745 14 1 80.12 14 ALA B C 1
ATOM 2645 O O . ALA B 1 14 ? -48 -0.759 14.344 1 80.12 14 ALA B O 1
ATOM 2646 N N . GLY B 1 15 ? -47.844 -2.736 13.289 1 83.88 15 GLY B N 1
ATOM 2647 C CA . GLY B 1 15 ? -49.219 -2.754 12.836 1 83.88 15 GLY B CA 1
ATOM 2648 C C . GLY B 1 15 ? -49.5 -1.744 11.734 1 83.88 15 GLY B C 1
ATOM 2649 O O . GLY B 1 15 ? -50.594 -1.169 11.68 1 83.88 15 GLY B O 1
ATOM 2650 N N . VAL B 1 16 ? -48.5 -1.403 11.039 1 81.19 16 VAL B N 1
ATOM 2651 C CA . VAL B 1 16 ? -48.625 -0.444 9.945 1 81.19 16 VAL B CA 1
ATOM 2652 C C . VAL B 1 16 ? -48.156 -1.085 8.633 1 81.19 16 VAL B C 1
ATOM 2654 O O . VAL B 1 16 ? -47.688 -2.213 8.633 1 81.19 16 VAL B O 1
ATOM 2657 N N . SER B 1 17 ? -48.438 -0.471 7.469 1 78.44 17 SER B N 1
ATOM 2658 C CA . SER B 1 17 ? -47.969 -0.977 6.188 1 78.44 17 SER B CA 1
ATOM 2659 C C . SER B 1 17 ? -46.469 -0.805 6.055 1 78.44 17 SER B C 1
ATOM 2661 O O . SER B 1 17 ? -45.875 0.039 6.727 1 78.44 17 SER B O 1
ATOM 2663 N N . GLN B 1 18 ? -45.781 -1.579 5.121 1 76.81 18 GLN B N 1
ATOM 2664 C CA . GLN B 1 18 ? -44.375 -1.448 4.84 1 76.81 18 GLN B CA 1
ATOM 2665 C C . GLN B 1 18 ? -44.031 -0.054 4.316 1 76.81 18 GLN B C 1
ATOM 2667 O O . GLN B 1 18 ? -42.969 0.5 4.633 1 76.81 18 GLN B O 1
ATOM 2672 N N . ALA B 1 19 ? -45 0.498 3.57 1 73.31 19 ALA B N 1
ATOM 2673 C CA . ALA B 1 19 ? -44.812 1.847 3.037 1 73.31 19 ALA B CA 1
ATOM 2674 C C . ALA B 1 19 ? -44.75 2.875 4.16 1 73.31 19 ALA B C 1
ATOM 2676 O O . ALA B 1 19 ? -43.938 3.807 4.113 1 73.31 19 ALA B O 1
ATOM 2677 N N . THR B 1 20 ? -45.594 2.697 5.184 1 74.44 20 THR B N 1
ATOM 2678 C CA . THR B 1 20 ? -45.594 3.604 6.328 1 74.44 20 THR B CA 1
ATOM 2679 C C . THR B 1 20 ? -44.281 3.531 7.094 1 74.44 20 THR B C 1
ATOM 2681 O O . THR B 1 20 ? -43.719 4.562 7.492 1 74.44 20 THR B O 1
ATOM 2684 N N . VAL B 1 21 ? -43.688 2.219 7.223 1 74.62 21 VAL B N 1
ATOM 2685 C CA . VAL B 1 21 ? -42.406 2.045 7.887 1 74.62 21 VAL B CA 1
ATOM 2686 C C . VAL B 1 21 ? -41.312 2.732 7.078 1 74.62 21 VAL B C 1
ATOM 2688 O O . VAL B 1 21 ? -40.469 3.426 7.641 1 74.62 21 VAL B O 1
ATOM 2691 N N . SER B 1 22 ? -41.438 2.588 5.781 1 69.81 22 SER B N 1
ATOM 2692 C CA . SER B 1 22 ? -40.469 3.223 4.883 1 69.81 22 SER B CA 1
ATOM 2693 C C . SER B 1 22 ? -40.531 4.742 4.996 1 69.81 22 SER B C 1
ATOM 2695 O O . SER B 1 22 ? -39.5 5.41 5.035 1 69.81 22 SER B O 1
ATOM 2697 N N . LEU B 1 23 ? -41.812 5.18 5.051 1 67.69 23 LEU B N 1
ATOM 2698 C CA . LEU B 1 23 ? -42.031 6.617 5.145 1 67.69 23 LEU B CA 1
ATOM 2699 C C . LEU B 1 23 ? -41.5 7.16 6.469 1 67.69 23 LEU B C 1
ATOM 2701 O O . LEU B 1 23 ? -40.875 8.234 6.508 1 67.69 23 LEU B O 1
ATOM 2705 N N . VAL B 1 24 ? -41.719 6.387 7.473 1 69.44 24 VAL B N 1
ATOM 2706 C CA . VAL B 1 24 ? -41.281 6.785 8.805 1 69.44 24 VAL B CA 1
ATOM 2707 C C . VAL B 1 24 ? -39.75 6.754 8.891 1 69.44 24 VAL B C 1
ATOM 2709 O O . VAL B 1 24 ? -39.125 7.668 9.438 1 69.44 24 VAL B O 1
ATOM 2712 N N . LEU B 1 25 ? -39.156 5.66 8.273 1 65.25 25 LEU B N 1
ATOM 2713 C CA . LEU B 1 25 ? -37.719 5.453 8.32 1 65.25 25 LEU B CA 1
ATOM 2714 C C . LEU B 1 25 ? -37 6.473 7.453 1 65.25 25 LEU B C 1
ATOM 2716 O O . LEU B 1 25 ? -35.875 6.914 7.789 1 65.25 25 LEU B O 1
ATOM 2720 N N . ASN B 1 26 ? -37.594 6.758 6.297 1 59.81 26 ASN B N 1
ATOM 2721 C CA . ASN B 1 26 ? -36.969 7.676 5.336 1 59.81 26 ASN B CA 1
ATOM 2722 C C . ASN B 1 26 ? -37.406 9.117 5.594 1 59.81 26 ASN B C 1
ATOM 2724 O O . ASN B 1 26 ? -37.062 10.016 4.824 1 59.81 26 ASN B O 1
ATOM 2728 N N . ASN B 1 27 ? -37.781 9.359 6.531 1 49.94 27 ASN B N 1
ATOM 2729 C CA . ASN B 1 27 ? -38.344 10.648 6.918 1 49.94 27 ASN B CA 1
ATOM 2730 C C . ASN B 1 27 ? -38.969 11.383 5.727 1 49.94 27 ASN B C 1
ATOM 2732 O O . ASN B 1 27 ? -38.844 12.602 5.609 1 49.94 27 ASN B O 1
ATOM 2736 N N . ARG B 1 28 ? -39.25 10.688 4.559 1 44.78 28 ARG B N 1
ATOM 2737 C CA . ARG B 1 28 ? -39.844 11.328 3.385 1 44.78 28 ARG B CA 1
ATOM 2738 C C . ARG B 1 28 ? -41.156 12.031 3.738 1 44.78 28 ARG B C 1
ATOM 2740 O O . ARG B 1 28 ? -42.031 11.414 4.316 1 44.78 28 ARG B O 1
ATOM 2747 N N . LYS B 1 29 ? -41.094 13.352 3.867 1 42.28 29 LYS B N 1
ATOM 2748 C CA . LYS B 1 29 ? -42.312 14.148 3.824 1 42.28 29 LYS B CA 1
ATOM 2749 C C . LYS B 1 29 ? -42.938 14.141 2.428 1 42.28 29 LYS B C 1
ATOM 2751 O O . LYS B 1 29 ? -42.812 15.109 1.685 1 42.28 29 LYS B O 1
ATOM 2756 N N . ASP B 1 30 ? -42.75 13.109 1.632 1 37.59 30 ASP B N 1
ATOM 2757 C CA . ASP B 1 30 ? -43.531 13.359 0.422 1 37.59 30 ASP B CA 1
ATOM 2758 C C . ASP B 1 30 ? -44.906 13.93 0.761 1 37.59 30 ASP B C 1
ATOM 2760 O O . ASP B 1 30 ? -45.469 13.602 1.805 1 37.59 30 ASP B O 1
ATOM 2764 N N . GLY B 1 31 ? -45.188 15.039 0.111 1 38.72 31 GLY B N 1
ATOM 2765 C CA . GLY B 1 31 ? -46.375 15.867 0.224 1 38.72 31 GLY B CA 1
ATOM 2766 C C . GLY B 1 31 ? -47.594 15.117 0.73 1 38.72 31 GLY B C 1
ATOM 2767 O O . GLY B 1 31 ? -48.375 15.648 1.516 1 38.72 31 GLY B O 1
ATOM 2768 N N . ASN B 1 32 ? -48.031 14.18 0.038 1 44.91 32 ASN B N 1
ATOM 2769 C CA . ASN B 1 32 ? -49.406 13.711 0.117 1 44.91 32 ASN B CA 1
ATOM 2770 C C . ASN B 1 32 ? -49.594 12.664 1.218 1 44.91 32 ASN B C 1
ATOM 2772 O O . ASN B 1 32 ? -50.688 12.148 1.416 1 44.91 32 ASN B O 1
ATOM 2776 N N . VAL B 1 33 ? -48.5 12.039 1.78 1 49.78 33 VAL B N 1
ATOM 2777 C CA . VAL B 1 33 ? -48.906 10.992 2.713 1 49.78 33 VAL B CA 1
ATOM 2778 C C . VAL B 1 33 ? -48.531 11.391 4.137 1 49.78 33 VAL B C 1
ATOM 2780 O O . VAL B 1 33 ? -47.344 11.445 4.473 1 49.78 33 VAL B O 1
ATOM 2783 N N . ARG B 1 34 ? -49.438 12.062 5.02 1 59.72 34 ARG B N 1
ATOM 2784 C CA . ARG B 1 34 ? -49.406 12.406 6.438 1 59.72 34 ARG B CA 1
ATOM 2785 C C . ARG B 1 34 ? -49.406 11.148 7.301 1 59.72 34 ARG B C 1
ATOM 2787 O O . ARG B 1 34 ? -50.406 10.414 7.328 1 59.72 34 ARG B O 1
ATOM 2794 N N . ILE B 1 35 ? -48.25 10.75 7.836 1 66.12 35 ILE B N 1
ATOM 2795 C CA . ILE B 1 35 ? -48.281 9.68 8.828 1 66.12 35 ILE B CA 1
ATOM 2796 C C . ILE B 1 35 ? -48.625 10.25 10.203 1 66.12 35 ILE B C 1
ATOM 2798 O O . ILE B 1 35 ? -48 11.219 10.648 1 66.12 35 ILE B O 1
ATOM 2802 N N . ALA B 1 36 ? -49.719 9.797 10.828 1 73.31 36 ALA B N 1
ATOM 2803 C CA . ALA B 1 36 ? -50.156 10.227 12.148 1 73.31 36 ALA B CA 1
ATOM 2804 C C . ALA B 1 36 ? -49.062 10.078 13.188 1 73.31 36 ALA B C 1
ATOM 2806 O O . ALA B 1 36 ? -48.25 9.156 13.102 1 73.31 36 ALA B O 1
ATOM 2807 N N . ALA B 1 37 ? -48.906 11.062 14.055 1 70.5 37 ALA B N 1
ATOM 2808 C CA . ALA B 1 37 ? -47.875 11.086 15.094 1 70.5 37 ALA B CA 1
ATOM 2809 C C . ALA B 1 37 ? -47.844 9.781 15.883 1 70.5 37 ALA B C 1
ATOM 2811 O O . ALA B 1 37 ? -46.781 9.266 16.234 1 70.5 37 ALA B O 1
ATOM 2812 N N . GLU B 1 38 ? -49 9.266 16.125 1 75.69 38 GLU B N 1
ATOM 2813 C CA . GLU B 1 38 ? -49.125 8.023 16.875 1 75.69 38 GLU B CA 1
ATOM 2814 C C . GLU B 1 38 ? -48.531 6.844 16.109 1 75.69 38 GLU B C 1
ATOM 2816 O O . GLU B 1 38 ? -47.844 6.004 16.703 1 75.69 38 GLU B O 1
ATOM 2821 N N . THR B 1 39 ? -48.719 6.812 14.859 1 77.19 39 THR B N 1
ATOM 2822 C CA . THR B 1 39 ? -48.188 5.746 14.008 1 77.19 39 THR B CA 1
ATOM 2823 C C . THR B 1 39 ? -46.688 5.824 13.914 1 77.19 39 THR B C 1
ATOM 2825 O O . THR B 1 39 ? -46 4.801 13.977 1 77.19 39 THR B O 1
ATOM 2828 N N . ARG B 1 40 ? -46.188 6.941 13.727 1 75.06 40 ARG B N 1
ATOM 2829 C CA . ARG B 1 40 ? -44.719 7.152 13.688 1 75.06 40 ARG B CA 1
ATOM 2830 C C . ARG B 1 40 ? -44.062 6.711 14.984 1 75.06 40 ARG B C 1
ATOM 2832 O O . ARG B 1 40 ? -43.031 6.031 14.969 1 75.06 40 ARG B O 1
ATOM 2839 N N . ALA B 1 41 ? -44.688 7.133 16.062 1 75.69 41 ALA B N 1
ATOM 2840 C CA . ALA B 1 41 ? -44.156 6.738 17.375 1 75.69 41 ALA B CA 1
ATOM 2841 C C . ALA B 1 41 ? -44.156 5.223 17.531 1 75.69 41 ALA B C 1
ATOM 2843 O O . ALA B 1 41 ? -43.219 4.641 18.078 1 75.69 41 ALA B O 1
ATOM 2844 N N . GLN B 1 42 ? -45.188 4.551 17.156 1 78.44 42 GLN B N 1
ATOM 2845 C CA . GLN B 1 42 ? -45.312 3.098 17.219 1 78.44 42 GLN B CA 1
ATOM 2846 C C . GLN B 1 42 ? -44.219 2.422 16.391 1 78.44 42 GLN B C 1
ATOM 2848 O O . GLN B 1 42 ? -43.625 1.448 16.844 1 78.44 42 GLN B O 1
ATOM 2853 N N . VAL B 1 43 ? -43.969 2.939 15.195 1 78 43 VAL B N 1
ATOM 2854 C CA . VAL B 1 43 ? -42.969 2.369 14.32 1 78 43 VAL B CA 1
ATOM 2855 C C . VAL B 1 43 ? -41.594 2.564 14.945 1 78 43 VAL B C 1
ATOM 2857 O O . VAL B 1 43 ? -40.781 1.627 15 1 78 43 VAL B O 1
ATOM 2860 N N . LEU B 1 44 ? -41.344 3.717 15.438 1 73.12 44 LEU B N 1
ATOM 2861 C CA . LEU B 1 44 ? -40.031 4.027 16.031 1 73.12 44 LEU B CA 1
ATOM 2862 C C . LEU B 1 44 ? -39.812 3.213 17.297 1 73.12 44 LEU B C 1
ATOM 2864 O O . LEU B 1 44 ? -38.688 2.791 17.578 1 73.12 44 LEU B O 1
ATOM 2868 N N . GLU B 1 45 ? -40.844 3.037 18.078 1 73.81 45 GLU B N 1
ATOM 2869 C CA . GLU B 1 45 ? -40.781 2.189 19.25 1 73.81 45 GLU B CA 1
ATOM 2870 C C . GLU B 1 45 ? -40.406 0.754 18.891 1 73.81 45 GLU B C 1
ATOM 2872 O O . GLU B 1 45 ? -39.594 0.126 19.562 1 73.81 45 GLU B O 1
ATOM 2877 N N . VAL B 1 46 ? -41 0.158 17.859 1 76.44 46 VAL B N 1
ATOM 2878 C CA . VAL B 1 46 ? -40.656 -1.188 17.406 1 76.44 46 VAL B CA 1
ATOM 2879 C C . VAL B 1 46 ? -39.219 -1.234 16.938 1 76.44 46 VAL B C 1
ATOM 2881 O O . VAL B 1 46 ? -38.5 -2.184 17.234 1 76.44 46 VAL B O 1
ATOM 2884 N N . ILE B 1 47 ? -38.844 -0.174 16.266 1 67.19 47 ILE B N 1
ATOM 2885 C CA . ILE B 1 47 ? -37.5 -0.08 15.773 1 67.19 47 ILE B CA 1
ATOM 2886 C C . ILE B 1 47 ? -36.5 -0.055 16.953 1 67.19 47 ILE B C 1
ATOM 2888 O O . ILE B 1 47 ? -35.5 -0.768 16.938 1 67.19 47 ILE B O 1
ATOM 2892 N N . ARG B 1 48 ? -36.781 0.688 17.922 1 63.41 48 ARG B N 1
ATOM 2893 C CA . ARG B 1 48 ? -35.969 0.793 19.125 1 63.41 48 ARG B CA 1
ATOM 2894 C C . ARG B 1 48 ? -35.906 -0.534 19.875 1 63.41 48 ARG B C 1
ATOM 2896 O O . ARG B 1 48 ? -34.844 -0.977 20.297 1 63.41 48 ARG B O 1
ATOM 2903 N N . LYS B 1 49 ? -37.031 -1.173 20.078 1 65.31 49 LYS B N 1
ATOM 2904 C CA . LYS B 1 49 ? -37.156 -2.422 20.812 1 65.31 49 LYS B CA 1
ATOM 2905 C C . LYS B 1 49 ? -36.469 -3.57 20.094 1 65.31 49 LYS B C 1
ATOM 2907 O O . LYS B 1 49 ? -35.906 -4.469 20.719 1 65.31 49 LYS B O 1
ATOM 2912 N N . THR B 1 50 ? -36.594 -3.533 18.766 1 63.84 50 THR B N 1
ATOM 2913 C CA . THR B 1 50 ? -36.062 -4.652 17.984 1 63.84 50 THR B CA 1
ATOM 2914 C C . THR B 1 50 ? -34.625 -4.395 17.547 1 63.84 50 THR B C 1
ATOM 2916 O O . THR B 1 50 ? -33.906 -5.324 17.172 1 63.84 50 THR B O 1
ATOM 2919 N N . GLY B 1 51 ? -34.219 -3.127 17.734 1 54.97 51 GLY B N 1
ATOM 2920 C CA . GLY B 1 51 ? -32.906 -2.688 17.281 1 54.97 51 GLY B CA 1
ATOM 2921 C C . GLY B 1 51 ? -32.781 -2.635 15.766 1 54.97 51 GLY B C 1
ATOM 2922 O O . GLY B 1 51 ? -31.688 -2.738 15.219 1 54.97 51 GLY B O 1
ATOM 2923 N N . TYR B 1 52 ? -33.969 -2.602 15.227 1 53.16 52 TYR B N 1
ATOM 2924 C CA . TYR B 1 52 ? -34 -2.527 13.766 1 53.16 52 TYR B CA 1
ATOM 2925 C C . TYR B 1 52 ? -33.281 -1.274 13.273 1 53.16 52 TYR B C 1
ATOM 2927 O O . TYR B 1 52 ? -33.562 -0.172 13.766 1 53.16 52 TYR B O 1
ATOM 2935 N N . VAL B 1 53 ? -32.25 -1.274 12.727 1 45.03 53 VAL B N 1
ATOM 2936 C CA . VAL B 1 53 ? -31.609 -0.169 12.016 1 45.03 53 VAL B CA 1
ATOM 2937 C C . VAL B 1 53 ? -32.031 -0.182 10.555 1 45.03 53 VAL B C 1
ATOM 2939 O O . VAL B 1 53 ? -31.938 -1.209 9.875 1 45.03 53 VAL B O 1
ATOM 2942 N N . ALA B 1 54 ? -32.906 0.863 10.266 1 43.53 54 ALA B N 1
ATOM 2943 C CA . ALA B 1 54 ? -33.188 0.977 8.836 1 43.53 54 ALA B CA 1
ATOM 2944 C C . ALA B 1 54 ? -31.906 0.886 8.016 1 43.53 54 ALA B C 1
ATOM 2946 O O . ALA B 1 54 ? -30.875 1.439 8.398 1 43.53 54 ALA B O 1
ATOM 2947 N N . ASN B 1 55 ? -31.766 -0.14 7.375 1 37.78 55 ASN B N 1
ATOM 2948 C CA . ASN B 1 55 ? -30.578 -0.317 6.551 1 37.78 55 ASN B CA 1
ATOM 2949 C C . ASN B 1 55 ? -30.109 1.003 5.941 1 37.78 55 ASN B C 1
ATOM 2951 O O . ASN B 1 55 ? -30.844 1.625 5.172 1 37.78 55 ASN B O 1
ATOM 2955 N N . PRO B 1 56 ? -29.375 1.739 6.637 1 38.25 56 PRO B N 1
ATOM 2956 C CA . PRO B 1 56 ? -28.922 2.924 5.898 1 38.25 56 PRO B CA 1
ATOM 2957 C C . PRO B 1 56 ? -28.797 2.668 4.398 1 38.25 56 PRO B C 1
ATOM 2959 O O . PRO B 1 56 ? -28.859 3.605 3.602 1 38.25 56 PRO B O 1
ATOM 2962 N N . ILE B 1 57 ? -28.422 1.469 4.012 1 34.84 57 ILE B N 1
ATOM 2963 C CA . ILE B 1 57 ? -28.406 0.974 2.637 1 34.84 57 ILE B CA 1
ATOM 2964 C C . ILE B 1 57 ? -29.812 1.062 2.035 1 34.84 57 ILE B C 1
ATOM 2966 O O . ILE B 1 57 ? -29.969 1.373 0.853 1 34.84 57 ILE B O 1
ATOM 2970 N N . ALA B 1 58 ? -30.875 0.78 2.682 1 37.09 58 ALA B N 1
ATOM 2971 C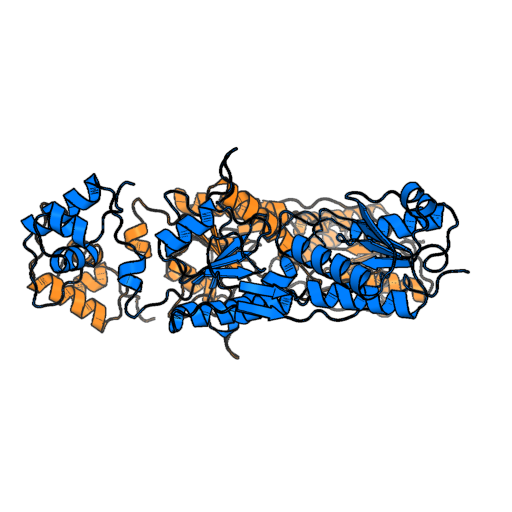 CA . ALA B 1 58 ? -32.219 0.756 2.148 1 37.09 58 ALA B CA 1
ATOM 2972 C C . ALA B 1 58 ? -32.656 2.133 1.637 1 37.09 58 ALA B C 1
ATOM 2974 O O . ALA B 1 58 ? -33.344 2.242 0.633 1 37.09 58 ALA B O 1
ATOM 2975 N N . ARG B 1 59 ? -32.406 3.123 2.373 1 36.59 59 ARG B N 1
ATOM 2976 C CA . ARG B 1 59 ? -32.719 4.438 1.812 1 36.59 59 ARG B CA 1
ATOM 2977 C C . ARG B 1 59 ? -31.844 4.723 0.594 1 36.59 59 ARG B C 1
ATOM 2979 O O . ARG B 1 59 ? -32.281 5.41 -0.334 1 36.59 59 ARG B O 1
ATOM 2986 N N . ARG B 1 60 ? -30.531 4.238 0.629 1 38.06 60 ARG B N 1
ATOM 2987 C CA . ARG B 1 60 ? -29.609 4.41 -0.497 1 38.06 60 ARG B CA 1
ATOM 2988 C C . ARG B 1 60 ? -30.016 3.52 -1.667 1 38.06 60 ARG B C 1
ATOM 2990 O O . ARG B 1 60 ? -29.422 3.594 -2.744 1 38.06 60 ARG B O 1
ATOM 2997 N N . MET B 1 61 ? -30.672 2.498 -1.539 1 34.16 61 MET B N 1
ATOM 2998 C CA . MET B 1 61 ? -31.031 1.589 -2.621 1 34.16 61 MET B CA 1
ATOM 2999 C C . MET B 1 61 ? -31.578 2.361 -3.818 1 34.16 61 MET B C 1
ATOM 3001 O O . MET B 1 61 ? -31.359 1.974 -4.965 1 34.16 61 MET B O 1
ATOM 3005 N N . ARG B 1 62 ? -32.781 3.01 -3.57 1 37.38 62 ARG B N 1
ATOM 3006 C CA . ARG B 1 62 ? -33.281 3.33 -4.902 1 37.38 62 ARG B CA 1
ATOM 3007 C C . ARG B 1 62 ? -32.25 4.133 -5.695 1 37.38 62 ARG B C 1
ATOM 3009 O O . ARG B 1 62 ? -32 3.836 -6.863 1 37.38 62 ARG B O 1
ATOM 3016 N N . ASP B 1 63 ? -32.062 5.602 -5.637 1 45.09 63 ASP B N 1
ATOM 3017 C CA . ASP B 1 63 ? -31.312 6.445 -6.566 1 45.09 63 ASP B CA 1
ATOM 3018 C C . ASP B 1 63 ? -29.922 6.77 -6.023 1 45.09 63 ASP B C 1
ATOM 3020 O O . ASP B 1 63 ? -29.031 7.148 -6.781 1 45.09 63 ASP B O 1
ATOM 3024 N N . ARG B 1 64 ? -29.312 6.785 -4.625 1 52.81 64 ARG B N 1
ATOM 3025 C CA . ARG B 1 64 ? -28.172 7.621 -4.27 1 52.81 64 ARG B CA 1
ATOM 3026 C C . ARG B 1 64 ? -26.984 6.77 -3.832 1 52.81 64 ARG B C 1
ATOM 3028 O O . ARG B 1 64 ? -26.922 6.348 -2.678 1 52.81 64 ARG B O 1
ATOM 3035 N N . HIS B 1 65 ? -26.125 6.012 -4.629 1 66.69 65 HIS B N 1
ATOM 3036 C CA . HIS B 1 65 ? -24.797 5.438 -4.465 1 66.69 65 HIS B CA 1
ATOM 3037 C C . HIS B 1 65 ? -23.859 6.402 -3.744 1 66.69 65 HIS B C 1
ATOM 3039 O O . HIS B 1 65 ? -23.859 7.602 -4.035 1 66.69 65 HIS B O 1
ATOM 3045 N N . ASN B 1 66 ? -23.312 5.816 -2.541 1 75.56 66 ASN B N 1
ATOM 3046 C CA . ASN B 1 66 ? -22.312 6.629 -1.86 1 75.56 66 ASN B CA 1
ATOM 3047 C C . ASN B 1 66 ? -21.031 6.746 -2.684 1 75.56 66 ASN B C 1
ATOM 3049 O O . ASN B 1 66 ? -20.156 7.555 -2.365 1 75.56 66 ASN B O 1
ATOM 3053 N N . ARG B 1 67 ? -20.969 5.996 -3.76 1 84.69 67 ARG B N 1
ATOM 3054 C CA . ARG B 1 67 ? -19.766 5.914 -4.578 1 84.69 67 ARG B CA 1
ATOM 3055 C C . ARG B 1 67 ? -18.562 5.496 -3.736 1 84.69 67 ARG B C 1
ATOM 3057 O O . ARG B 1 67 ? -17.484 6.094 -3.844 1 84.69 67 ARG B O 1
ATOM 3064 N N . ILE B 1 68 ? -18.844 4.551 -2.795 1 88.44 68 ILE B N 1
ATOM 3065 C CA . ILE B 1 68 ? -17.812 3.959 -1.949 1 88.44 68 ILE B CA 1
ATOM 3066 C C . ILE B 1 68 ? -17.781 2.447 -2.16 1 88.44 68 ILE B C 1
ATOM 3068 O O . ILE B 1 68 ? -18.812 1.788 -2.148 1 88.44 68 ILE B O 1
ATOM 3072 N N . LEU B 1 69 ? -16.594 1.986 -2.43 1 91.62 69 LEU B N 1
ATOM 3073 C CA . LEU B 1 69 ? -16.391 0.543 -2.488 1 91.62 69 LEU B CA 1
ATOM 3074 C C . LEU B 1 69 ? -15.617 0.054 -1.269 1 91.62 69 LEU B C 1
ATOM 3076 O O . LEU B 1 69 ? -14.578 0.621 -0.917 1 91.62 69 LEU B O 1
ATOM 3080 N N . GLY B 1 70 ? -16.172 -0.937 -0.596 1 90.12 70 GLY B N 1
ATOM 3081 C CA . GLY B 1 70 ? -15.469 -1.559 0.514 1 90.12 70 GLY B CA 1
ATOM 3082 C C . GLY B 1 70 ? -14.43 -2.572 0.069 1 90.12 70 GLY B C 1
ATOM 3083 O O . GLY B 1 70 ? -14.641 -3.297 -0.906 1 90.12 70 GLY B O 1
ATOM 3084 N N . VAL B 1 71 ? -13.328 -2.615 0.778 1 89.38 71 VAL B N 1
ATOM 3085 C CA . VAL B 1 71 ? -12.289 -3.607 0.522 1 89.38 71 VAL B CA 1
ATOM 3086 C C . VAL B 1 71 ? -11.969 -4.363 1.809 1 89.38 71 VAL B C 1
ATOM 3088 O O . VAL B 1 71 ? -11.508 -3.771 2.787 1 89.38 71 VAL B O 1
ATOM 3091 N N . PHE B 1 72 ? -12.234 -5.648 1.753 1 82.69 72 PHE B N 1
ATOM 3092 C CA . PHE B 1 72 ? -11.883 -6.539 2.854 1 82.69 72 PHE B CA 1
ATOM 3093 C C . PHE B 1 72 ? -10.602 -7.309 2.541 1 82.69 72 PHE B C 1
ATOM 3095 O O . PHE B 1 72 ? -10.492 -7.934 1.485 1 82.69 72 PHE B O 1
ATOM 3102 N N . THR B 1 73 ? -9.68 -7.004 3.479 1 77.19 73 THR B N 1
ATOM 3103 C CA . THR B 1 73 ? -8.461 -7.805 3.395 1 77.19 73 THR B CA 1
ATOM 3104 C C . THR B 1 73 ? -8.273 -8.641 4.656 1 77.19 73 THR B C 1
ATOM 3106 O O . THR B 1 73 ? -8.688 -8.227 5.746 1 77.19 73 THR B O 1
ATOM 3109 N N . TYR B 1 74 ? -7.957 -9.867 4.691 1 68.25 74 TYR B N 1
ATOM 3110 C CA . TYR B 1 74 ? -7.754 -10.703 5.871 1 68.25 74 TYR B CA 1
ATOM 3111 C C . TYR B 1 74 ? -6.375 -10.469 6.473 1 68.25 74 TYR B C 1
ATOM 3113 O O . TYR B 1 74 ? -6.016 -11.094 7.477 1 68.25 74 TYR B O 1
ATOM 3121 N N . GLU B 1 75 ? -5.648 -9.555 5.852 1 71.25 75 GLU B N 1
ATOM 3122 C CA . GLU B 1 75 ? -4.363 -9.094 6.359 1 71.25 75 GLU B CA 1
ATOM 3123 C C . GLU B 1 75 ? -4.23 -7.578 6.219 1 71.25 75 GLU B C 1
ATOM 3125 O O . GLU B 1 75 ? -5.07 -6.934 5.582 1 71.25 75 GLU B O 1
ATOM 3130 N N . ALA B 1 76 ? -3.246 -7.113 6.926 1 72.56 76 ALA B N 1
ATOM 3131 C CA . ALA B 1 76 ? -2.998 -5.676 6.816 1 72.56 76 ALA B CA 1
ATOM 3132 C C . ALA B 1 76 ? -2.805 -5.262 5.359 1 72.56 76 ALA B C 1
ATOM 3134 O O . ALA B 1 76 ? -2.154 -5.969 4.586 1 72.56 76 ALA B O 1
ATOM 3135 N N . VAL B 1 77 ? -3.506 -4.211 4.973 1 75.56 77 VAL B N 1
ATOM 3136 C CA . VAL B 1 77 ? -3.416 -3.68 3.617 1 75.56 77 VAL B CA 1
ATOM 3137 C C . VAL B 1 77 ? -2.012 -3.135 3.367 1 75.56 77 VAL B C 1
ATOM 3139 O O . VAL B 1 77 ? -1.485 -3.242 2.256 1 75.56 77 VAL B O 1
ATOM 3142 N N . PHE B 1 78 ? -1.515 -2.523 4.434 1 74.94 78 PHE B N 1
ATOM 3143 C CA . PHE B 1 78 ? -0.177 -1.951 4.332 1 74.94 78 PHE B CA 1
ATOM 3144 C C . PHE B 1 78 ? 0.795 -2.682 5.25 1 74.94 78 PHE B C 1
ATOM 3146 O O . PHE B 1 78 ? 1.18 -2.16 6.297 1 74.94 78 PHE B O 1
ATOM 3153 N N . PRO B 1 79 ? 1.291 -3.82 4.715 1 66 79 PRO B N 1
ATOM 3154 C CA . PRO B 1 79 ? 2.137 -4.613 5.609 1 66 79 PRO B CA 1
ATOM 3155 C C . PRO B 1 79 ? 3.545 -4.043 5.754 1 66 79 PRO B C 1
ATOM 3157 O O . PRO B 1 79 ? 4.051 -3.404 4.828 1 66 79 PRO B O 1
ATOM 3160 N N . SER B 1 80 ? 3.982 -4.129 6.941 1 59.31 80 SER B N 1
ATOM 3161 C CA . SER B 1 80 ? 5.344 -3.693 7.242 1 59.31 80 SER B CA 1
ATOM 3162 C C . SER B 1 80 ? 6.371 -4.605 6.582 1 59.31 80 SER B C 1
ATOM 3164 O O . SER B 1 80 ? 7.523 -4.211 6.379 1 59.31 80 SER B O 1
ATOM 3166 N N . THR B 1 81 ? 5.883 -5.785 6.43 1 56.03 81 THR B N 1
ATOM 3167 C CA . THR B 1 81 ? 6.828 -6.762 5.898 1 56.03 81 THR B CA 1
ATOM 3168 C C . THR B 1 81 ? 6.699 -6.875 4.383 1 56.03 81 THR B C 1
ATOM 3170 O O . THR B 1 81 ? 5.711 -6.418 3.805 1 56.03 81 THR B O 1
ATOM 3173 N N . HIS B 1 82 ? 7.766 -7.117 3.686 1 52.59 82 HIS B N 1
ATOM 3174 C CA . HIS B 1 82 ? 8.039 -7.109 2.252 1 52.59 82 HIS B CA 1
ATOM 3175 C C . HIS B 1 82 ? 7.004 -7.938 1.493 1 52.59 82 HIS B C 1
ATOM 3177 O O . HIS B 1 82 ? 6.941 -7.883 0.263 1 52.59 82 HIS B O 1
ATOM 3183 N N . ALA B 1 83 ? 6.234 -8.828 2.088 1 56.16 83 ALA B N 1
ATOM 3184 C CA . ALA B 1 83 ? 5.391 -9.539 1.136 1 56.16 83 ALA B CA 1
ATOM 3185 C C . ALA B 1 83 ? 4.109 -8.758 0.845 1 56.16 83 ALA B C 1
ATOM 3187 O O . ALA B 1 83 ? 3.279 -8.562 1.735 1 56.16 83 ALA B O 1
ATOM 3188 N N . ASN B 1 84 ? 4.227 -7.855 -0.204 1 66.12 84 ASN B N 1
ATOM 3189 C CA . ASN B 1 84 ? 3.041 -7.086 -0.555 1 66.12 84 ASN B CA 1
ATOM 3190 C C . ASN B 1 84 ? 2.148 -7.844 -1.532 1 66.12 84 ASN B C 1
ATOM 3192 O O . ASN B 1 84 ? 1.966 -7.418 -2.674 1 66.12 84 ASN B O 1
ATOM 3196 N N . PHE B 1 85 ? 1.627 -8.945 -0.923 1 70.44 85 PHE B N 1
ATOM 3197 C CA . PHE B 1 85 ? 0.813 -9.836 -1.743 1 70.44 85 PHE B CA 1
ATOM 3198 C C . PHE B 1 85 ? -0.389 -9.102 -2.318 1 70.44 85 PHE B C 1
ATOM 3200 O O . PHE B 1 85 ? -0.731 -9.273 -3.488 1 70.44 85 PHE B O 1
ATOM 3207 N N . TYR B 1 86 ? -0.886 -8.18 -1.628 1 81 86 TYR B N 1
ATOM 3208 C CA . TYR B 1 86 ? -2.15 -7.566 -2.016 1 81 86 TYR B CA 1
ATOM 3209 C C . TYR B 1 86 ? -1.917 -6.293 -2.82 1 81 86 TYR B C 1
ATOM 3211 O O . TYR B 1 86 ? -2.834 -5.785 -3.473 1 81 86 TYR B O 1
ATOM 3219 N N . GLN B 1 87 ? -0.763 -5.828 -2.779 1 83.31 87 GLN B N 1
ATOM 3220 C CA . GLN B 1 87 ? -0.49 -4.516 -3.35 1 83.31 87 GLN B CA 1
ATOM 3221 C C . GLN B 1 87 ? -0.917 -4.449 -4.812 1 83.31 87 GLN B C 1
ATOM 3223 O O . GLN B 1 87 ? -1.591 -3.504 -5.227 1 83.31 87 GLN B O 1
ATOM 3228 N N . SER B 1 88 ? -0.535 -5.449 -5.562 1 88.38 88 SER B N 1
ATOM 3229 C CA . SER B 1 88 ? -0.83 -5.422 -6.988 1 88.38 88 SER B CA 1
ATOM 3230 C C . SER B 1 88 ? -2.334 -5.43 -7.246 1 88.38 88 SER B C 1
ATOM 3232 O O . SER B 1 88 ? -2.816 -4.754 -8.156 1 88.38 88 SER B O 1
ATOM 3234 N N . PHE B 1 89 ? -3.062 -6.199 -6.445 1 91.69 89 PHE B N 1
ATOM 3235 C CA . PHE B 1 89 ? -4.516 -6.188 -6.566 1 91.69 89 PHE B CA 1
ATOM 3236 C C . PHE B 1 89 ? -5.074 -4.805 -6.266 1 91.69 89 PHE B C 1
ATOM 3238 O O . PHE B 1 89 ? -5.941 -4.309 -6.988 1 91.69 89 PHE B O 1
ATOM 3245 N N . LEU B 1 90 ? -4.551 -4.242 -5.234 1 89.94 90 LEU B N 1
ATOM 3246 C CA . LEU B 1 90 ? -5.043 -2.959 -4.75 1 89.94 90 LEU B CA 1
ATOM 3247 C C . LEU B 1 90 ? -4.73 -1.848 -5.75 1 89.94 90 LEU B C 1
ATOM 3249 O O . LEU B 1 90 ? -5.504 -0.898 -5.887 1 89.94 90 LEU B O 1
ATOM 3253 N N . GLU B 1 91 ? -3.611 -1.975 -6.395 1 89.31 91 GLU B N 1
ATOM 3254 C CA . GLU B 1 91 ? -3.301 -1.039 -7.469 1 89.31 91 GLU B CA 1
ATOM 3255 C C . GLU B 1 91 ? -4.398 -1.029 -8.523 1 89.31 91 GLU B C 1
ATOM 3257 O O . GLU B 1 91 ? -4.883 0.035 -8.914 1 89.31 91 GLU B O 1
ATOM 3262 N N . GLY B 1 92 ? -4.785 -2.191 -8.969 1 93.31 92 GLY B N 1
ATOM 3263 C CA . GLY B 1 92 ? -5.844 -2.312 -9.961 1 93.31 92 GLY B CA 1
ATOM 3264 C C . GLY B 1 92 ? -7.195 -1.854 -9.453 1 93.31 92 GLY B C 1
ATOM 3265 O O . GLY B 1 92 ? -7.953 -1.207 -10.18 1 93.31 92 GLY B O 1
ATOM 3266 N N . ILE B 1 93 ? -7.438 -2.189 -8.211 1 93.88 93 ILE B N 1
ATOM 3267 C CA . ILE B 1 93 ? -8.688 -1.786 -7.57 1 93.88 93 ILE B CA 1
ATOM 3268 C C . ILE B 1 93 ? -8.773 -0.262 -7.52 1 93.88 93 ILE B C 1
ATOM 3270 O O . ILE B 1 93 ? -9.789 0.323 -7.906 1 93.88 93 ILE B O 1
ATOM 3274 N N . GLU B 1 94 ? -7.727 0.333 -7.043 1 90.56 94 GLU B N 1
ATOM 3275 C CA . GLU B 1 94 ? -7.707 1.787 -6.922 1 90.56 94 GLU B CA 1
ATOM 3276 C C . GLU B 1 94 ? -7.867 2.457 -8.281 1 90.56 94 GLU B C 1
ATOM 3278 O O . GLU B 1 94 ? -8.641 3.404 -8.43 1 90.56 94 GLU B O 1
ATOM 3283 N N . GLU B 1 95 ? -7.148 1.986 -9.234 1 89.75 95 GLU B N 1
ATOM 3284 C CA . GLU B 1 95 ? -7.199 2.547 -10.586 1 89.75 95 GLU B CA 1
ATOM 3285 C C . GLU B 1 95 ? -8.617 2.521 -11.141 1 89.75 95 GLU B C 1
ATOM 3287 O O . GLU B 1 95 ? -9.117 3.535 -11.633 1 89.75 95 GLU B O 1
ATOM 3292 N N . GLN B 1 96 ? -9.227 1.392 -11.031 1 93.94 96 GLN B N 1
ATOM 3293 C CA . GLN B 1 96 ? -10.57 1.25 -11.594 1 93.94 96 GLN B CA 1
ATOM 3294 C C . GLN B 1 96 ? -11.602 1.989 -10.742 1 93.94 96 GLN B C 1
ATOM 3296 O O . GLN B 1 96 ? -12.57 2.531 -11.281 1 93.94 96 GLN B O 1
ATOM 3301 N N . ALA B 1 97 ? -11.445 1.978 -9.438 1 91.31 97 ALA B N 1
ATOM 3302 C CA . ALA B 1 97 ? -12.336 2.744 -8.57 1 91.31 97 ALA B CA 1
ATOM 3303 C C . ALA B 1 97 ? -12.305 4.227 -8.922 1 91.31 97 ALA B C 1
ATOM 3305 O O . ALA B 1 97 ? -13.344 4.883 -8.977 1 91.31 97 ALA B O 1
ATOM 3306 N N . GLU B 1 98 ? -11.125 4.707 -9.125 1 86.38 98 GLU B N 1
ATOM 3307 C CA . GLU B 1 98 ? -10.969 6.098 -9.539 1 86.38 98 GLU B CA 1
ATOM 3308 C C . GLU B 1 98 ? -11.688 6.363 -10.859 1 86.38 98 GLU B C 1
ATOM 3310 O O . GLU B 1 98 ? -12.383 7.371 -11 1 86.38 98 GLU B O 1
ATOM 3315 N N . GLU B 1 99 ? -11.508 5.469 -11.773 1 87.75 99 GLU B N 1
ATOM 3316 C CA . GLU B 1 99 ? -12.102 5.605 -13.102 1 87.75 99 GLU B CA 1
ATOM 3317 C C . GLU B 1 99 ? -13.625 5.695 -13.016 1 87.75 99 GLU B C 1
ATOM 3319 O O . GLU B 1 99 ? -14.25 6.434 -13.781 1 87.75 99 GLU B O 1
ATOM 3324 N N . VAL B 1 100 ? -14.211 5.047 -12.07 1 87.88 100 VAL B N 1
ATOM 3325 C CA . VAL B 1 100 ? -15.672 5.02 -12 1 87.88 100 VAL B CA 1
ATOM 3326 C C . VAL B 1 100 ? -16.156 6.012 -10.938 1 87.88 100 VAL B C 1
ATOM 3328 O O . VAL B 1 100 ? -17.328 6.043 -10.602 1 87.88 100 VAL B O 1
ATOM 3331 N N . GLY B 1 101 ? -15.164 6.77 -10.336 1 83.38 101 GLY B N 1
ATOM 3332 C CA . GLY B 1 101 ? -15.508 7.848 -9.422 1 83.38 101 GLY B CA 1
ATOM 3333 C C . GLY B 1 101 ? -15.875 7.359 -8.039 1 83.38 101 GLY B C 1
ATOM 3334 O O . GLY B 1 101 ? -16.734 7.949 -7.371 1 83.38 101 GLY B O 1
ATOM 3335 N N . CYS B 1 102 ? -15.297 6.273 -7.586 1 87.62 102 CYS B N 1
ATOM 3336 C CA . CYS B 1 102 ? -15.594 5.719 -6.266 1 87.62 102 CYS B CA 1
ATOM 3337 C C . CYS B 1 102 ? -14.391 5.859 -5.34 1 87.62 102 CYS B C 1
ATOM 3339 O O . CYS B 1 102 ? -13.242 5.793 -5.785 1 87.62 102 CYS B O 1
ATOM 3341 N N . ASP B 1 103 ? -14.664 6.066 -4.059 1 87.88 103 ASP B N 1
ATOM 3342 C CA . ASP B 1 103 ? -13.641 6.004 -3.016 1 87.88 103 ASP B CA 1
ATOM 3343 C C . ASP B 1 103 ? -13.57 4.609 -2.396 1 87.88 103 ASP B C 1
ATOM 3345 O O . ASP B 1 103 ? -14.492 3.807 -2.559 1 87.88 103 ASP B O 1
ATOM 3349 N N . LEU B 1 104 ? -12.445 4.352 -1.743 1 90.12 104 LEU B N 1
ATOM 3350 C CA . LEU B 1 104 ? -12.25 3.021 -1.173 1 90.12 104 LEU B CA 1
ATOM 3351 C C . LEU B 1 104 ? -12.336 3.066 0.349 1 90.12 104 LEU B C 1
ATOM 3353 O O . LEU B 1 104 ? -11.688 3.902 0.986 1 90.12 104 LEU B O 1
ATOM 3357 N N . LEU B 1 105 ? -13.18 2.207 0.872 1 88.19 105 LEU B N 1
ATOM 3358 C CA . LEU B 1 105 ? -13.266 2.004 2.314 1 88.19 105 LEU B CA 1
ATOM 3359 C C . LEU B 1 105 ? -12.555 0.718 2.725 1 88.19 105 LEU B C 1
ATOM 3361 O O . LEU B 1 105 ? -13.016 -0.381 2.416 1 88.19 105 LEU B O 1
ATOM 3365 N N . LEU B 1 106 ? -11.414 0.918 3.375 1 87.38 106 LEU B N 1
ATOM 3366 C CA . LEU B 1 106 ? -10.641 -0.224 3.852 1 87.38 106 LEU B CA 1
ATOM 3367 C C . LEU B 1 106 ? -11.109 -0.66 5.234 1 87.38 106 LEU B C 1
ATOM 3369 O O . LEU B 1 106 ? -11.07 0.128 6.184 1 87.38 106 LEU B O 1
ATOM 3373 N N . PHE B 1 107 ? -11.516 -1.829 5.332 1 78.56 107 PHE B N 1
ATOM 3374 C CA . PHE B 1 107 ? -12.008 -2.344 6.605 1 78.56 107 PHE B CA 1
ATOM 3375 C C . PHE B 1 107 ? -10.852 -2.842 7.465 1 78.56 107 PHE B C 1
ATOM 3377 O O . PHE B 1 107 ? -10.531 -4.031 7.461 1 78.56 107 PHE B O 1
ATOM 3384 N N . THR B 1 108 ? -10.164 -1.944 8.086 1 67.94 108 THR B N 1
ATOM 3385 C CA . THR B 1 108 ? -8.977 -2.215 8.883 1 67.94 108 THR B CA 1
ATOM 3386 C C . THR B 1 108 ? -9.359 -2.703 10.281 1 67.94 108 THR B C 1
ATOM 3388 O O . THR B 1 108 ? -8.555 -3.33 10.969 1 67.94 108 THR B O 1
ATOM 3391 N N . SER B 1 109 ? -10.453 -2.229 10.836 1 58.53 109 SER B N 1
ATOM 3392 C CA . SER B 1 109 ? -10.867 -2.467 12.219 1 58.53 109 SER B CA 1
ATOM 3393 C C . SER B 1 109 ? -11.266 -3.922 12.43 1 58.53 109 SER B C 1
ATOM 3395 O O . SER B 1 109 ? -11.578 -4.324 13.555 1 58.53 109 SER B O 1
ATOM 3397 N N . ALA B 1 110 ? -11.211 -4.699 11.367 1 54.66 110 ALA B N 1
ATOM 3398 C CA . ALA B 1 110 ? -11.766 -6.039 11.516 1 54.66 110 ALA B CA 1
ATOM 3399 C C . ALA B 1 110 ? -10.883 -6.906 12.414 1 54.66 110 ALA B C 1
ATOM 3401 O O . ALA B 1 110 ? -11.203 -8.062 12.68 1 54.66 110 ALA B O 1
ATOM 3402 N N . LYS B 1 111 ? -9.586 -6.473 12.734 1 48.53 111 LYS B N 1
ATOM 3403 C CA . LYS B 1 111 ? -8.711 -7.352 13.508 1 48.53 111 LYS B CA 1
ATOM 3404 C C . LYS B 1 111 ? -9.125 -7.395 14.977 1 48.53 111 LYS B C 1
ATOM 3406 O O . LYS B 1 111 ? -8.367 -7.863 15.82 1 48.53 111 LYS B O 1
ATOM 3411 N N . ALA B 1 112 ? -10.023 -6.656 15.555 1 39.66 112 ALA B N 1
ATOM 3412 C CA . ALA B 1 112 ? -9.781 -6.617 17 1 39.66 112 ALA B CA 1
ATOM 3413 C C . ALA B 1 112 ? -9.289 -7.969 17.5 1 39.66 112 ALA B C 1
ATOM 3415 O O . ALA B 1 112 ? -9.445 -8.992 16.828 1 39.66 112 ALA B O 1
ATOM 3416 N N . THR B 1 113 ? -9.406 -8.234 18.922 1 38.53 113 THR B N 1
ATOM 3417 C CA . THR B 1 113 ? -8.828 -9.227 19.812 1 38.53 113 THR B CA 1
ATOM 3418 C C . THR B 1 113 ? -8.906 -10.625 19.203 1 38.53 113 THR B C 1
ATOM 3420 O O . THR B 1 113 ? -9.719 -10.875 18.312 1 38.53 113 THR B O 1
ATOM 3423 N N . GLY B 1 114 ? -8.438 -11.805 19.844 1 41.56 114 GLY B N 1
ATOM 3424 C CA . GLY B 1 114 ? -8.445 -13.258 19.812 1 41.56 114 GLY B CA 1
ATOM 3425 C C . GLY B 1 114 ? -9.445 -13.836 18.828 1 41.56 114 GLY B C 1
ATOM 3426 O O . GLY B 1 114 ? -9.508 -15.055 18.641 1 41.56 114 GLY B O 1
ATOM 3427 N N . GLU B 1 115 ? -10.602 -13.086 18.625 1 41.12 115 GLU B N 1
ATOM 3428 C CA . GLU B 1 115 ? -11.672 -13.641 17.797 1 41.12 115 GLU B CA 1
ATOM 3429 C C . GLU B 1 115 ? -11.539 -13.195 16.344 1 41.12 115 GLU B C 1
ATOM 3431 O O . GLU B 1 115 ? -11.062 -12.094 16.062 1 41.12 115 GLU B O 1
ATOM 3436 N N . ARG B 1 116 ? -11.695 -14.031 15.445 1 45.25 116 ARG B N 1
ATOM 3437 C CA . ARG B 1 116 ? -11.734 -14.023 13.992 1 45.25 116 ARG B CA 1
ATOM 3438 C C . ARG B 1 116 ? -12.211 -12.68 13.461 1 45.25 116 ARG B C 1
ATOM 3440 O O . ARG B 1 116 ? -13.164 -12.102 13.984 1 45.25 116 ARG B O 1
ATOM 3447 N N . ARG B 1 117 ? -11.484 -12 12.68 1 48.78 117 ARG B N 1
ATOM 3448 C CA . ARG B 1 117 ? -11.773 -10.797 11.914 1 48.78 117 ARG B CA 1
ATOM 3449 C C . ARG B 1 117 ? -13.234 -10.766 11.477 1 48.78 117 ARG B C 1
ATOM 3451 O O . ARG B 1 117 ? -13.633 -11.5 10.562 1 48.78 117 ARG B O 1
ATOM 3458 N N . ARG B 1 118 ? -14.148 -10.57 12.406 1 48.69 118 ARG B N 1
ATOM 3459 C CA . ARG B 1 118 ? -15.523 -10.531 11.922 1 48.69 118 ARG B CA 1
ATOM 3460 C C . ARG B 1 118 ? -15.781 -9.273 11.102 1 48.69 118 ARG B C 1
ATOM 3462 O O . ARG B 1 118 ? -15.602 -8.156 11.594 1 48.69 118 ARG B O 1
ATOM 3469 N N . ILE B 1 119 ? -15.602 -9.352 9.727 1 52.34 119 ILE B N 1
ATOM 3470 C CA . ILE B 1 119 ? -15.969 -8.312 8.773 1 52.34 119 ILE B CA 1
ATOM 3471 C C . ILE B 1 119 ? -17.219 -7.574 9.273 1 52.34 119 ILE B C 1
ATOM 3473 O O . ILE B 1 119 ? -17.359 -6.371 9.039 1 52.34 119 ILE B O 1
ATOM 3477 N N . PHE B 1 120 ? -18.094 -8.352 10 1 49.78 120 PHE B N 1
ATOM 3478 C CA . PHE B 1 120 ? -19.438 -7.852 10.227 1 49.78 120 PHE B CA 1
ATOM 3479 C C . PHE B 1 120 ? -19.688 -7.602 11.711 1 49.78 120 PHE B C 1
ATOM 3481 O O . PHE B 1 120 ? -20.406 -8.359 12.367 1 49.78 120 PHE B O 1
ATOM 3488 N N . GLY B 1 121 ? -18.656 -7.129 12.273 1 48.84 121 GLY B N 1
ATOM 3489 C CA . GLY B 1 121 ? -19.109 -6.922 13.641 1 48.84 121 GLY B CA 1
ATOM 3490 C C . GLY B 1 121 ? -20.312 -6.004 13.75 1 48.84 121 GLY B C 1
ATOM 3491 O O . GLY B 1 121 ? -20.797 -5.496 12.734 1 48.84 121 GLY B O 1
ATOM 3492 N N . ASP B 1 122 ? -21.125 -6.023 14.852 1 48.34 122 ASP B N 1
ATOM 3493 C CA . ASP B 1 122 ? -22.359 -5.332 15.188 1 48.34 122 ASP B CA 1
ATOM 3494 C C . ASP B 1 122 ? -22.375 -3.906 14.641 1 48.34 122 ASP B C 1
ATOM 3496 O O . ASP B 1 122 ? -23.422 -3.363 14.32 1 48.34 122 ASP B O 1
ATOM 3500 N N . ASP B 1 123 ? -21.219 -3.377 14.391 1 47.88 123 ASP B N 1
ATOM 3501 C CA . ASP B 1 123 ? -21.078 -1.968 14.039 1 47.88 123 ASP B CA 1
ATOM 3502 C C . ASP B 1 123 ? -20.531 -1.807 12.625 1 47.88 123 ASP B C 1
ATOM 3504 O O . ASP B 1 123 ? -19.953 -0.771 12.289 1 47.88 123 ASP B O 1
ATOM 3508 N N . SER B 1 124 ? -20.922 -2.816 11.789 1 55.84 124 SER B N 1
ATOM 3509 C CA . SER B 1 124 ? -20.062 -2.824 10.609 1 55.84 124 SER B CA 1
ATOM 3510 C C . SER B 1 124 ? -20.469 -1.745 9.617 1 55.84 124 SER B C 1
ATOM 3512 O O . SER B 1 124 ? -21.656 -1.584 9.328 1 55.84 124 SER B O 1
ATOM 3514 N N . ARG B 1 125 ? -19.719 -0.843 9.273 1 64.44 125 ARG B N 1
ATOM 3515 C CA . ARG B 1 125 ? -19.594 0.254 8.32 1 64.44 125 ARG B CA 1
ATOM 3516 C C . ARG B 1 125 ? -19.672 -0.257 6.883 1 64.44 125 ARG B C 1
ATOM 3518 O O . ARG B 1 125 ? -19.594 0.528 5.934 1 64.44 125 ARG B O 1
ATOM 3525 N N . VAL B 1 126 ? -20.078 -1.536 6.848 1 72 126 VAL B N 1
ATOM 3526 C CA . VAL B 1 126 ? -20.125 -2.166 5.531 1 72 126 VAL B CA 1
ATOM 3527 C C . VAL B 1 126 ? -21.234 -1.553 4.691 1 72 126 VAL B C 1
ATOM 3529 O O . VAL B 1 126 ? -21.125 -1.443 3.469 1 72 126 VAL B O 1
ATOM 3532 N N . ARG B 1 127 ? -22.203 -1.022 5.359 1 71.12 127 ARG B N 1
ATOM 3533 C CA . ARG B 1 127 ? -23.375 -0.495 4.668 1 71.12 127 ARG B CA 1
ATOM 3534 C C . ARG B 1 127 ? -23.078 0.867 4.047 1 71.12 127 ARG B C 1
ATOM 3536 O O . ARG B 1 127 ? -23.844 1.359 3.219 1 71.12 127 ARG B O 1
ATOM 3543 N N . LEU B 1 128 ? -22.031 1.363 4.512 1 76 128 LEU B N 1
ATOM 3544 C CA . LEU B 1 128 ? -21.641 2.627 3.898 1 76 128 LEU B CA 1
ATOM 3545 C C . LEU B 1 128 ? -21.094 2.402 2.496 1 76 128 LEU B C 1
ATOM 3547 O O . LEU B 1 128 ? -21.109 3.312 1.664 1 76 128 LEU B O 1
ATOM 3551 N N . ALA B 1 129 ? -20.625 1.222 2.238 1 85.31 129 ALA B N 1
ATOM 3552 C CA . ALA B 1 129 ? -20.125 0.879 0.906 1 85.31 129 ALA B CA 1
ATOM 3553 C C . ALA B 1 129 ? -21.266 0.4 0.006 1 85.31 129 ALA B C 1
ATOM 3555 O O . ALA B 1 129 ? -22.156 -0.327 0.452 1 85.31 129 ALA B O 1
ATOM 3556 N N . ASP B 1 130 ? -21.2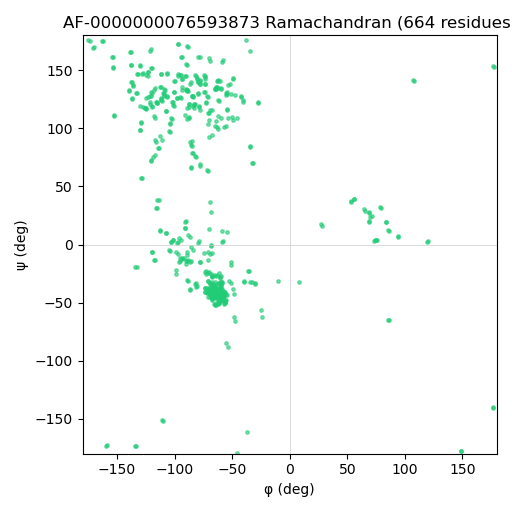19 0.85 -1.21 1 87.44 130 ASP B N 1
ATOM 3557 C CA . ASP B 1 130 ? -22.203 0.364 -2.176 1 87.44 130 ASP B CA 1
ATOM 3558 C C . ASP B 1 130 ? -22 -1.125 -2.453 1 87.44 130 ASP B C 1
ATOM 3560 O O . ASP B 1 130 ? -22.969 -1.831 -2.779 1 87.44 130 ASP B O 1
ATOM 3564 N N . GLY B 1 131 ? -20.953 -1.594 -2.318 1 90.56 131 GLY B N 1
ATOM 3565 C CA . GLY B 1 131 ? -20.516 -2.969 -2.486 1 90.56 131 GLY B CA 1
ATOM 3566 C C . GLY B 1 131 ? -19.094 -3.205 -1.993 1 90.56 131 GLY B C 1
ATOM 3567 O O . GLY B 1 131 ? -18.375 -2.256 -1.684 1 90.56 131 GLY B O 1
ATOM 3568 N N . SER B 1 132 ? -18.766 -4.539 -1.931 1 90.12 132 SER B N 1
ATOM 3569 C CA . SER B 1 132 ? -17.453 -4.828 -1.334 1 90.12 132 SER B CA 1
ATOM 3570 C C . SER B 1 132 ? -16.656 -5.797 -2.197 1 90.12 132 SER B C 1
ATOM 3572 O O . SER B 1 132 ? -17.234 -6.648 -2.881 1 90.12 132 SER B O 1
ATOM 3574 N N . LEU B 1 133 ? -15.398 -5.551 -2.129 1 92 133 LEU B N 1
ATOM 3575 C CA . LEU B 1 133 ? -14.43 -6.492 -2.686 1 92 133 LEU B CA 1
ATOM 3576 C C . LEU B 1 133 ? -13.805 -7.344 -1.587 1 92 133 LEU B C 1
ATOM 3578 O O . LEU B 1 133 ? -13.383 -6.816 -0.555 1 92 133 LEU B O 1
ATOM 3582 N N . LEU B 1 134 ? -13.797 -8.594 -1.808 1 86.69 134 LEU B N 1
ATOM 3583 C CA . LEU B 1 134 ? -13.195 -9.508 -0.85 1 86.69 134 LEU B CA 1
ATOM 3584 C C . LEU B 1 134 ? -11.836 -10 -1.349 1 86.69 134 LEU B C 1
ATOM 3586 O O . LEU B 1 134 ? -11.758 -10.711 -2.35 1 86.69 134 LEU B O 1
ATOM 3590 N N . LEU B 1 135 ? -10.836 -9.383 -0.678 1 83.69 135 LEU B N 1
ATOM 3591 C CA . LEU B 1 135 ? -9.461 -9.75 -0.992 1 83.69 135 LEU B CA 1
ATOM 3592 C C . LEU B 1 135 ? -8.867 -10.625 0.108 1 83.69 135 LEU B C 1
ATOM 3594 O O . LEU B 1 135 ? -8.633 -10.148 1.222 1 83.69 135 LEU B O 1
ATOM 3598 N N . GLY B 1 136 ? -8.82 -11.969 0.038 1 70.44 136 GLY B N 1
ATOM 3599 C CA . GLY B 1 136 ? -8.211 -12.812 1.056 1 70.44 136 GLY B CA 1
ATOM 3600 C C . GLY B 1 136 ? -8.367 -14.289 0.771 1 70.44 136 GLY B C 1
ATOM 3601 O O . GLY B 1 136 ? -9.18 -14.688 -0.064 1 70.44 136 GLY B O 1
ATOM 3602 N N . ARG B 1 137 ? -7.461 -15.016 1.289 1 58.69 137 ARG B N 1
ATOM 3603 C CA . ARG B 1 137 ? -7.359 -16.453 1.056 1 58.69 137 ARG B CA 1
ATOM 3604 C C . ARG B 1 137 ? -8.555 -17.188 1.653 1 58.69 137 ARG B C 1
ATOM 3606 O O . ARG B 1 137 ? -9.102 -18.094 1.028 1 58.69 137 ARG B O 1
ATOM 3613 N N . THR B 1 138 ? -8.82 -16.891 2.963 1 55.94 138 THR B N 1
ATOM 3614 C CA . THR B 1 138 ? -9.883 -17.672 3.609 1 55.94 138 THR B CA 1
ATOM 3615 C C . THR B 1 138 ? -11.031 -16.75 4.023 1 55.94 138 THR B C 1
ATOM 3617 O O . THR B 1 138 ? -10.836 -15.805 4.785 1 55.94 138 THR B O 1
ATOM 3620 N N . VAL B 1 139 ? -11.961 -16.625 3.037 1 57.06 139 VAL B N 1
ATOM 3621 C CA . VAL B 1 139 ? -13.164 -15.953 3.508 1 57.06 139 VAL B CA 1
ATOM 3622 C C . VAL B 1 139 ? -13.922 -16.859 4.48 1 57.06 139 VAL B C 1
ATOM 3624 O O . VAL B 1 139 ? -14.164 -18.031 4.184 1 57.06 139 VAL B O 1
ATOM 3627 N N . ASP B 1 140 ? -13.961 -16.359 5.664 1 58.66 140 ASP B N 1
ATOM 3628 C CA . ASP B 1 140 ? -14.758 -17.109 6.625 1 58.66 140 ASP B CA 1
ATOM 3629 C C . ASP B 1 140 ? -16.172 -17.328 6.105 1 58.66 140 ASP B C 1
ATOM 3631 O O . ASP B 1 140 ? -16.828 -16.391 5.648 1 58.66 140 ASP B O 1
ATOM 3635 N N . ARG B 1 141 ? -16.484 -18.609 5.914 1 62.28 141 ARG B N 1
ATOM 3636 C CA . ARG B 1 141 ? -17.828 -18.984 5.508 1 62.28 141 ARG B CA 1
ATOM 3637 C C . ARG B 1 141 ? -18.875 -18.141 6.23 1 62.28 141 ARG B C 1
ATOM 3639 O O . ARG B 1 141 ? -19.891 -17.766 5.648 1 62.28 141 ARG B O 1
ATOM 3646 N N . ASP B 1 142 ? -18.469 -17.812 7.457 1 63.88 142 ASP B N 1
ATOM 3647 C CA . ASP B 1 142 ? -19.406 -17.047 8.258 1 63.88 142 ASP B CA 1
ATOM 3648 C C . ASP B 1 142 ? -19.547 -15.617 7.727 1 63.88 142 ASP B C 1
ATOM 3650 O O . ASP B 1 142 ? -20.641 -15.062 7.715 1 63.88 142 ASP B O 1
ATOM 3654 N N . ASP B 1 143 ? -18.484 -15.125 7.168 1 67 143 ASP B N 1
ATOM 3655 C CA . ASP B 1 143 ? -18.531 -13.773 6.629 1 67 143 ASP B CA 1
ATOM 3656 C C . ASP B 1 143 ? -19.344 -13.727 5.336 1 67 143 ASP B C 1
ATOM 3658 O O . ASP B 1 143 ? -20.156 -12.82 5.137 1 67 143 ASP B O 1
ATOM 3662 N N . LEU B 1 144 ? -19.141 -14.695 4.59 1 67.62 144 LEU B N 1
ATOM 3663 C CA . LEU B 1 144 ? -19.875 -14.773 3.336 1 67.62 144 LEU B CA 1
ATOM 3664 C C . LEU B 1 144 ? -21.359 -14.953 3.592 1 67.62 144 LEU B C 1
ATOM 3666 O O . LEU B 1 144 ? -22.203 -14.344 2.918 1 67.62 144 LEU B O 1
ATOM 3670 N N . THR B 1 145 ? -21.609 -15.789 4.555 1 66.56 145 THR B N 1
ATOM 3671 C CA . THR B 1 145 ? -23 -16.031 4.918 1 66.56 145 THR B CA 1
ATOM 3672 C C . THR B 1 145 ? -23.672 -14.734 5.379 1 66.56 145 THR B C 1
ATOM 3674 O O . THR B 1 145 ? -24.812 -14.453 5.027 1 66.56 145 THR B O 1
ATOM 3677 N N . GLN B 1 146 ? -22.906 -13.992 6.078 1 67.81 146 GLN B N 1
ATOM 3678 C CA . GLN B 1 146 ? -23.438 -12.734 6.574 1 67.81 146 GLN B CA 1
ATOM 3679 C C . GLN B 1 146 ? -23.656 -11.734 5.434 1 67.81 146 GLN B C 1
ATOM 3681 O O . GLN B 1 146 ? -24.656 -11.016 5.41 1 67.81 146 GLN B O 1
ATOM 3686 N N . LEU B 1 147 ? -22.734 -11.672 4.496 1 70.5 147 LEU B N 1
ATOM 3687 C CA . LEU B 1 147 ? -22.875 -10.789 3.348 1 70.5 147 LEU B CA 1
ATOM 3688 C C . LEU B 1 147 ? -24.109 -11.133 2.533 1 70.5 147 LEU B C 1
ATOM 3690 O O . LEU B 1 147 ? -24.844 -10.242 2.096 1 70.5 147 LEU B O 1
ATOM 3694 N N . LEU B 1 148 ? -24.312 -12.391 2.453 1 67.31 148 LEU B N 1
ATOM 3695 C CA . LEU B 1 148 ? -25.469 -12.875 1.706 1 67.31 148 LEU B CA 1
ATOM 3696 C C . LEU B 1 148 ? -26.766 -12.57 2.455 1 67.31 148 LEU B C 1
ATOM 3698 O O . LEU B 1 148 ? -27.75 -12.109 1.857 1 67.31 148 LEU B O 1
ATOM 3702 N N . ALA B 1 149 ? -26.672 -12.789 3.705 1 65.31 149 ALA B N 1
ATOM 3703 C CA . ALA B 1 149 ? -27.844 -12.57 4.543 1 65.31 149 ALA B CA 1
ATOM 3704 C C . ALA B 1 149 ? -28.266 -11.102 4.543 1 65.31 149 ALA B C 1
ATOM 3706 O O . ALA B 1 149 ? -29.453 -10.781 4.574 1 65.31 149 ALA B O 1
ATOM 3707 N N . GLU B 1 150 ? -27.266 -10.305 4.453 1 68.31 150 GLU B N 1
ATOM 3708 C CA . GLU B 1 150 ? -27.516 -8.867 4.508 1 68.31 150 GLU B CA 1
ATOM 3709 C C . GLU B 1 150 ? -27.656 -8.281 3.107 1 68.31 150 GLU B C 1
ATOM 3711 O O . GLU B 1 150 ? -27.844 -7.07 2.953 1 68.31 150 GLU B O 1
ATOM 3716 N N . SER B 1 151 ? -27.625 -9.078 2.125 1 73.38 151 SER B N 1
ATOM 3717 C CA . SER B 1 151 ? -27.766 -8.695 0.724 1 73.38 151 SER B CA 1
ATOM 3718 C C . SER B 1 151 ? -26.766 -7.594 0.354 1 73.38 151 SER B C 1
ATOM 3720 O O . SER B 1 151 ? -27.125 -6.629 -0.321 1 73.38 151 SER B O 1
ATOM 3722 N N . ILE B 1 152 ? -25.625 -7.719 0.926 1 76.81 152 ILE B N 1
ATOM 3723 C CA . ILE B 1 152 ? -24.547 -6.797 0.575 1 76.81 152 ILE B CA 1
ATOM 3724 C C . ILE B 1 152 ? -23.844 -7.277 -0.697 1 76.81 152 ILE B C 1
ATOM 3726 O O . ILE B 1 152 ? -23.297 -8.383 -0.732 1 76.81 152 ILE B O 1
ATOM 3730 N N . PRO B 1 153 ? -23.906 -6.469 -1.738 1 88.81 153 PRO B N 1
ATOM 3731 C CA . PRO B 1 153 ? -23.219 -6.875 -2.967 1 88.81 153 PRO B CA 1
ATOM 3732 C C . PRO B 1 153 ? -21.719 -7.043 -2.771 1 88.81 153 PRO B C 1
ATOM 3734 O O . PRO B 1 153 ? -21.094 -6.277 -2.031 1 88.81 153 PRO B O 1
ATOM 3737 N N . TYR B 1 154 ? -21.172 -8.078 -3.416 1 89.06 154 TYR B N 1
ATOM 3738 C CA . TYR B 1 154 ? -19.734 -8.281 -3.293 1 89.06 154 TYR B CA 1
ATOM 3739 C C . TYR B 1 154 ? -19.188 -9.031 -4.504 1 89.06 154 TYR B C 1
ATOM 3741 O O . TYR B 1 154 ? -19.953 -9.602 -5.285 1 89.06 154 TYR B O 1
ATOM 3749 N N . VAL B 1 155 ? -17.922 -8.938 -4.695 1 92.19 155 VAL B N 1
ATOM 3750 C CA . VAL B 1 155 ? -17.125 -9.742 -5.625 1 92.19 155 VAL B CA 1
ATOM 3751 C C . VAL B 1 155 ? -15.875 -10.258 -4.93 1 92.19 155 VAL B C 1
ATOM 3753 O O . VAL B 1 155 ? -15.195 -9.508 -4.219 1 92.19 155 VAL B O 1
ATOM 3756 N N . SER B 1 156 ? -15.641 -11.508 -5.055 1 90 156 SER B N 1
ATOM 3757 C CA . SER B 1 156 ? -14.422 -12.094 -4.508 1 90 156 SER B CA 1
ATOM 3758 C C . SER B 1 156 ? -13.281 -12.047 -5.52 1 90 156 SER B C 1
ATOM 3760 O O . SER B 1 156 ? -13.484 -12.312 -6.703 1 90 156 SER B O 1
ATOM 3762 N N . ILE B 1 157 ? -12.164 -11.625 -5.062 1 91.5 157 ILE B N 1
ATOM 3763 C CA . ILE B 1 157 ? -10.961 -11.797 -5.867 1 91.5 157 ILE B CA 1
ATOM 3764 C C . ILE B 1 157 ? -10.336 -13.164 -5.578 1 91.5 157 ILE B C 1
ATOM 3766 O O . ILE B 1 157 ? -9.719 -13.359 -4.531 1 91.5 157 ILE B O 1
ATOM 3770 N N . GLY B 1 158 ? -10.43 -13.992 -6.473 1 88.19 158 GLY B N 1
ATOM 3771 C CA . GLY B 1 158 ? -10.188 -15.414 -6.309 1 88.19 158 GLY B CA 1
ATOM 3772 C C . GLY B 1 158 ? -11.461 -16.25 -6.344 1 88.19 158 GLY B C 1
ATOM 3773 O O . GLY B 1 158 ? -12.508 -15.805 -5.867 1 88.19 158 GLY B O 1
ATOM 3774 N N . ARG B 1 159 ? -11.391 -17.344 -6.941 1 77.38 159 ARG B N 1
ATOM 3775 C CA . ARG B 1 159 ? -12.523 -18.266 -7.023 1 77.38 159 ARG B CA 1
ATOM 3776 C C . ARG B 1 159 ? -12.93 -18.766 -5.641 1 77.38 159 ARG B C 1
ATOM 3778 O O . ARG B 1 159 ? -12.07 -19.031 -4.797 1 77.38 159 ARG B O 1
ATOM 3785 N N . ARG B 1 160 ? -14.297 -18.75 -5.449 1 72.12 160 ARG B N 1
ATOM 3786 C CA . ARG B 1 160 ? -14.836 -19.266 -4.191 1 72.12 160 ARG B CA 1
ATOM 3787 C C . ARG B 1 160 ? -15.961 -20.266 -4.445 1 72.12 160 ARG B C 1
ATOM 3789 O O . ARG B 1 160 ? -17.078 -19.875 -4.777 1 72.12 160 ARG B O 1
ATOM 3796 N N . ASP B 1 161 ? -15.688 -21.438 -4.402 1 67.06 161 ASP B N 1
ATOM 3797 C CA . ASP B 1 161 ? -16.703 -22.469 -4.609 1 67.06 161 ASP B CA 1
ATOM 3798 C C . ASP B 1 161 ? -17.234 -23 -3.279 1 67.06 161 ASP B C 1
ATOM 3800 O O . ASP B 1 161 ? -18.234 -23.719 -3.246 1 67.06 161 ASP B O 1
ATOM 3804 N N . ASP B 1 162 ? -16.516 -22.516 -2.203 1 60.56 162 ASP B N 1
ATOM 3805 C CA . ASP B 1 162 ? -16.859 -23.078 -0.902 1 60.56 162 ASP B CA 1
ATOM 3806 C C . ASP B 1 162 ? -18.016 -22.312 -0.256 1 60.56 162 ASP B C 1
ATOM 3808 O O . ASP B 1 162 ? -18.406 -22.594 0.879 1 60.56 162 ASP B O 1
ATOM 3812 N N . ALA B 1 163 ? -18.578 -21.422 -0.983 1 60.75 163 ALA B N 1
ATOM 3813 C CA . ALA B 1 163 ? -19.578 -20.547 -0.372 1 60.75 163 ALA B CA 1
ATOM 3814 C C . ALA B 1 163 ? -20.984 -21.141 -0.508 1 60.75 163 ALA B C 1
ATOM 3816 O O . ALA B 1 163 ? -21.953 -20.547 -0.063 1 60.75 163 ALA B O 1
ATOM 3817 N N . GLY B 1 164 ? -21.141 -22.391 -0.859 1 60.12 164 GLY B N 1
ATOM 3818 C CA . GLY B 1 164 ? -22.438 -23.047 -0.956 1 60.12 164 GLY B CA 1
ATOM 3819 C C . GLY B 1 164 ? -23.234 -22.625 -2.174 1 60.12 164 GLY B C 1
ATOM 3820 O O . GLY B 1 164 ? -24.406 -22.984 -2.312 1 60.12 164 GLY B O 1
ATOM 3821 N N . GLY B 1 165 ? -22.719 -21.812 -3.068 1 63.66 165 GLY B N 1
ATOM 3822 C CA . GLY B 1 165 ? -23.328 -21.344 -4.309 1 63.66 165 GLY B CA 1
ATOM 3823 C C . GLY B 1 165 ? -22.391 -20.5 -5.148 1 63.66 165 GLY B C 1
ATOM 3824 O O . GLY B 1 165 ? -21.234 -20.297 -4.785 1 63.66 165 GLY B O 1
ATOM 3825 N N . PRO B 1 166 ? -23.016 -20.188 -6.336 1 75 166 PRO B N 1
ATOM 3826 C CA . PRO B 1 166 ? -22.172 -19.344 -7.191 1 75 166 PRO B CA 1
ATOM 3827 C C . PRO B 1 166 ? -21.844 -17.984 -6.555 1 75 166 PRO B C 1
ATOM 3829 O O . PRO B 1 166 ? -22.75 -17.312 -6.047 1 75 166 PRO B O 1
ATOM 3832 N N . VAL B 1 167 ? -20.656 -17.719 -6.453 1 81.88 167 VAL B N 1
ATOM 3833 C CA . VAL B 1 167 ? -20.156 -16.453 -5.91 1 81.88 167 VAL B CA 1
ATOM 3834 C C . VAL B 1 167 ? -19.484 -15.648 -7.016 1 81.88 167 VAL B C 1
ATOM 3836 O O . VAL B 1 167 ? -18.719 -16.188 -7.812 1 81.88 167 VAL B O 1
ATOM 3839 N N . PRO B 1 168 ? -19.969 -14.367 -7.172 1 90.25 168 PRO B N 1
ATOM 3840 C CA . PRO B 1 168 ? -19.219 -13.547 -8.117 1 90.25 168 PRO B CA 1
ATOM 3841 C C . PRO B 1 168 ? -17.734 -13.469 -7.777 1 90.25 168 PRO B C 1
ATOM 3843 O O . PRO B 1 168 ? -17.375 -13.266 -6.613 1 90.25 168 PRO B O 1
ATOM 3846 N N . HIS B 1 169 ? -16.906 -13.75 -8.773 1 92.06 169 HIS B N 1
ATOM 3847 C CA . HIS B 1 169 ? -15.477 -13.727 -8.508 1 92.06 169 HIS B CA 1
ATOM 3848 C C . HIS B 1 169 ? -14.68 -13.422 -9.773 1 92.06 169 HIS B C 1
ATOM 3850 O O . HIS B 1 169 ? -15.172 -13.625 -10.883 1 92.06 169 HIS B O 1
ATOM 3856 N N . VAL B 1 170 ? -13.562 -12.867 -9.578 1 95.44 170 VAL B N 1
ATOM 3857 C CA . VAL B 1 170 ? -12.5 -12.75 -10.57 1 95.44 170 VAL B CA 1
ATOM 3858 C C . VAL B 1 170 ? -11.242 -13.461 -10.062 1 95.44 170 VAL B C 1
ATOM 3860 O O . VAL B 1 170 ? -10.758 -13.164 -8.969 1 95.44 170 VAL B O 1
ATOM 3863 N N . GLY B 1 171 ? -10.836 -14.422 -10.773 1 94.56 171 GLY B N 1
ATOM 3864 C CA . GLY B 1 171 ? -9.648 -15.172 -10.391 1 94.56 171 GLY B CA 1
ATOM 3865 C C . GLY B 1 171 ? -8.695 -15.414 -11.547 1 94.56 171 GLY B C 1
ATOM 3866 O O . GLY B 1 171 ? -8.844 -14.812 -12.617 1 94.56 171 GLY B O 1
ATOM 3867 N N . ALA B 1 172 ? -7.688 -16.188 -11.281 1 96.25 172 ALA B N 1
ATOM 3868 C CA . ALA B 1 172 ? -6.746 -16.609 -12.32 1 96.25 172 ALA B CA 1
ATOM 3869 C C . ALA B 1 172 ? -6.949 -18.078 -12.688 1 96.25 172 ALA B C 1
ATOM 3871 O O . ALA B 1 172 ? -7.328 -18.891 -11.844 1 96.25 172 ALA B O 1
ATOM 3872 N N . ASP B 1 173 ? -6.719 -18.391 -13.906 1 97 173 ASP B N 1
ATOM 3873 C CA . ASP B 1 173 ? -6.836 -19.766 -14.383 1 97 173 ASP B CA 1
ATOM 3874 C C . ASP B 1 173 ? -5.578 -20.578 -14.055 1 97 173 ASP B C 1
ATOM 3876 O O . ASP B 1 173 ? -4.828 -20.953 -14.961 1 97 173 ASP B O 1
ATOM 3880 N N . TYR B 1 174 ? -5.477 -20.922 -12.836 1 97.12 174 TYR B N 1
ATOM 3881 C CA . TYR B 1 174 ? -4.305 -21.641 -12.344 1 97.12 174 TYR B CA 1
ATOM 3882 C C . TYR B 1 174 ? -4.227 -23.047 -12.938 1 97.12 174 TYR B C 1
ATOM 3884 O O . TYR B 1 174 ? -3.137 -23.547 -13.234 1 97.12 174 TYR B O 1
ATOM 3892 N N . ARG B 1 175 ? -5.34 -23.672 -13.086 1 96.94 175 ARG B N 1
ATOM 3893 C CA . ARG B 1 175 ? -5.391 -25.031 -13.609 1 96.94 175 ARG B CA 1
ATOM 3894 C C . ARG B 1 175 ? -4.727 -25.125 -14.977 1 96.94 175 ARG B C 1
ATOM 3896 O O . ARG B 1 175 ? -3.814 -25.922 -15.18 1 96.94 175 ARG B O 1
ATOM 3903 N N . THR B 1 176 ? -5.125 -24.234 -15.836 1 98.12 176 THR B N 1
ATOM 3904 C CA . THR B 1 176 ? -4.57 -24.234 -17.188 1 98.12 176 THR B CA 1
ATOM 3905 C C . THR B 1 176 ? -3.098 -23.828 -17.156 1 98.12 176 THR B C 1
ATOM 3907 O O . THR B 1 176 ? -2.279 -24.422 -17.875 1 98.12 176 THR B O 1
ATOM 3910 N N . ALA B 1 177 ? -2.76 -22.891 -16.359 1 98.56 177 ALA B N 1
ATOM 3911 C CA . ALA B 1 177 ? -1.387 -22.391 -16.281 1 98.56 177 ALA B CA 1
ATOM 3912 C C . ALA B 1 177 ? -0.437 -23.5 -15.82 1 98.56 177 ALA B C 1
ATOM 3914 O O . ALA B 1 177 ? 0.66 -23.656 -16.359 1 98.56 177 ALA B O 1
ATOM 3915 N N . VAL B 1 178 ? -0.875 -24.219 -14.836 1 98.62 178 VAL B N 1
ATOM 3916 C CA . VAL B 1 178 ? -0.033 -25.281 -14.289 1 98.62 178 VAL B CA 1
ATOM 3917 C C . VAL B 1 178 ? 0.114 -26.406 -15.312 1 98.62 178 VAL B C 1
ATOM 3919 O O . VAL B 1 178 ? 1.209 -26.938 -15.508 1 98.62 178 VAL B O 1
ATOM 3922 N N . ARG B 1 179 ? -0.962 -26.781 -15.977 1 98.56 179 ARG B N 1
ATOM 3923 C CA . ARG B 1 179 ? -0.908 -27.797 -17.016 1 98.56 179 ARG B CA 1
ATOM 3924 C C . ARG B 1 179 ? 0.114 -27.422 -18.094 1 98.56 179 ARG B C 1
ATOM 3926 O O . ARG B 1 179 ? 0.898 -28.266 -18.531 1 98.56 179 ARG B O 1
ATOM 3933 N N . ASP B 1 180 ? 0.103 -26.188 -18.453 1 98.44 180 ASP B N 1
ATOM 3934 C CA . ASP B 1 180 ? 1.024 -25.703 -19.469 1 98.44 180 ASP B CA 1
ATOM 3935 C C . ASP B 1 180 ? 2.477 -25.891 -19.031 1 98.44 180 ASP B C 1
ATOM 3937 O O . ASP B 1 180 ? 3.328 -26.266 -19.844 1 98.44 180 ASP B O 1
ATOM 3941 N N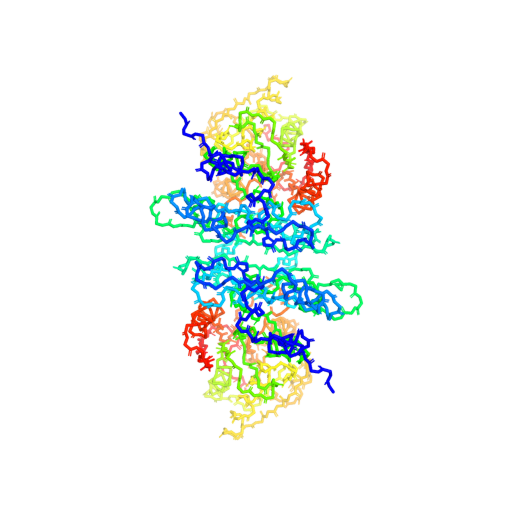 . LEU B 1 181 ? 2.748 -25.656 -17.781 1 98.69 181 LEU B N 1
ATOM 3942 C CA . LEU B 1 181 ? 4.109 -25.812 -17.281 1 98.69 181 LEU B CA 1
ATOM 3943 C C . LEU B 1 181 ? 4.551 -27.266 -17.312 1 98.69 181 LEU B C 1
ATOM 3945 O O . LEU B 1 181 ? 5.68 -27.562 -17.719 1 98.69 181 LEU B O 1
ATOM 3949 N N . VAL B 1 182 ? 3.707 -28.156 -16.906 1 98.69 182 VAL B N 1
ATOM 3950 C CA . VAL B 1 182 ? 4.023 -29.578 -16.938 1 98.69 182 VAL B CA 1
ATOM 3951 C C . VAL B 1 182 ? 4.223 -30.031 -18.375 1 98.69 182 VAL B C 1
ATOM 3953 O O . VAL B 1 182 ? 5.172 -30.75 -18.688 1 98.69 182 VAL B O 1
ATOM 3956 N N . ASP B 1 183 ? 3.332 -29.562 -19.281 1 98.62 183 ASP B N 1
ATOM 3957 C CA . ASP B 1 183 ? 3.441 -29.906 -20.688 1 98.62 183 ASP B CA 1
ATOM 3958 C C . ASP B 1 183 ? 4.805 -29.5 -21.25 1 98.62 183 ASP B C 1
ATOM 3960 O O . ASP B 1 183 ? 5.445 -30.281 -21.953 1 98.62 183 ASP B O 1
ATOM 3964 N N . ARG B 1 184 ? 5.223 -28.328 -20.891 1 98.44 184 ARG B N 1
ATOM 3965 C CA . ARG B 1 184 ? 6.508 -27.828 -21.359 1 98.44 184 ARG B CA 1
ATOM 3966 C C . ARG B 1 184 ? 7.66 -28.672 -20.828 1 98.44 184 ARG B C 1
ATOM 3968 O O . ARG B 1 184 ? 8.602 -28.984 -21.562 1 98.44 184 ARG B O 1
ATOM 3975 N N . ALA B 1 185 ? 7.574 -29.016 -19.594 1 98.56 185 ALA B N 1
ATOM 3976 C CA . ALA B 1 185 ? 8.633 -29.828 -18.984 1 98.56 185 ALA B CA 1
ATOM 3977 C C . ALA B 1 185 ? 8.672 -31.219 -19.594 1 98.56 185 ALA B C 1
ATOM 3979 O O . ALA B 1 185 ? 9.75 -31.766 -19.828 1 98.56 185 ALA B O 1
ATOM 3980 N N . VAL B 1 186 ? 7.523 -31.828 -19.844 1 98.44 186 VAL B N 1
ATOM 3981 C CA . VAL B 1 186 ? 7.445 -33.125 -20.484 1 98.44 186 VAL B CA 1
ATOM 3982 C C . VAL B 1 186 ? 8.062 -33.094 -21.875 1 98.44 186 VAL B C 1
ATOM 3984 O O . VAL B 1 186 ? 8.797 -34 -22.266 1 98.44 186 VAL B O 1
ATOM 3987 N N . ALA B 1 187 ? 7.738 -32 -22.562 1 98.19 187 ALA B N 1
ATOM 3988 C CA . ALA B 1 187 ? 8.258 -31.828 -23.922 1 98.19 187 ALA B CA 1
ATOM 3989 C C . ALA B 1 187 ? 9.789 -31.766 -23.906 1 98.19 187 ALA B C 1
ATOM 3991 O O . ALA B 1 187 ? 10.43 -32.156 -24.891 1 98.19 187 ALA B O 1
ATOM 3992 N N . LEU B 1 188 ? 10.352 -31.391 -22.812 1 97.88 188 LEU B N 1
ATOM 3993 C CA . LEU B 1 188 ? 11.797 -31.266 -22.688 1 97.88 188 LEU B CA 1
ATOM 3994 C C . LEU B 1 188 ? 12.406 -32.594 -22.25 1 97.88 188 LEU B C 1
ATOM 3996 O O . LEU B 1 188 ? 13.633 -32.75 -22.219 1 97.88 188 LEU B O 1
ATOM 4000 N N . GLY B 1 189 ? 11.547 -33.531 -21.797 1 97.81 189 GLY B N 1
ATOM 4001 C CA . GLY B 1 189 ? 12.055 -34.875 -21.5 1 97.81 189 GLY B CA 1
ATOM 4002 C C . GLY B 1 189 ? 11.859 -35.281 -20.047 1 97.81 189 GLY B C 1
ATOM 4003 O O . GLY B 1 189 ? 12.195 -36.406 -19.672 1 97.81 189 GLY B O 1
ATOM 4004 N N . HIS B 1 190 ? 11.258 -34.469 -19.234 1 98.25 190 HIS B N 1
ATOM 4005 C CA . HIS B 1 190 ? 11.031 -34.812 -17.828 1 98.25 190 HIS B CA 1
ATOM 4006 C C . HIS B 1 190 ? 9.93 -35.844 -17.688 1 98.25 190 HIS B C 1
ATOM 4008 O O . HIS B 1 190 ? 8.914 -35.781 -18.391 1 98.25 190 HIS B O 1
ATOM 4014 N N . ARG B 1 191 ? 10.164 -36.719 -16.75 1 97.94 191 ARG B N 1
ATOM 4015 C CA . ARG B 1 191 ? 9.172 -37.781 -16.531 1 97.94 191 ARG B CA 1
ATOM 4016 C C . ARG B 1 191 ? 8.852 -37.938 -15.055 1 97.94 191 ARG B C 1
ATOM 4018 O O . ARG B 1 191 ? 7.867 -38.562 -14.695 1 97.94 191 ARG B O 1
ATOM 4025 N N . GLY B 1 192 ? 9.68 -37.469 -14.156 1 97.94 192 GLY B N 1
ATOM 4026 C CA . GLY B 1 192 ? 9.453 -37.438 -12.727 1 97.94 192 GLY B CA 1
ATOM 4027 C C . GLY B 1 192 ? 9.172 -36.062 -12.18 1 97.94 192 GLY B C 1
ATOM 4028 O O . GLY B 1 192 ? 10.055 -35.188 -12.188 1 97.94 192 GLY B O 1
ATOM 4029 N N . PHE B 1 193 ? 7.926 -35.875 -11.664 1 98.5 193 PHE B N 1
ATOM 4030 C CA . PHE B 1 193 ? 7.488 -34.562 -11.242 1 98.5 193 PHE B CA 1
ATOM 4031 C C . PHE B 1 193 ? 7.129 -34.562 -9.766 1 98.5 193 PHE B C 1
ATOM 4033 O O . PHE B 1 193 ? 6.738 -35.594 -9.211 1 98.5 193 PHE B O 1
ATOM 4040 N N . ALA B 1 194 ? 7.293 -33.375 -9.18 1 98.62 194 ALA B N 1
ATOM 4041 C CA . ALA B 1 194 ? 6.773 -33.156 -7.832 1 98.62 194 ALA B CA 1
ATOM 4042 C C . ALA B 1 194 ? 6.074 -31.812 -7.727 1 98.62 194 ALA B C 1
ATOM 4044 O O . ALA B 1 194 ? 6.527 -30.828 -8.312 1 98.62 194 ALA B O 1
ATOM 4045 N N . TYR B 1 195 ? 4.965 -31.844 -7.082 1 98.56 195 TYR B N 1
ATOM 4046 C CA . TYR B 1 195 ? 4.277 -30.625 -6.633 1 98.56 195 TYR B CA 1
ATOM 4047 C C . TYR B 1 195 ? 4.59 -30.344 -5.172 1 98.56 195 TYR B C 1
ATOM 4049 O O . TYR B 1 195 ? 4.398 -31.203 -4.305 1 98.56 195 TYR B O 1
ATOM 4057 N N . VAL B 1 196 ? 5.059 -29.125 -4.934 1 98 196 VAL B N 1
ATOM 4058 C CA . VAL B 1 196 ? 5.387 -28.734 -3.564 1 98 196 VAL B CA 1
ATOM 4059 C C . VAL B 1 196 ? 4.449 -27.609 -3.111 1 98 196 VAL B C 1
ATOM 4061 O O . VAL B 1 196 ? 4.457 -26.516 -3.684 1 98 196 VAL B O 1
ATOM 4064 N N . GLY B 1 197 ? 3.721 -27.859 -2.012 1 96.06 197 GLY B N 1
ATOM 4065 C CA . GLY B 1 197 ? 2.797 -26.875 -1.472 1 96.06 197 GLY B CA 1
ATOM 4066 C C . GLY B 1 197 ? 1.589 -27.484 -0.796 1 96.06 197 GLY B C 1
ATOM 4067 O O . GLY B 1 197 ? 1.468 -28.719 -0.731 1 96.06 197 GLY B O 1
ATOM 4068 N N . SER B 1 198 ? 0.684 -26.688 -0.321 1 88.94 198 SER B N 1
ATOM 4069 C CA . SER B 1 198 ? -0.475 -27.172 0.42 1 88.94 198 SER B CA 1
ATOM 4070 C C . SER B 1 198 ? -1.415 -27.969 -0.482 1 88.94 198 SER B C 1
ATOM 4072 O O . SER B 1 198 ? -1.869 -29.062 -0.112 1 88.94 198 SER B O 1
ATOM 4074 N N . GLY B 1 199 ? -1.719 -27.438 -1.626 1 82.12 199 GLY B N 1
ATOM 4075 C CA . GLY B 1 199 ? -2.596 -28.094 -2.586 1 82.12 199 GLY B CA 1
ATOM 4076 C C . GLY B 1 199 ? -4.062 -28.016 -2.197 1 82.12 199 GLY B C 1
ATOM 4077 O O . GLY B 1 199 ? -4.906 -28.656 -2.828 1 82.12 199 GLY B O 1
ATOM 4078 N N . GLY B 1 200 ? -4.258 -27.234 -1.015 1 78.44 200 GLY B N 1
ATOM 4079 C CA . GLY B 1 200 ? -5.633 -27.141 -0.555 1 78.44 200 GLY B CA 1
ATOM 4080 C C . GLY B 1 200 ? -5.875 -25.953 0.357 1 78.44 200 GLY B C 1
ATOM 4081 O O . GLY B 1 200 ? -5.074 -25.016 0.395 1 78.44 200 GLY B O 1
ATOM 4082 N N . GLY B 1 201 ? -7.121 -25.953 0.897 1 76.94 201 GLY B N 1
ATOM 4083 C CA . GLY B 1 201 ? -7.539 -24.844 1.732 1 76.94 201 GLY B CA 1
ATOM 4084 C C . GLY B 1 201 ? -8.117 -23.688 0.938 1 76.94 201 GLY B C 1
ATOM 4085 O O . GLY B 1 201 ? -9.328 -23.469 0.933 1 76.94 201 GLY B O 1
ATOM 4086 N N . ALA B 1 202 ? -7.273 -23.141 0.189 1 77.31 202 ALA B N 1
ATOM 4087 C CA . ALA B 1 202 ? -7.727 -22.078 -0.722 1 77.31 202 ALA B CA 1
ATOM 4088 C C . ALA B 1 202 ? -7.992 -22.641 -2.115 1 77.31 202 ALA B C 1
ATOM 4090 O O . ALA B 1 202 ? -7.277 -23.547 -2.578 1 77.31 202 ALA B O 1
ATOM 4091 N N . GLU B 1 203 ? -8.953 -22.125 -2.773 1 83.69 203 GLU B N 1
ATOM 4092 C CA . GLU B 1 203 ? -9.281 -22.578 -4.121 1 83.69 203 GLU B CA 1
ATOM 4093 C C . GLU B 1 203 ? -8.102 -22.391 -5.074 1 83.69 203 GLU B C 1
ATOM 4095 O O . GLU B 1 203 ? -7.902 -23.188 -5.992 1 83.69 203 GLU B O 1
ATOM 4100 N N . SER B 1 204 ? -7.406 -21.344 -4.863 1 89.62 204 SER B N 1
ATOM 4101 C CA . SER B 1 204 ? -6.238 -21.094 -5.707 1 89.62 204 SER B CA 1
ATOM 4102 C C . SER B 1 204 ? -5.238 -22.25 -5.598 1 89.62 204 SER B C 1
ATOM 4104 O O . SER B 1 204 ? -4.68 -22.688 -6.605 1 89.62 204 SER B O 1
ATOM 4106 N N . SER B 1 205 ? -5.039 -22.719 -4.406 1 90.88 205 SER B N 1
ATOM 4107 C CA . SER B 1 205 ? -4.137 -23.844 -4.18 1 90.88 205 SER B CA 1
ATOM 4108 C C . SER B 1 205 ? -4.703 -25.141 -4.766 1 90.88 205 SER B C 1
ATOM 4110 O O . SER B 1 205 ? -3.984 -25.891 -5.426 1 90.88 205 SER B O 1
ATOM 4112 N N . ALA B 1 206 ? -5.938 -25.344 -4.562 1 90.31 206 ALA B N 1
ATOM 4113 C CA . ALA B 1 206 ? -6.594 -26.531 -5.082 1 90.31 206 ALA B CA 1
ATOM 4114 C C . ALA B 1 206 ? -6.559 -26.562 -6.609 1 90.31 206 ALA B C 1
ATOM 4116 O O . ALA B 1 206 ? -6.328 -27.609 -7.215 1 90.31 206 ALA B O 1
ATOM 4117 N N . ASP B 1 207 ? -6.754 -25.453 -7.219 1 93.5 207 ASP B N 1
ATOM 4118 C CA . ASP B 1 207 ? -6.738 -25.359 -8.68 1 93.5 207 ASP B CA 1
ATOM 4119 C C . ASP B 1 207 ? -5.355 -25.672 -9.234 1 93.5 207 ASP B C 1
ATOM 4121 O O . ASP B 1 207 ? -5.23 -26.328 -10.266 1 93.5 207 ASP B O 1
ATOM 4125 N N . ARG B 1 208 ? -4.363 -25.188 -8.57 1 96.94 208 ARG B N 1
ATOM 4126 C CA . ARG B 1 208 ? -2.998 -25.469 -9 1 96.94 208 ARG B CA 1
ATOM 4127 C C . ARG B 1 208 ? -2.713 -26.969 -8.961 1 96.94 208 ARG B C 1
ATOM 4129 O O . ARG B 1 208 ? -2.219 -27.531 -9.938 1 96.94 208 ARG B O 1
ATOM 4136 N N . LEU B 1 209 ? -3.066 -27.547 -7.816 1 97.5 209 LEU B N 1
ATOM 4137 C CA . LEU B 1 209 ? -2.809 -28.969 -7.672 1 97.5 209 LEU B CA 1
ATOM 4138 C C . LEU B 1 209 ? -3.615 -29.781 -8.688 1 97.5 209 LEU B C 1
ATOM 4140 O O . LEU B 1 209 ? -3.121 -30.766 -9.242 1 97.5 209 LEU B O 1
ATOM 4144 N N . ARG B 1 210 ? -4.832 -29.406 -8.914 1 96.5 210 ARG B N 1
ATOM 4145 C CA . ARG B 1 210 ? -5.672 -30.078 -9.898 1 96.5 210 ARG B CA 1
ATOM 4146 C C . ARG B 1 210 ? -5.031 -30.031 -11.289 1 96.5 210 ARG B C 1
ATOM 4148 O O . ARG B 1 210 ? -4.992 -31.031 -11.992 1 96.5 210 ARG B O 1
ATOM 4155 N N . GLY B 1 211 ? -4.547 -28.859 -11.656 1 98.12 211 GLY B N 1
ATOM 4156 C CA . GLY B 1 211 ? -3.854 -28.734 -12.93 1 98.12 211 GLY B CA 1
ATOM 4157 C C . GLY B 1 211 ? -2.641 -29.625 -13.047 1 98.12 211 GLY B C 1
ATOM 4158 O O . GLY B 1 211 ? -2.408 -30.234 -14.086 1 98.12 211 GLY B O 1
ATOM 4159 N N . PHE B 1 212 ? -1.918 -29.75 -11.961 1 98.62 212 PHE B N 1
ATOM 4160 C CA . PHE B 1 212 ? -0.743 -30.625 -11.898 1 98.62 212 PHE B CA 1
ATOM 4161 C C . PHE B 1 212 ? -1.131 -32.094 -12.094 1 98.62 212 PHE B C 1
ATOM 4163 O O . PHE B 1 212 ? -0.581 -32.75 -12.961 1 98.62 212 PHE B O 1
ATOM 4170 N N . ARG B 1 213 ? -2.064 -32.5 -11.32 1 98.5 213 ARG B N 1
ATOM 4171 C CA . ARG B 1 213 ? -2.494 -33.906 -11.352 1 98.5 213 ARG B CA 1
ATOM 4172 C C . ARG B 1 213 ? -3.047 -34.281 -12.719 1 98.5 213 ARG B C 1
ATOM 4174 O O . ARG B 1 213 ? -2.748 -35.344 -13.242 1 98.5 213 ARG B O 1
ATOM 4181 N N . GLU B 1 214 ? -3.814 -33.438 -13.281 1 98.38 214 GLU B N 1
ATOM 4182 C CA . GLU B 1 214 ? -4.398 -33.688 -14.602 1 98.38 214 GLU B CA 1
ATOM 4183 C C . GLU B 1 214 ? -3.318 -33.812 -15.672 1 98.38 214 GLU B C 1
ATOM 4185 O O . GLU B 1 214 ? -3.389 -34.688 -16.531 1 98.38 214 GLU B O 1
ATOM 4190 N N . ALA B 1 215 ? -2.365 -32.938 -15.586 1 98.69 215 ALA B N 1
ATOM 4191 C CA . ALA B 1 215 ? -1.298 -32.938 -16.578 1 98.69 215 ALA B CA 1
ATOM 4192 C C . ALA B 1 215 ? -0.438 -34.188 -16.453 1 98.69 215 ALA B C 1
ATOM 4194 O O . ALA B 1 215 ? -0.115 -34.844 -17.453 1 98.69 215 ALA B O 1
ATOM 4195 N N . VAL B 1 216 ? -0.098 -34.562 -15.25 1 98.56 216 VAL B N 1
ATOM 4196 C CA . VAL B 1 216 ? 0.698 -35.75 -14.992 1 98.56 216 VAL B CA 1
ATOM 4197 C C . VAL B 1 216 ? -0.042 -37 -15.5 1 98.56 216 VAL B C 1
ATOM 4199 O O . VAL B 1 216 ? 0.547 -37.844 -16.172 1 98.56 216 VAL B O 1
ATOM 4202 N N . ALA B 1 217 ? -1.289 -37.031 -15.195 1 98.5 217 ALA B N 1
ATOM 4203 C CA . ALA B 1 217 ? -2.117 -38.156 -15.625 1 98.5 217 ALA B CA 1
ATOM 4204 C C . ALA B 1 217 ? -2.213 -38.188 -17.156 1 98.5 217 ALA B C 1
ATOM 4206 O O . ALA B 1 217 ? -2.08 -39.25 -17.75 1 98.5 217 ALA B O 1
ATOM 4207 N N . ALA B 1 218 ? -2.443 -37.094 -17.766 1 98.38 218 ALA B N 1
ATOM 4208 C CA . ALA B 1 218 ? -2.629 -37.031 -19.203 1 98.38 218 ALA B CA 1
ATOM 4209 C C . ALA B 1 218 ? -1.384 -37.5 -19.953 1 98.38 218 ALA B C 1
ATOM 4211 O O . ALA B 1 218 ? -1.484 -38.094 -21.016 1 98.38 218 ALA B O 1
ATOM 4212 N N . HIS B 1 219 ? -0.214 -37.25 -19.406 1 98.5 219 HIS B N 1
ATOM 4213 C CA . HIS B 1 219 ? 1.039 -37.594 -20.062 1 98.5 219 HIS B CA 1
ATOM 4214 C C . HIS B 1 219 ? 1.542 -38.969 -19.625 1 98.5 219 HIS B C 1
ATOM 4216 O O . HIS B 1 219 ? 2.494 -39.5 -20.203 1 98.5 219 HIS B O 1
ATOM 4222 N N . GLY B 1 220 ? 0.92 -39.5 -18.594 1 98.31 220 GLY B N 1
ATOM 4223 C CA . GLY B 1 220 ? 1.334 -40.781 -18.078 1 98.31 220 GLY B CA 1
ATOM 4224 C C . GLY B 1 220 ? 2.693 -40.75 -17.406 1 98.31 220 GLY B C 1
ATOM 4225 O O . GLY B 1 220 ? 3.465 -41.719 -17.5 1 98.31 220 GLY B O 1
ATOM 4226 N N . VAL B 1 221 ? 3.066 -39.688 -16.891 1 98.19 221 VAL B N 1
ATOM 4227 C CA . VAL B 1 221 ? 4.34 -39.531 -16.188 1 98.19 221 VAL B CA 1
ATOM 4228 C C . VAL B 1 221 ? 4.125 -39.688 -14.688 1 98.19 221 VAL B C 1
ATOM 4230 O O . VAL B 1 221 ? 2.986 -39.812 -14.227 1 98.19 221 VAL B O 1
ATOM 4233 N N . GLN B 1 222 ? 5.258 -39.719 -13.938 1 98.06 222 GLN B N 1
ATOM 4234 C CA . GLN B 1 222 ? 5.18 -39.875 -12.484 1 98.06 222 GLN B CA 1
ATOM 4235 C C . GLN B 1 222 ? 5.078 -38.531 -11.781 1 98.06 222 GLN B C 1
ATOM 4237 O O . GLN B 1 222 ? 5.766 -37.562 -12.156 1 98.06 222 GLN B O 1
ATOM 4242 N N . GLY B 1 223 ? 4.145 -38.469 -10.852 1 98 223 GLY B N 1
ATOM 4243 C CA . GLY B 1 223 ? 3.967 -37.25 -10.07 1 98 223 GLY B CA 1
ATOM 4244 C C . GLY B 1 223 ? 3.754 -37.531 -8.586 1 98 223 GLY B C 1
ATOM 4245 O O . GLY B 1 223 ? 3.068 -38.469 -8.219 1 98 223 GLY B O 1
ATOM 4246 N N . MET B 1 224 ? 4.383 -36.688 -7.762 1 97.69 224 MET B N 1
ATOM 4247 C CA . MET B 1 224 ? 4.137 -36.781 -6.324 1 97.69 224 MET B CA 1
ATOM 4248 C C . MET B 1 224 ? 3.811 -35.406 -5.746 1 97.69 224 MET B C 1
ATOM 4250 O O . MET B 1 224 ? 4.152 -34.375 -6.34 1 97.69 224 MET B O 1
ATOM 4254 N N . HIS B 1 225 ? 3.105 -35.375 -4.668 1 97.56 225 HIS B N 1
ATOM 4255 C CA . HIS B 1 225 ? 2.744 -34.188 -3.941 1 97.56 225 HIS B CA 1
ATOM 4256 C C . HIS B 1 225 ? 3.357 -34.156 -2.545 1 97.56 225 HIS B C 1
ATOM 4258 O O . HIS B 1 225 ? 3.176 -35.125 -1.775 1 97.56 225 HIS B O 1
ATOM 4264 N N . VAL B 1 226 ? 4.117 -33.125 -2.27 1 96.62 226 VAL B N 1
ATOM 4265 C CA . VAL B 1 226 ? 4.688 -32.938 -0.936 1 96.62 226 VAL B CA 1
ATOM 4266 C C . VAL B 1 226 ? 4.371 -31.547 -0.418 1 96.62 226 VAL B C 1
ATOM 4268 O O . VAL B 1 226 ? 4.371 -30.578 -1.186 1 96.62 226 VAL B O 1
ATOM 4271 N N . GLU B 1 227 ? 4.195 -31.359 0.862 1 94.06 227 GLU B N 1
ATOM 4272 C CA . GLU B 1 227 ? 3.807 -30.062 1.433 1 94.06 227 GLU B CA 1
ATOM 4273 C C . GLU B 1 227 ? 5.012 -29.141 1.589 1 94.06 227 GLU B C 1
ATOM 4275 O O . GLU B 1 227 ? 4.895 -27.922 1.418 1 94.06 227 GLU B O 1
ATOM 4280 N N . THR B 1 228 ? 6.125 -29.75 1.936 1 92.62 228 THR B N 1
ATOM 4281 C CA . THR B 1 228 ? 7.344 -28.984 2.143 1 92.62 228 THR B CA 1
ATOM 4282 C C . THR B 1 228 ? 8.469 -29.484 1.247 1 92.62 228 THR B C 1
ATOM 4284 O O . THR B 1 228 ? 8.586 -30.688 1.013 1 92.62 228 THR B O 1
ATOM 4287 N N . PRO B 1 229 ? 9.281 -28.484 0.822 1 87.75 229 PRO B N 1
ATOM 4288 C CA . PRO B 1 229 ? 10.383 -28.891 -0.064 1 87.75 229 PRO B CA 1
ATOM 4289 C C . PRO B 1 229 ? 11.484 -29.641 0.668 1 87.75 229 PRO B C 1
ATOM 4291 O O . PRO B 1 229 ? 12.023 -29.156 1.664 1 87.75 229 PRO B O 1
ATOM 4294 N N . GLN B 1 230 ? 11.758 -30.797 0.247 1 92.81 230 GLN B N 1
ATOM 4295 C CA . GLN B 1 230 ? 12.906 -31.578 0.705 1 92.81 230 GLN B CA 1
ATOM 4296 C C . GLN B 1 230 ? 13.719 -32.094 -0.474 1 92.81 230 GLN B C 1
ATOM 4298 O O . GLN B 1 230 ? 13.336 -33.094 -1.102 1 92.81 230 GLN B O 1
ATOM 4303 N N . LEU B 1 231 ? 14.852 -31.453 -0.666 1 95.31 231 LEU B N 1
ATOM 4304 C CA . LEU B 1 231 ? 15.648 -31.719 -1.857 1 95.31 231 LEU B CA 1
ATOM 4305 C C . LEU B 1 231 ? 16.047 -33.188 -1.942 1 95.31 231 LEU B C 1
ATOM 4307 O O . LEU B 1 231 ? 15.891 -33.812 -2.992 1 95.31 231 LEU B O 1
ATOM 4311 N N . ASP B 1 232 ? 16.5 -33.75 -0.846 1 94.12 232 ASP B N 1
ATOM 4312 C CA . ASP B 1 232 ? 16.969 -35.125 -0.835 1 94.12 232 ASP B CA 1
ATOM 4313 C C . ASP B 1 232 ? 15.836 -36.094 -1.15 1 94.12 232 ASP B C 1
ATOM 4315 O O . ASP B 1 232 ? 16.016 -37.062 -1.908 1 94.12 232 ASP B O 1
ATOM 4319 N N . GLN B 1 233 ? 14.758 -35.875 -0.596 1 95 233 GLN B N 1
ATOM 4320 C CA . GLN B 1 233 ? 13.594 -36.719 -0.85 1 95 233 GLN B CA 1
ATOM 4321 C C . GLN B 1 233 ? 13.188 -36.656 -2.322 1 95 233 GLN B C 1
ATOM 4323 O O . GLN B 1 233 ? 12.859 -37.688 -2.912 1 95 233 GLN B O 1
ATOM 4328 N N . LEU B 1 234 ? 13.227 -35.531 -2.896 1 96.31 234 LEU B N 1
ATOM 4329 C CA . LEU B 1 234 ? 12.867 -35.344 -4.297 1 96.31 234 LEU B CA 1
ATOM 4330 C C . LEU B 1 234 ? 13.836 -36.094 -5.211 1 96.31 234 LEU B C 1
ATOM 4332 O O . LEU B 1 234 ? 13.422 -36.781 -6.145 1 96.31 234 LEU B O 1
ATOM 4336 N N . ARG B 1 235 ? 15.039 -36 -4.93 1 94.5 235 ARG B N 1
ATOM 4337 C CA . ARG B 1 235 ? 16.062 -36.656 -5.742 1 94.5 235 ARG B CA 1
ATOM 4338 C C . ARG B 1 235 ? 15.969 -38.156 -5.641 1 94.5 235 ARG B C 1
ATOM 4340 O O . ARG B 1 235 ? 16.062 -38.875 -6.652 1 94.5 235 ARG B O 1
ATOM 4347 N N . GLU B 1 236 ? 15.812 -38.625 -4.434 1 95.31 236 GLU B N 1
ATOM 4348 C CA . GLU B 1 236 ? 15.711 -40.062 -4.211 1 95.31 236 GLU B CA 1
ATOM 4349 C C . GLU B 1 236 ? 14.508 -40.656 -4.949 1 95.31 236 GLU B C 1
ATOM 4351 O O . GLU B 1 236 ? 14.547 -41.812 -5.387 1 95.31 236 GLU B O 1
ATOM 4356 N N . ALA B 1 237 ? 13.508 -39.812 -5.125 1 96.44 237 ALA B N 1
ATOM 4357 C CA . ALA B 1 237 ? 12.273 -40.281 -5.773 1 96.44 237 ALA B CA 1
ATOM 4358 C C . ALA B 1 237 ? 12.398 -40.188 -7.293 1 96.44 237 ALA B C 1
ATOM 4360 O O . ALA B 1 237 ? 11.453 -40.531 -8.016 1 96.44 237 ALA B O 1
ATOM 4361 N N . GLY B 1 238 ? 13.508 -39.688 -7.797 1 95.44 238 GLY B N 1
ATOM 4362 C CA . GLY B 1 238 ? 13.727 -39.625 -9.234 1 95.44 238 GLY B CA 1
ATOM 4363 C C . GLY B 1 238 ? 13.094 -38.406 -9.875 1 95.44 238 GLY B C 1
ATOM 4364 O O . GLY B 1 238 ? 12.859 -38.375 -11.086 1 95.44 238 GLY B O 1
ATOM 4365 N N . VAL B 1 239 ? 12.797 -37.406 -9.047 1 97.31 239 VAL B N 1
ATOM 4366 C CA . VAL B 1 239 ? 12.18 -36.188 -9.539 1 97.31 239 VAL B CA 1
ATOM 4367 C C . VAL B 1 239 ? 13.219 -35.344 -10.289 1 97.31 239 VAL B C 1
ATOM 4369 O O . VAL B 1 239 ? 14.32 -35.125 -9.789 1 97.31 239 VAL B O 1
ATOM 4372 N N . THR B 1 240 ? 12.859 -34.906 -11.461 1 97.62 240 THR B N 1
ATOM 4373 C CA . THR B 1 240 ? 13.758 -34.062 -12.227 1 97.62 240 THR B CA 1
ATOM 4374 C C . THR B 1 240 ? 13.141 -32.688 -12.453 1 97.62 240 THR B C 1
ATOM 4376 O O . THR B 1 240 ? 13.82 -31.75 -12.859 1 97.62 240 THR B O 1
ATOM 4379 N N . ALA B 1 241 ? 11.82 -32.531 -12.195 1 98.38 241 ALA B N 1
ATOM 4380 C CA . ALA B 1 241 ? 11.133 -31.266 -12.297 1 98.38 241 ALA B CA 1
ATOM 4381 C C . ALA B 1 241 ? 10.188 -31.047 -11.117 1 98.38 241 ALA B C 1
ATOM 4383 O O . ALA B 1 241 ? 9.328 -31.891 -10.844 1 98.38 241 ALA B O 1
ATOM 4384 N N . VAL B 1 242 ? 10.367 -29.938 -10.461 1 98.56 242 VAL B N 1
ATOM 4385 C CA . VAL B 1 242 ? 9.531 -29.641 -9.297 1 98.56 242 VAL B CA 1
ATOM 4386 C C . VAL B 1 242 ? 8.758 -28.344 -9.531 1 98.56 242 VAL B C 1
ATOM 4388 O O . VAL B 1 242 ? 9.305 -27.375 -10.055 1 98.56 242 VAL B O 1
ATOM 4391 N N . LEU B 1 243 ? 7.477 -28.406 -9.289 1 98.75 243 LEU B N 1
ATOM 4392 C CA . LEU B 1 243 ? 6.625 -27.219 -9.289 1 98.75 243 LEU B CA 1
ATOM 4393 C C . LEU B 1 243 ? 6.328 -26.766 -7.859 1 98.75 243 LEU B C 1
ATOM 4395 O O . LEU B 1 243 ? 5.801 -27.547 -7.059 1 98.75 243 LEU B O 1
ATOM 4399 N N . THR B 1 244 ? 6.672 -25.531 -7.574 1 97.75 244 THR B N 1
ATOM 4400 C CA . THR B 1 244 ? 6.473 -25.031 -6.223 1 97.75 244 THR B CA 1
ATOM 4401 C C . THR B 1 244 ? 5.355 -23.984 -6.195 1 97.75 244 THR B C 1
ATOM 4403 O O . THR B 1 244 ? 5.363 -23.047 -6.988 1 97.75 244 THR B O 1
ATOM 4406 N N . GLU B 1 245 ? 4.449 -24.172 -5.289 1 96.19 245 GLU B N 1
ATOM 4407 C CA . GLU B 1 245 ? 3.361 -23.203 -5.129 1 96.19 245 GLU B CA 1
ATOM 4408 C C . GLU B 1 245 ? 3.891 -21.828 -4.742 1 96.19 245 GLU B C 1
ATOM 4410 O O . GLU B 1 245 ? 3.588 -20.828 -5.402 1 96.19 245 GLU B O 1
ATOM 4415 N N . GLU B 1 246 ? 4.727 -21.797 -3.709 1 92.81 246 GLU B N 1
ATOM 4416 C CA . GLU B 1 246 ? 5.305 -20.562 -3.199 1 92.81 246 GLU B CA 1
ATOM 4417 C C . GLU B 1 246 ? 6.605 -20.219 -3.922 1 92.81 246 GLU B C 1
ATOM 4419 O O . GLU B 1 246 ? 7.492 -21.062 -4.043 1 92.81 246 GLU B O 1
ATOM 4424 N N . VAL B 1 247 ? 6.695 -19.016 -4.316 1 92.06 247 VAL B N 1
ATOM 4425 C CA . VAL B 1 247 ? 7.906 -18.531 -4.977 1 92.06 247 VAL B CA 1
ATOM 4426 C C . VAL B 1 247 ? 9.109 -18.75 -4.066 1 92.06 247 VAL B C 1
ATOM 4428 O O . VAL B 1 247 ? 10.164 -19.203 -4.52 1 92.06 247 VAL B O 1
ATOM 4431 N N . SER B 1 248 ? 8.93 -18.5 -2.791 1 91.44 248 SER B N 1
ATOM 4432 C CA . SER B 1 248 ? 10.016 -18.625 -1.825 1 91.44 248 SER B CA 1
ATOM 4433 C C . SER B 1 248 ? 10.523 -20.062 -1.755 1 91.44 248 SER B C 1
ATOM 4435 O O . SER B 1 248 ? 11.727 -20.297 -1.597 1 91.44 248 SER B O 1
ATOM 4437 N N . ASP B 1 249 ? 9.648 -20.984 -1.837 1 94.44 249 ASP B N 1
ATOM 4438 C CA . ASP B 1 249 ? 10.047 -22.391 -1.813 1 94.44 249 ASP B CA 1
ATOM 4439 C C . ASP B 1 249 ? 10.891 -22.734 -3.037 1 94.44 249 ASP B C 1
ATOM 4441 O O . ASP B 1 249 ? 11.859 -23.484 -2.932 1 94.44 249 ASP B O 1
ATOM 4445 N N . GLY B 1 250 ? 10.461 -22.234 -4.207 1 95.62 250 GLY B N 1
ATOM 4446 C CA . GLY B 1 250 ? 11.25 -22.453 -5.41 1 95.62 250 GLY B CA 1
ATOM 4447 C C . GLY B 1 250 ? 12.656 -21.891 -5.312 1 95.62 250 GLY B C 1
ATOM 4448 O O . GLY B 1 250 ? 13.625 -22.578 -5.645 1 95.62 250 GLY B O 1
ATOM 4449 N N . ALA B 1 251 ? 12.719 -20.688 -4.828 1 94.06 251 ALA B N 1
ATOM 4450 C CA . ALA B 1 251 ? 14.023 -20.062 -4.652 1 94.06 251 ALA B CA 1
ATOM 4451 C C . ALA B 1 251 ? 14.891 -20.844 -3.684 1 94.06 251 ALA B C 1
ATOM 4453 O O . ALA B 1 251 ? 16.078 -21.062 -3.934 1 94.06 251 ALA B O 1
ATOM 4454 N N . ALA B 1 252 ? 14.297 -21.281 -2.662 1 93.25 252 ALA B N 1
ATOM 4455 C CA . ALA B 1 252 ? 15.023 -22.047 -1.65 1 93.25 252 ALA B CA 1
ATOM 4456 C C . ALA B 1 252 ? 15.562 -23.344 -2.23 1 93.25 252 ALA B C 1
ATOM 4458 O O . ALA B 1 252 ? 16.688 -23.766 -1.915 1 93.25 252 ALA B O 1
ATOM 4459 N N . LEU B 1 253 ? 14.82 -23.969 -3.023 1 95.5 253 LEU B N 1
ATOM 4460 C CA . LEU B 1 253 ? 15.242 -25.219 -3.641 1 95.5 253 LEU B CA 1
ATOM 4461 C C . LEU B 1 253 ? 16.406 -25 -4.59 1 95.5 253 LEU B C 1
ATOM 4463 O O . LEU B 1 253 ? 17.359 -25.797 -4.621 1 95.5 253 LEU B O 1
ATOM 4467 N N . VAL B 1 254 ? 16.328 -23.922 -5.367 1 95.94 254 VAL B N 1
ATOM 4468 C CA . VAL B 1 254 ? 17.406 -23.609 -6.293 1 95.94 254 VAL B CA 1
ATOM 4469 C C . VAL B 1 254 ? 18.688 -23.359 -5.516 1 95.94 254 VAL B C 1
ATOM 4471 O O . VAL B 1 254 ? 19.75 -23.906 -5.852 1 95.94 254 VAL B O 1
ATOM 4474 N N . LEU B 1 255 ? 18.547 -22.625 -4.465 1 93.56 255 LEU B N 1
ATOM 4475 C CA . LEU B 1 255 ? 19.719 -22.297 -3.66 1 93.56 255 LEU B CA 1
ATOM 4476 C C . LEU B 1 255 ? 20.281 -23.531 -2.977 1 93.56 255 LEU B C 1
ATOM 4478 O O . LEU B 1 255 ? 21.5 -23.734 -2.955 1 93.56 255 LEU B O 1
ATOM 4482 N N . ALA B 1 256 ? 19.422 -24.312 -2.43 1 93.81 256 ALA B N 1
ATOM 4483 C CA . ALA B 1 256 ? 19.859 -25.547 -1.791 1 93.81 256 ALA B CA 1
ATOM 4484 C C . ALA B 1 256 ? 20.547 -26.469 -2.789 1 93.81 256 ALA B C 1
ATOM 4486 O O . ALA B 1 256 ? 21.547 -27.109 -2.457 1 93.81 256 ALA B O 1
ATOM 4487 N N . GLY B 1 257 ? 20.031 -26.562 -4 1 94.31 257 GLY B N 1
ATOM 4488 C CA . GLY B 1 257 ? 20.672 -27.344 -5.051 1 94.31 257 GLY B CA 1
ATOM 4489 C C . GLY B 1 257 ? 22.047 -26.859 -5.414 1 94.31 257 GLY B C 1
ATOM 4490 O O . GLY B 1 257 ? 23 -27.641 -5.48 1 94.31 257 GLY B O 1
ATOM 4491 N N . ARG B 1 258 ? 22.125 -25.594 -5.562 1 92.06 258 ARG B N 1
ATOM 4492 C CA . ARG B 1 258 ? 23.406 -24.984 -5.91 1 92.06 258 ARG B CA 1
ATOM 4493 C C . ARG B 1 258 ? 24.438 -25.25 -4.82 1 92.06 258 ARG B C 1
ATOM 4495 O O . ARG B 1 258 ? 25.594 -25.562 -5.117 1 92.06 258 ARG B O 1
ATOM 4502 N N . GLU B 1 259 ? 23.984 -25.141 -3.682 1 93.06 259 GLU B N 1
ATOM 4503 C CA . GLU B 1 259 ? 24.859 -25.375 -2.541 1 93.06 259 GLU B CA 1
ATOM 4504 C C . GLU B 1 259 ? 25.359 -26.828 -2.523 1 93.06 259 GLU B C 1
ATOM 4506 O O . GLU B 1 259 ? 26.453 -27.094 -2.023 1 93.06 259 GLU B O 1
ATOM 4511 N N . ARG B 1 260 ? 24.641 -27.672 -3.07 1 93.56 260 ARG B N 1
ATOM 4512 C CA . ARG B 1 260 ? 24.984 -29.078 -3.07 1 93.56 260 ARG B CA 1
ATOM 4513 C C . ARG B 1 260 ? 25.672 -29.484 -4.375 1 93.56 260 ARG B C 1
ATOM 4515 O O . ARG B 1 260 ? 25.875 -30.672 -4.633 1 93.56 260 ARG B O 1
ATOM 4522 N N . GLY B 1 261 ? 25.859 -28.484 -5.242 1 94.31 261 GLY B N 1
ATOM 4523 C CA . GLY B 1 261 ? 26.578 -28.734 -6.484 1 94.31 261 GLY B CA 1
ATOM 4524 C C . GLY B 1 261 ? 25.672 -29.25 -7.594 1 94.31 261 GLY B C 1
ATOM 4525 O O . GLY B 1 261 ? 26.172 -29.75 -8.617 1 94.31 261 GLY B O 1
ATOM 4526 N N . LEU B 1 262 ? 24.438 -29.172 -7.383 1 94.06 262 LEU B N 1
ATOM 4527 C CA . LEU B 1 262 ? 23.5 -29.609 -8.414 1 94.06 262 LEU B CA 1
ATOM 4528 C C . LEU B 1 262 ? 23.312 -28.516 -9.461 1 94.06 262 LEU B C 1
ATOM 4530 O O . LEU B 1 262 ? 23.344 -27.328 -9.133 1 94.06 262 LEU B O 1
ATOM 4534 N N . SER B 1 263 ? 23.141 -29.016 -10.648 1 93.81 263 SER B N 1
ATOM 4535 C CA . SER B 1 263 ? 22.797 -28.109 -11.734 1 93.81 263 SER B CA 1
ATOM 4536 C C . SER B 1 263 ? 21.297 -27.844 -11.781 1 93.81 263 SER B C 1
ATOM 4538 O O . SER B 1 263 ? 20.5 -28.781 -11.828 1 93.81 263 SER B O 1
ATOM 4540 N N . VAL B 1 264 ? 20.938 -26.672 -11.781 1 94.06 264 VAL B N 1
ATOM 4541 C CA . VAL B 1 264 ? 19.578 -26.219 -12.016 1 94.06 264 VAL B CA 1
ATOM 4542 C C . VAL B 1 264 ? 19.531 -25.359 -13.281 1 94.06 264 VAL B C 1
ATOM 4544 O O . VAL B 1 264 ? 20.078 -24.25 -13.305 1 94.06 264 VAL B O 1
ATOM 4547 N N . PRO B 1 265 ? 18.953 -25.938 -14.242 1 94 265 PRO B N 1
ATOM 4548 C CA . PRO B 1 265 ? 17.875 -26.938 -14.273 1 94 265 PRO B CA 1
ATOM 4549 C C . PRO B 1 265 ? 18.375 -28.344 -14.594 1 94 265 PRO B C 1
ATOM 4551 O O . PRO B 1 265 ? 17.594 -29.297 -14.641 1 94 265 PRO B O 1
ATOM 4554 N N . GLY B 1 266 ? 19.562 -28.594 -14.891 1 93.62 266 GLY B N 1
ATOM 4555 C CA . GLY B 1 266 ? 20.016 -29.859 -15.43 1 93.62 266 GLY B CA 1
ATOM 4556 C C . GLY B 1 266 ? 19.703 -31.047 -14.539 1 93.62 266 GLY B C 1
ATOM 4557 O O . GLY B 1 266 ? 19.172 -32.062 -15.008 1 93.62 266 GLY B O 1
ATOM 4558 N N . ASP B 1 267 ? 19.969 -30.984 -13.312 1 95.12 267 ASP B N 1
ATOM 4559 C CA . ASP B 1 267 ? 19.703 -32.062 -12.367 1 95.12 267 ASP B CA 1
ATOM 4560 C C . ASP B 1 267 ? 18.297 -31.953 -11.781 1 95.12 267 ASP B C 1
ATOM 4562 O O . ASP B 1 267 ? 17.688 -32.969 -11.43 1 95.12 267 ASP B O 1
ATOM 4566 N N . LEU B 1 268 ? 17.875 -30.719 -11.672 1 96.69 268 LEU B N 1
ATOM 4567 C CA . LEU B 1 268 ? 16.547 -30.453 -11.125 1 96.69 268 LEU B CA 1
ATOM 4568 C C . LEU B 1 268 ? 15.984 -29.156 -11.672 1 96.69 268 LEU B C 1
ATOM 4570 O O . LEU B 1 268 ? 16.5 -28.062 -11.375 1 96.69 268 LEU B O 1
ATOM 4574 N N . ALA B 1 269 ? 14.984 -29.297 -12.469 1 98.12 269 ALA B N 1
ATOM 4575 C CA . ALA B 1 269 ? 14.258 -28.109 -12.898 1 98.12 269 ALA B CA 1
ATOM 4576 C C . ALA B 1 269 ? 13.281 -27.641 -11.82 1 98.12 269 ALA B C 1
ATOM 4578 O O . ALA B 1 269 ? 12.641 -28.469 -11.156 1 98.12 269 ALA B O 1
ATOM 4579 N N . VAL B 1 270 ? 13.18 -26.328 -11.625 1 98.12 270 VAL B N 1
ATOM 4580 C CA . VAL B 1 270 ? 12.305 -25.734 -10.609 1 98.12 270 VAL B CA 1
ATOM 4581 C C . VAL B 1 270 ? 11.367 -24.734 -11.266 1 98.12 270 VAL B C 1
ATOM 4583 O O . VAL B 1 270 ? 11.812 -23.75 -11.867 1 98.12 270 VAL B O 1
ATOM 4586 N N . LEU B 1 271 ? 10.109 -25 -11.203 1 98.5 271 LEU B N 1
ATOM 4587 C CA . LEU B 1 271 ? 9.078 -24.125 -11.766 1 98.5 271 LEU B CA 1
ATOM 4588 C C . LEU B 1 271 ? 8.234 -23.516 -10.656 1 98.5 271 LEU B C 1
ATOM 4590 O O . LEU B 1 271 ? 7.824 -24.203 -9.719 1 98.5 271 LEU B O 1
ATOM 4594 N N . SER B 1 272 ? 7.98 -22.234 -10.781 1 97.12 272 SER B N 1
ATOM 4595 C CA . SER B 1 272 ? 7.215 -21.516 -9.758 1 97.12 272 SER B CA 1
ATOM 4596 C C . SER B 1 272 ? 5.762 -21.344 -10.18 1 97.12 272 SER B C 1
ATOM 4598 O O . SER B 1 272 ? 5.488 -20.984 -11.328 1 97.12 272 SER B O 1
ATOM 4600 N N . LEU B 1 273 ? 4.891 -21.5 -9.211 1 97.56 273 LEU B N 1
ATOM 4601 C CA . LEU B 1 273 ? 3.469 -21.344 -9.5 1 97.56 273 LEU B CA 1
ATOM 4602 C C . LEU B 1 273 ? 2.955 -20 -8.992 1 97.56 273 LEU B C 1
ATOM 4604 O O . LEU B 1 273 ? 1.745 -19.766 -8.945 1 97.56 273 LEU B O 1
ATOM 4608 N N . GLY B 1 274 ? 3.762 -19.234 -8.469 1 92.75 274 GLY B N 1
ATOM 4609 C CA . GLY B 1 274 ? 3.521 -17.797 -8.398 1 92.75 274 GLY B CA 1
ATOM 4610 C C . GLY B 1 274 ? 2.877 -17.375 -7.098 1 92.75 274 GLY B C 1
ATOM 4611 O O . GLY B 1 274 ? 2.566 -16.188 -6.914 1 92.75 274 GLY B O 1
ATOM 4612 N N . ALA B 1 275 ? 2.793 -18.422 -6.184 1 87.19 275 ALA B N 1
ATOM 4613 C CA . ALA B 1 275 ? 2.307 -17.969 -4.887 1 87.19 275 ALA B CA 1
ATOM 4614 C C . ALA B 1 275 ? 3.365 -17.141 -4.164 1 87.19 275 ALA B C 1
ATOM 4616 O O . ALA B 1 275 ? 4.547 -17.5 -4.164 1 87.19 275 ALA B O 1
ATOM 4617 N N . ALA B 1 276 ? 3.016 -15.883 -3.684 1 83.31 276 ALA B N 1
ATOM 4618 C CA . ALA B 1 276 ? 3.953 -14.969 -3.037 1 83.31 276 ALA B CA 1
ATOM 4619 C C . ALA B 1 276 ? 3.4 -14.461 -1.708 1 83.31 276 ALA B C 1
ATOM 4621 O O . ALA B 1 276 ? 3.379 -13.258 -1.455 1 83.31 276 ALA B O 1
ATOM 4622 N N . THR B 1 277 ? 3.111 -15.422 -0.891 1 78.44 277 THR B N 1
ATOM 4623 C CA . THR B 1 277 ? 2.543 -15.039 0.398 1 78.44 277 THR B CA 1
ATOM 4624 C C . THR B 1 277 ? 3.645 -14.812 1.43 1 78.44 277 THR B C 1
ATOM 4626 O O . THR B 1 277 ? 3.412 -14.195 2.471 1 78.44 277 THR B O 1
ATOM 4629 N N . ARG B 1 278 ? 4.797 -15.273 1.081 1 78.44 278 ARG B N 1
ATOM 4630 C CA . ARG B 1 278 ? 5.969 -15.117 1.938 1 78.44 278 ARG B CA 1
ATOM 4631 C C . ARG B 1 278 ? 7.094 -14.398 1.202 1 78.44 278 ARG B C 1
ATOM 4633 O O . ARG B 1 278 ? 7.148 -14.414 -0.029 1 78.44 278 ARG B O 1
ATOM 4640 N N . SER B 1 279 ? 7.809 -13.688 1.997 1 75 279 SER B N 1
ATOM 4641 C CA . SER B 1 279 ? 8.977 -13.039 1.404 1 75 279 SER B CA 1
ATOM 4642 C C . SER B 1 279 ? 9.938 -14.062 0.815 1 75 279 SER B C 1
ATOM 4644 O O . SER B 1 279 ? 10.156 -15.125 1.397 1 75 279 SER B O 1
ATOM 4646 N N . ALA B 1 280 ? 10.352 -13.727 -0.389 1 73.88 280 ALA B N 1
ATOM 4647 C CA . ALA B 1 280 ? 11.367 -14.57 -1.018 1 73.88 280 ALA B CA 1
ATOM 4648 C C . ALA B 1 280 ? 12.766 -14.023 -0.749 1 73.88 280 ALA B C 1
ATOM 4650 O O . ALA B 1 280 ? 12.945 -12.82 -0.546 1 73.88 280 ALA B O 1
ATOM 4651 N N . PRO B 1 281 ? 13.664 -14.977 -0.546 1 67.12 281 PRO B N 1
ATOM 4652 C CA . PRO B 1 281 ? 15.039 -14.5 -0.35 1 67.12 281 PRO B CA 1
ATOM 4653 C C . PRO B 1 281 ? 15.477 -13.508 -1.427 1 67.12 281 PRO B C 1
ATOM 4655 O O . PRO B 1 281 ? 14.953 -13.531 -2.541 1 67.12 281 PRO B O 1
ATOM 4658 N N . ASP B 1 282 ? 16.219 -12.516 -1.037 1 60.81 282 ASP B N 1
ATOM 4659 C CA . ASP B 1 282 ? 16.703 -11.422 -1.866 1 60.81 282 ASP B CA 1
ATOM 4660 C C . ASP B 1 282 ? 17.531 -11.945 -3.035 1 60.81 282 ASP B C 1
ATOM 4662 O O . ASP B 1 282 ? 18.016 -11.164 -3.861 1 60.81 282 ASP B O 1
ATOM 4666 N N . ASP B 1 283 ? 17.578 -13.242 -3.092 1 64 283 ASP B N 1
ATOM 4667 C CA . ASP B 1 283 ? 18.422 -13.727 -4.176 1 64 283 ASP B CA 1
ATOM 4668 C C . ASP B 1 283 ? 17.688 -13.68 -5.512 1 64 283 ASP B C 1
ATOM 4670 O O . ASP B 1 283 ? 16.469 -13.844 -5.566 1 64 283 ASP B O 1
ATOM 4674 N N . ASP B 1 284 ? 18.359 -13.109 -6.48 1 71.94 284 ASP B N 1
ATOM 4675 C CA . ASP B 1 284 ? 17.828 -12.938 -7.832 1 71.94 284 ASP B CA 1
ATOM 4676 C C . ASP B 1 284 ? 17.766 -14.273 -8.562 1 71.94 284 ASP B C 1
ATOM 4678 O O . ASP B 1 284 ? 18.688 -14.641 -9.289 1 71.94 284 ASP B O 1
ATOM 4682 N N . VAL B 1 285 ? 16.969 -15.234 -8.109 1 88.69 285 VAL B N 1
ATOM 4683 C CA . VAL B 1 285 ? 16.719 -16.438 -8.891 1 88.69 285 VAL B CA 1
ATOM 4684 C C . VAL B 1 285 ? 15.617 -16.188 -9.914 1 88.69 285 VAL B C 1
ATOM 4686 O O . VAL B 1 285 ? 14.492 -15.836 -9.539 1 88.69 285 VAL B O 1
ATOM 4689 N N . ALA B 1 286 ? 16 -16.359 -11.133 1 93.5 286 ALA B N 1
ATOM 4690 C CA . ALA B 1 286 ? 15.023 -16.188 -12.203 1 93.5 286 ALA B CA 1
ATOM 4691 C C . ALA B 1 286 ? 14.234 -17.469 -12.438 1 93.5 286 ALA B C 1
ATOM 4693 O O . ALA B 1 286 ? 14.547 -18.25 -13.352 1 93.5 286 ALA B O 1
ATOM 4694 N N . LEU B 1 287 ? 13.234 -17.641 -11.703 1 96.19 287 LEU B N 1
ATOM 4695 C CA . LEU B 1 287 ? 12.43 -18.859 -11.781 1 96.19 287 LEU B CA 1
ATOM 4696 C C . LEU B 1 287 ? 11.578 -18.875 -13.039 1 96.19 287 LEU B C 1
ATOM 4698 O O . LEU B 1 287 ? 11.023 -17.844 -13.43 1 96.19 287 LEU B O 1
ATOM 4702 N N . THR B 1 288 ? 11.5 -20.031 -13.68 1 97.94 288 THR B N 1
ATOM 4703 C CA . THR B 1 288 ? 10.516 -20.25 -14.727 1 97.94 288 THR B CA 1
ATOM 4704 C C . THR B 1 288 ? 9.141 -20.531 -14.125 1 97.94 288 THR B C 1
ATOM 4706 O O . THR B 1 288 ? 9.031 -21.234 -13.109 1 97.94 288 THR B O 1
ATOM 4709 N N . GLY B 1 289 ? 8.117 -20 -14.648 1 98.19 289 GLY B N 1
ATOM 4710 C CA . GLY B 1 289 ? 6.75 -20.172 -14.18 1 98.19 289 GLY B CA 1
ATOM 4711 C C . GLY B 1 289 ? 5.738 -19.359 -14.945 1 98.19 289 GLY B C 1
ATOM 4712 O O . GLY B 1 289 ? 5.75 -19.344 -16.188 1 98.19 289 GLY B O 1
ATOM 4713 N N . PHE B 1 290 ? 4.801 -18.828 -14.266 1 97.31 290 PHE B N 1
ATOM 4714 C CA . PHE B 1 290 ? 3.85 -17.922 -14.914 1 97.31 290 PHE B CA 1
ATOM 4715 C C . PHE B 1 290 ? 3.564 -16.719 -14.047 1 97.31 290 PHE B C 1
ATOM 4717 O O . PHE B 1 290 ? 3.756 -16.75 -12.828 1 97.31 290 PHE B O 1
ATOM 4724 N N . ARG B 1 291 ? 3.201 -15.719 -14.711 1 96.06 291 ARG B N 1
ATOM 4725 C CA . ARG B 1 291 ? 2.809 -14.477 -14.062 1 96.06 291 ARG B CA 1
ATOM 4726 C C . ARG B 1 291 ? 1.299 -14.406 -13.859 1 96.06 291 ARG B C 1
ATOM 4728 O O . ARG B 1 291 ? 0.534 -14.641 -14.797 1 96.06 291 ARG B O 1
ATOM 4735 N N . ILE B 1 292 ? 0.905 -14.18 -12.656 1 96.12 292 ILE B N 1
ATOM 4736 C CA . ILE B 1 292 ? -0.503 -14 -12.32 1 96.12 292 ILE B CA 1
ATOM 4737 C C . ILE B 1 292 ? -0.909 -12.547 -12.57 1 96.12 292 ILE B C 1
ATOM 4739 O O . ILE B 1 292 ? -0.218 -11.617 -12.141 1 96.12 292 ILE B O 1
ATOM 4743 N N . PRO B 1 293 ? -1.961 -12.289 -13.305 1 96.69 293 PRO B N 1
ATOM 4744 C CA . PRO B 1 293 ? -2.373 -10.914 -13.594 1 96.69 293 PRO B CA 1
ATOM 4745 C C . PRO B 1 293 ? -3.111 -10.258 -12.422 1 96.69 293 PRO B C 1
ATOM 4747 O O . PRO B 1 293 ? -4.273 -9.867 -12.57 1 96.69 293 PRO B O 1
ATOM 4750 N N . ARG B 1 294 ? -2.459 -10.008 -11.375 1 94 294 ARG B N 1
ATOM 4751 C CA . ARG B 1 294 ? -3.068 -9.555 -10.133 1 94 294 ARG B CA 1
ATOM 4752 C C . ARG B 1 294 ? -3.674 -8.164 -10.297 1 94 294 ARG B C 1
ATOM 4754 O O . ARG B 1 294 ? -4.793 -7.91 -9.844 1 94 294 ARG B O 1
ATOM 4761 N N . ARG B 1 295 ? -2.947 -7.23 -10.922 1 94 295 ARG B N 1
ATOM 4762 C CA . ARG B 1 295 ? -3.465 -5.883 -11.133 1 94 295 ARG B CA 1
ATOM 4763 C C . ARG B 1 295 ? -4.742 -5.914 -11.969 1 94 295 ARG B C 1
ATOM 4765 O O . ARG B 1 295 ? -5.723 -5.25 -11.641 1 94 295 ARG B O 1
ATOM 4772 N N . GLU B 1 296 ? -4.664 -6.723 -12.977 1 97.31 296 GLU B N 1
ATOM 4773 C CA . GLU B 1 296 ? -5.836 -6.863 -13.836 1 97.31 296 GLU B CA 1
ATOM 4774 C C . GLU B 1 296 ? -7 -7.5 -13.086 1 97.31 296 GLU B C 1
ATOM 4776 O O . GLU B 1 296 ? -8.156 -7.133 -13.289 1 97.31 296 GLU B O 1
ATOM 4781 N N . MET B 1 297 ? -6.688 -8.438 -12.297 1 96.69 297 MET B N 1
ATOM 4782 C CA . MET B 1 297 ? -7.719 -9.047 -11.469 1 96.69 297 MET B CA 1
ATOM 4783 C C . MET B 1 297 ? -8.398 -8 -10.594 1 96.69 297 MET B C 1
ATOM 4785 O O . MET B 1 297 ? -9.625 -8.016 -10.438 1 96.69 297 MET B O 1
ATOM 4789 N N . GLY B 1 298 ? -7.672 -7.133 -10.031 1 95.94 298 GLY B N 1
ATOM 4790 C CA . GLY B 1 298 ? -8.242 -6.039 -9.25 1 95.94 298 GLY B CA 1
ATOM 4791 C C . GLY B 1 298 ? -9.148 -5.141 -10.062 1 95.94 298 GLY B C 1
ATOM 4792 O O . GLY B 1 298 ? -10.266 -4.832 -9.641 1 95.94 298 GLY B O 1
ATOM 4793 N N . ARG B 1 299 ? -8.664 -4.727 -11.219 1 96.88 299 ARG B N 1
ATOM 4794 C CA . ARG B 1 299 ? -9.445 -3.883 -12.109 1 96.88 299 ARG B CA 1
ATOM 4795 C C . ARG B 1 299 ? -10.758 -4.562 -12.492 1 96.88 299 ARG B C 1
ATOM 4797 O O . ARG B 1 299 ? -11.828 -3.963 -12.383 1 96.88 299 ARG B O 1
ATOM 4804 N N . ARG B 1 300 ? -10.633 -5.793 -12.852 1 97.88 300 ARG B N 1
ATOM 4805 C CA . ARG B 1 300 ? -11.789 -6.559 -13.305 1 97.88 300 ARG B CA 1
ATOM 4806 C C . ARG B 1 300 ? -12.766 -6.797 -12.164 1 97.88 300 ARG B C 1
ATOM 4808 O O . ARG B 1 300 ? -13.984 -6.844 -12.383 1 97.88 300 ARG B O 1
ATOM 4815 N N . ALA B 1 301 ? -12.219 -6.945 -10.984 1 97.06 301 ALA B N 1
ATOM 4816 C CA . ALA B 1 301 ? -13.086 -7.152 -9.828 1 97.06 301 ALA B CA 1
ATOM 4817 C C . ALA B 1 301 ? -13.984 -5.938 -9.594 1 97.06 301 ALA B C 1
ATOM 4819 O O . ALA B 1 301 ? -15.172 -6.082 -9.289 1 97.06 301 ALA B O 1
ATOM 4820 N N . VAL B 1 302 ? -13.461 -4.773 -9.688 1 96.5 302 VAL B N 1
ATOM 4821 C CA . VAL B 1 302 ? -14.258 -3.557 -9.531 1 96.5 302 VAL B CA 1
ATOM 4822 C C . VAL B 1 302 ? -15.297 -3.477 -10.648 1 96.5 302 VAL B C 1
ATOM 4824 O O . VAL B 1 302 ? -16.453 -3.121 -10.398 1 96.5 302 VAL B O 1
ATOM 4827 N N . GLN B 1 303 ? -14.914 -3.809 -11.859 1 97.19 303 GLN B N 1
ATOM 4828 C CA . GLN B 1 303 ? -15.859 -3.838 -12.977 1 97.19 303 GL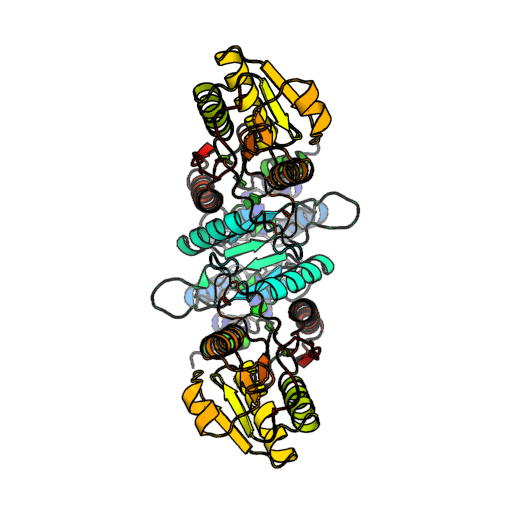N B CA 1
ATOM 4829 C C . GLN B 1 303 ? -17 -4.824 -12.711 1 97.19 303 GLN B C 1
ATOM 4831 O O . GLN B 1 303 ? -18.172 -4.504 -12.93 1 97.19 303 GLN B O 1
ATOM 4836 N N . ALA B 1 304 ? -16.609 -5.941 -12.242 1 96.56 304 ALA B N 1
ATOM 4837 C CA . ALA B 1 304 ? -17.594 -6.957 -11.914 1 96.56 304 ALA B CA 1
ATOM 4838 C C . ALA B 1 304 ? -18.547 -6.465 -10.82 1 96.56 304 ALA B C 1
ATOM 4840 O O . ALA B 1 304 ? -19.75 -6.699 -10.891 1 96.56 304 ALA B O 1
ATOM 4841 N N . LEU B 1 305 ? -17.969 -5.809 -9.828 1 95.5 305 LEU B N 1
ATOM 4842 C CA . LEU B 1 305 ? -18.797 -5.285 -8.742 1 95.5 305 LEU B CA 1
ATOM 4843 C C . LEU B 1 305 ? -19.797 -4.25 -9.266 1 95.5 305 LEU B C 1
ATOM 4845 O O . LEU B 1 305 ? -20.953 -4.223 -8.844 1 95.5 305 LEU B O 1
ATOM 4849 N N . THR B 1 306 ? -19.344 -3.439 -10.164 1 92.81 306 THR B N 1
ATOM 4850 C CA . THR B 1 306 ? -20.234 -2.451 -10.781 1 92.81 306 THR B CA 1
ATOM 4851 C C . THR B 1 306 ? -21.375 -3.137 -11.508 1 92.81 306 THR B C 1
ATOM 4853 O O . THR B 1 306 ? -22.531 -2.688 -11.43 1 92.81 306 THR B O 1
ATOM 4856 N N . GLU B 1 307 ? -21.078 -4.254 -12.141 1 91.75 307 GLU B N 1
ATOM 4857 C CA . GLU B 1 307 ? -22.109 -5.039 -12.812 1 91.75 307 GLU B CA 1
ATOM 4858 C C . GLU B 1 307 ? -23.094 -5.633 -11.812 1 91.75 307 GLU B C 1
ATOM 4860 O O . GLU B 1 307 ? -24.297 -5.641 -12.055 1 91.75 307 GLU B O 1
ATOM 4865 N N . VAL B 1 308 ? -22.578 -6.09 -10.734 1 91.19 308 VAL B N 1
ATOM 4866 C CA . VAL B 1 308 ? -23.422 -6.645 -9.68 1 91.19 308 VAL B CA 1
ATOM 4867 C C . VAL B 1 308 ? -24.359 -5.566 -9.156 1 91.19 308 VAL B C 1
ATOM 4869 O O . VAL B 1 308 ? -25.562 -5.809 -8.977 1 91.19 308 VAL B O 1
ATOM 4872 N N . LEU B 1 309 ? -23.875 -4.387 -8.977 1 88 309 LEU B N 1
ATOM 4873 C CA . LEU B 1 309 ? -24.641 -3.273 -8.414 1 88 309 LEU B CA 1
ATOM 4874 C C . LEU B 1 309 ? -25.703 -2.795 -9.398 1 88 309 LEU B C 1
ATOM 4876 O O . LEU B 1 309 ? -26.828 -2.477 -9 1 88 309 LEU B O 1
ATOM 4880 N N . GLU B 1 310 ? -25.359 -2.805 -10.602 1 86.56 310 GLU B N 1
ATOM 4881 C CA . GLU B 1 310 ? -26.25 -2.24 -11.617 1 86.56 310 GLU B CA 1
ATOM 4882 C C . GLU B 1 310 ? -27.25 -3.279 -12.109 1 86.56 310 GLU B C 1
ATOM 4884 O O . GLU B 1 310 ? -28.422 -2.955 -12.359 1 86.56 310 GLU B O 1
ATOM 4889 N N . ASN B 1 311 ? -26.797 -4.543 -12.258 1 85.88 311 ASN B N 1
ATOM 4890 C CA . ASN B 1 311 ? -27.609 -5.523 -12.969 1 85.88 311 ASN B CA 1
ATOM 4891 C C . ASN B 1 311 ? -27.969 -6.703 -12.078 1 85.88 311 ASN B C 1
ATOM 4893 O O . ASN B 1 311 ? -28.734 -7.586 -12.477 1 85.88 311 ASN B O 1
ATOM 4897 N N . GLY B 1 312 ? -27.453 -6.758 -10.945 1 82.94 312 GLY B N 1
ATOM 4898 C CA . GLY B 1 312 ? -27.734 -7.867 -10.047 1 82.94 312 GLY B CA 1
ATOM 4899 C C . GLY B 1 312 ? -27.219 -9.203 -10.562 1 82.94 312 GLY B C 1
ATOM 4900 O O . GLY B 1 312 ? -27.797 -10.25 -10.258 1 82.94 312 GLY B O 1
ATOM 4901 N N . THR B 1 313 ? -26.156 -9.219 -11.352 1 86 313 THR B N 1
ATOM 4902 C CA . THR B 1 313 ? -25.594 -10.43 -11.93 1 86 313 THR B CA 1
ATOM 4903 C C . THR B 1 313 ? -24.562 -11.055 -10.984 1 86 313 THR B C 1
ATOM 4905 O O . THR B 1 313 ? -24.281 -10.516 -9.914 1 86 313 THR B O 1
ATOM 4908 N N . THR B 1 314 ? -24.156 -12.258 -11.328 1 88.19 314 THR B N 1
ATOM 4909 C CA . THR B 1 314 ? -23.125 -12.977 -10.594 1 88.19 314 THR B CA 1
ATOM 4910 C C . THR B 1 314 ? -21.953 -13.297 -11.508 1 88.19 314 THR B C 1
ATOM 4912 O O . THR B 1 314 ? -21.703 -14.461 -11.836 1 88.19 314 THR B O 1
ATOM 4915 N N . PRO B 1 315 ? -21.188 -12.305 -11.852 1 93.19 315 PRO B N 1
ATOM 4916 C CA . PRO B 1 315 ? -20.078 -12.531 -12.773 1 93.19 315 PRO B CA 1
ATOM 4917 C C . PRO B 1 315 ? -19.016 -13.461 -12.195 1 93.19 315 PRO B C 1
ATOM 4919 O O . PRO B 1 315 ? -18.734 -13.406 -10.992 1 93.19 315 PRO B O 1
ATOM 4922 N N . GLN B 1 316 ? -18.625 -14.391 -13.008 1 93.12 316 GLN B N 1
ATOM 4923 C CA . GLN B 1 316 ? -17.531 -15.297 -12.727 1 93.12 316 GLN B CA 1
ATOM 4924 C C . GLN B 1 316 ? -16.516 -15.312 -13.875 1 93.12 316 GLN B C 1
ATOM 4926 O O . GLN B 1 316 ? -16.875 -15.656 -15.008 1 93.12 316 GLN B O 1
ATOM 4931 N N . GLU B 1 317 ? -15.32 -14.922 -13.547 1 94.94 317 GLU B N 1
ATOM 4932 C CA . GLU B 1 317 ? -14.312 -14.789 -14.594 1 94.94 317 GLU B CA 1
ATOM 4933 C C . GLU B 1 317 ? -12.953 -15.289 -14.125 1 94.94 317 GLU B C 1
ATOM 4935 O O . GLU B 1 317 ? -12.531 -15 -13 1 94.94 317 GLU B O 1
ATOM 4940 N N . LEU B 1 318 ? -12.312 -16.109 -14.961 1 96.44 318 LEU B N 1
ATOM 4941 C CA . LEU B 1 318 ? -10.93 -16.516 -14.75 1 96.44 318 LEU B CA 1
ATOM 4942 C C . LEU B 1 318 ? -10.016 -15.891 -15.805 1 96.44 318 LEU B C 1
ATOM 4944 O O . LEU B 1 318 ? -10.266 -16.031 -17 1 96.44 318 LEU B O 1
ATOM 4948 N N . LEU B 1 319 ? -9.031 -15.18 -15.375 1 98 319 LEU B N 1
ATOM 4949 C CA . LEU B 1 319 ? -8.062 -14.555 -16.266 1 98 319 LEU B CA 1
ATOM 4950 C C . LEU B 1 319 ? -6.887 -15.492 -16.531 1 98 319 LEU B C 1
ATOM 4952 O O . LEU B 1 319 ? -6.445 -16.203 -15.625 1 98 319 LEU B O 1
ATOM 4956 N N . PRO B 1 320 ? -6.371 -15.453 -17.703 1 98 320 PRO B N 1
ATOM 4957 C CA . PRO B 1 320 ? -5.219 -16.297 -18.031 1 98 320 PRO B CA 1
ATOM 4958 C C . PRO B 1 320 ? -3.926 -15.805 -17.391 1 98 320 PRO B C 1
ATOM 4960 O O . PRO B 1 320 ? -3.732 -14.594 -17.234 1 98 320 PRO B O 1
ATOM 4963 N N . CYS B 1 321 ? -3.088 -16.75 -17.016 1 97.94 321 CYS B N 1
ATOM 4964 C CA . CYS B 1 321 ? -1.725 -16.453 -16.609 1 97.94 321 CYS B CA 1
ATOM 4965 C C . CYS B 1 321 ? -0.773 -16.469 -17.797 1 97.94 321 CYS B C 1
ATOM 4967 O O . CYS B 1 321 ? -1.06 -17.109 -18.812 1 97.94 321 CYS B O 1
ATOM 4969 N N . GLU B 1 322 ? 0.312 -15.734 -17.672 1 97.75 322 GLU B N 1
ATOM 4970 C CA . GLU B 1 322 ? 1.282 -15.664 -18.75 1 97.75 322 GLU B CA 1
ATOM 4971 C C . GLU B 1 322 ? 2.561 -16.422 -18.406 1 97.75 322 GLU B C 1
ATOM 4973 O O . GLU B 1 322 ? 3.115 -16.25 -17.328 1 97.75 322 GLU B O 1
ATOM 4978 N N . PHE B 1 323 ? 3.033 -17.234 -19.344 1 98.06 323 PHE B N 1
ATOM 4979 C CA . PHE B 1 323 ? 4.281 -17.969 -19.156 1 98.06 323 PHE B CA 1
ATOM 4980 C C . PHE B 1 323 ? 5.453 -17 -19 1 98.06 323 PHE B C 1
ATOM 4982 O O . PHE B 1 323 ? 5.551 -16.016 -19.734 1 98.06 323 PHE B O 1
ATOM 4989 N N . VAL B 1 324 ? 6.289 -17.266 -18.031 1 97.5 324 VAL B N 1
ATOM 4990 C CA . VAL B 1 324 ? 7.52 -16.5 -17.812 1 97.5 324 VAL B CA 1
ATOM 4991 C C . VAL B 1 324 ? 8.719 -17.453 -17.891 1 97.5 324 VAL B C 1
ATOM 4993 O O . VAL B 1 324 ? 8.812 -18.406 -17.125 1 97.5 324 VAL B O 1
ATOM 4996 N N . GLU B 1 325 ? 9.594 -17.141 -18.781 1 97.12 325 GLU B N 1
ATOM 4997 C CA . GLU B 1 325 ? 10.805 -17.953 -18.938 1 97.12 325 GLU B CA 1
ATOM 4998 C C . GLU B 1 325 ? 11.922 -17.453 -18.031 1 97.12 325 GLU B C 1
ATOM 5000 O O . GLU B 1 325 ? 12.305 -16.281 -18.094 1 97.12 325 GLU B O 1
ATOM 5005 N N . GLY B 1 326 ? 12.289 -18.328 -17.156 1 96.69 326 GLY B N 1
ATOM 5006 C C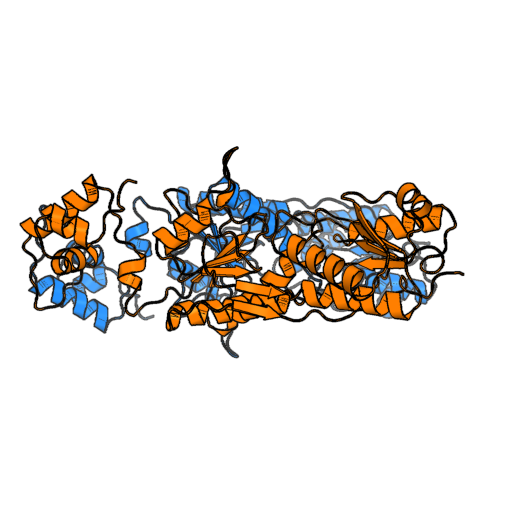A . GLY B 1 326 ? 13.461 -18.062 -16.328 1 96.69 326 GLY B CA 1
ATOM 5007 C C . GLY B 1 326 ? 14.641 -18.953 -16.656 1 96.69 326 GLY B C 1
ATOM 5008 O O . GLY B 1 326 ? 14.812 -19.359 -17.812 1 96.69 326 GLY B O 1
ATOM 5009 N N . SER B 1 327 ? 15.477 -19.203 -15.656 1 96.38 327 SER B N 1
ATOM 5010 C CA . SER B 1 327 ? 16.688 -19.984 -15.883 1 96.38 327 SER B CA 1
ATOM 5011 C C . SER B 1 327 ? 16.562 -21.375 -15.273 1 96.38 327 SER B C 1
ATOM 5013 O O . SER B 1 327 ? 17.516 -22.156 -15.297 1 96.38 327 SER B O 1
ATOM 5015 N N . THR B 1 328 ? 15.336 -21.75 -14.82 1 97.88 328 THR B N 1
ATOM 5016 C CA . THR B 1 328 ? 15.266 -22.922 -13.961 1 97.88 328 THR B CA 1
ATOM 5017 C C . THR B 1 328 ? 14.539 -24.062 -14.664 1 97.88 328 THR B C 1
ATOM 5019 O O . THR B 1 328 ? 14.156 -25.047 -14.031 1 97.88 328 THR B O 1
ATOM 5022 N N . LEU B 1 329 ? 14.305 -23.938 -15.914 1 97.94 329 LEU B N 1
ATOM 5023 C CA . LEU B 1 329 ? 13.734 -25 -16.719 1 97.94 329 LEU B CA 1
ATOM 5024 C C . LEU B 1 329 ? 14.633 -25.344 -17.891 1 97.94 329 LEU B C 1
ATOM 5026 O O . LEU B 1 329 ? 15.07 -24.453 -18.625 1 97.94 329 LEU B O 1
ATOM 5030 N N . GLY B 1 330 ? 14.953 -26.5 -18.031 1 96.44 330 GLY B N 1
ATOM 5031 C CA . GLY B 1 330 ? 15.75 -27.078 -19.109 1 96.44 330 GLY B CA 1
ATOM 5032 C C . GLY B 1 330 ? 15.625 -28.594 -19.203 1 96.44 330 GLY B C 1
ATOM 5033 O O . GLY B 1 330 ? 14.977 -29.219 -18.359 1 96.44 330 GLY B O 1
ATOM 5034 N N . ALA B 1 331 ? 16.25 -29.172 -20.234 1 96.12 331 ALA B N 1
ATOM 5035 C CA . ALA B 1 331 ? 16.219 -30.625 -20.406 1 96.12 331 ALA B CA 1
ATOM 5036 C C . ALA B 1 331 ? 16.938 -31.328 -19.266 1 96.12 331 ALA B C 1
ATOM 5038 O O . ALA B 1 331 ? 17.984 -30.859 -18.812 1 96.12 331 ALA B O 1
ATOM 5039 N N . PRO B 1 332 ? 16.312 -32.344 -18.734 1 94.69 332 PRO B N 1
ATOM 5040 C CA . PRO B 1 332 ? 17 -33.094 -17.688 1 94.69 332 PRO B CA 1
ATOM 5041 C C . PRO B 1 332 ? 18.297 -33.75 -18.188 1 94.69 332 PRO B C 1
ATOM 5043 O O . PRO B 1 332 ? 18.375 -34.156 -19.359 1 94.69 332 PRO B O 1
ATOM 5046 N N . ARG B 1 333 ? 19.25 -33.719 -17.312 1 84.88 333 ARG B N 1
ATOM 5047 C CA . ARG B 1 333 ? 20.5 -34.375 -17.656 1 84.88 333 ARG B CA 1
ATOM 5048 C C . ARG B 1 333 ? 20.328 -35.906 -17.656 1 84.88 333 ARG B C 1
ATOM 5050 O O . ARG B 1 333 ? 19.688 -36.438 -16.75 1 84.88 333 ARG B O 1
ATOM 5057 N N . LEU B 1 334 ? 20.25 -36.469 -18.891 1 62.03 334 LEU B N 1
ATOM 5058 C CA . LEU B 1 334 ? 20.203 -37.938 -19.047 1 62.03 334 LEU B CA 1
ATOM 5059 C C . LEU B 1 334 ? 21.422 -38.594 -18.422 1 62.03 334 LEU B C 1
ATOM 5061 O O . LEU B 1 334 ? 22.516 -38 -18.406 1 62.03 334 LEU B O 1
#

Organism: Saccharopolyspora spinosa (NCBI:txid60894)

Foldseek 3Di:
DPDPQDCCNLCVQLVHHSVLLVCLLVVPPPPPDDDDPSSSVSSVVSCVVVVPDPLPLVVVPPPHALLEEEEDEQDDCDDPDPLNVCVLLVLLQVVLSVVVPHHYDYQPVLPPDPDRSQCDDPPHCLSVHQAYEYEYFDDDLVNLVVCVVVVGFYEYAADDPPNVDQAFYEYAQLLVQLLVVLVVQVVLPFQAEEEEADCDDGPNSVSNVNSVVVNNVVVVGHYYYDHADDQVVCVVSVGLEYEYAEPQRLLVNVVVCVVVVHDANARHFYAYSAHRPDDHPPDPAFHWGWATNSSVRSNVRNVSSVCCSVPVDRHDYHHYIGTDDGRRGHRYHD/DPDQQDCCNLCVQLVHHSVLLVCLLLVDPPPPDDDDPSSSVSSVVSCVVSVPDPLPLVVCPPPHALLEEEEDEQDDCDDPDPLNVCVLLVLLQVVLSVVVPHHYDYPPVQPPDPDRSQCDDPPHCLSVHQAYEYEYFDDDLVNLVVCVSVVGFYEYAADDPPNVDQAFYEYAQLLVQLLVVLVVQVVLPFQAEEEEADCDDGVNSVSNVNSVVVNNVVVVGHYYYYHADDQVVCVVSVGLEYEYAEPQRLLVNVVVCVVVVHDANARHFYAYSDHRPDDHPPDPAFHWGWATNSSVRSNVRNVSSVCCSVPVDRHDYHHYIGTDDGRRGHRYND

pLDDT: mean 80.87, std 18.09, range [26.22, 98.75]

Nearest PDB structures (foldseek):
  1jh9-assembly1_A-2  TM=6.579E-01  e=1.395E-17  Escherichia coli
  3k4h-assembly1_A  TM=7.606E-01  e=4.779E-16  Bacillus cytotoxicus NVH 391-98
  3huu-assembly1_A  TM=7.405E-01  e=3.755E-15  Staphylococcus haemolyticus JCSC1435
  3huu-assembly2_D  TM=7.450E-01  e=3.982E-15  Staphylococcus haemolyticus JCSC1435
  3huu-assembly1_B  TM=7.459E-01  e=1.219E-14  Staphylococcus haemolyticus JCSC1435

Sequence (668 aa):
MARRLTQQDIARMAGVSQATVSLVLNNRKDGNVRIAAETRAQVLEVIRKTGYVANPIARRMRDRHNRILGVFTYEAVFPSTHANFYQSFLEGIEEQAEEVGCDLLLFTSAKATGERRRIFGDDSRVRLADGSLLLGRTVDRDDLTQLLAESIPYVSIGRRDDAGGPVPHVGADYRTAVRDLVDRAVALGHRGFAYVGSGGGAESSADRLRGFREAVAAHGVQGMHVETPQLDQLREAGVTAVLTEEVSDGAALVLAGRERGLSVPGDLAVLSLGAATRSAPDDDVALTGFRIPRREMGRRAVQALTEVLENGTTPQELLPCEFVEGSTLGAPRLMARRLTQQDIARMAGVSQATVSLVLNNRKDGNVRIAAETRAQVLEVIRKTGYVANPIARRMRDRHNRILGVFTYEAVFPSTHANFYQSFLEGIEEQAEEVGCDLLLFTSAKATGERRRIFGDDSRVRLADGSLLLGRTVDRDDLTQLLAESIPYVSIGRRDDAGGPVPHVGADYRTAVRDLVDRAVALGHRGFAYVGSGGGAESSADRLRGFREAVAAHGVQGMHVETPQLDQLREAGVTAVLTEEVSDGAALVLAGRERGLSVPGDLAVLSLGAATRSAPDDDVALTGFRIPRREMGRRAVQALTEVLENGTTPQELLPCEFVEGSTLGAPRL

InterPro domains:
  IPR000843 LacI-type HTH domain [PF00356] (8-55)
  IPR000843 LacI-type HTH domain [PS50932] (5-63)
  IPR000843 LacI-type HTH domain [SM00354] (4-83)
  IPR000843 LacI-type HTH domain [cd01392] (8-62)
  IPR001387 Cro/C1-type, helix-turn-helix domain [PS50943] (2-53)
  IPR010982 Lambda repressor-like, DNA-binding domain superfamily [G3DSA:1.10.260.40] (1-65)
  IPR010982 Lambda repressor-like, DNA-binding domain superfamily [SSF47413] (3-65)
  IPR028082 Periplasmic binding protein-like I [SSF53822] (77-317)
  IPR046335 Transcriptional regulator LacI/GalR-like, sensor domain [PF13377] (182-328)

Solvent-accessible surface area (backbone atoms only — not comparable to full-atom values): 35104 Å² total; per-residue (Å²): 128,87,77,79,81,41,63,57,46,48,7,59,73,40,72,46,52,45,65,56,40,47,32,50,71,57,40,49,67,54,84,85,62,81,74,53,68,68,56,43,37,40,40,51,50,45,27,62,76,70,62,57,64,74,51,73,42,62,74,34,59,76,85,58,75,65,43,23,35,26,38,40,47,86,54,73,87,49,56,90,55,83,41,60,62,58,44,45,28,46,27,18,32,48,54,41,30,27,73,74,55,18,26,39,33,37,54,51,32,26,61,55,73,104,51,73,59,47,76,67,44,99,75,46,62,62,57,62,24,63,28,34,38,39,44,52,75,76,71,51,63,67,51,53,48,48,33,56,73,66,67,50,49,56,21,28,51,34,62,50,74,82,69,84,46,94,49,27,18,24,26,65,35,39,30,60,46,36,25,51,52,49,52,53,43,41,74,48,63,46,51,25,35,33,40,31,33,79,50,44,97,29,54,67,35,32,33,32,41,49,14,42,51,52,37,30,60,74,70,69,42,48,68,48,79,38,63,65,88,46,71,67,62,40,50,77,68,55,33,33,35,35,38,17,36,36,38,36,57,33,48,48,49,52,51,53,34,48,74,71,68,42,46,64,13,36,59,37,16,39,31,26,63,54,36,46,85,51,67,51,70,90,64,89,67,52,58,15,34,40,44,72,55,42,33,57,39,19,29,49,31,48,52,46,35,52,42,30,71,75,67,68,55,68,54,70,47,66,41,74,51,42,82,36,89,39,59,17,64,54,48,53,65,126,130,87,76,80,80,39,61,57,44,47,8,60,72,40,71,46,54,45,64,55,41,47,35,52,71,57,38,54,59,55,82,84,65,81,77,52,68,66,56,46,45,41,40,50,48,46,27,63,75,68,62,56,65,73,48,71,40,60,73,34,56,78,88,57,73,67,42,24,36,26,39,40,48,84,54,73,86,47,54,92,55,83,41,61,61,56,43,45,28,46,27,17,30,48,54,40,31,29,73,72,53,19,25,40,33,37,52,50,32,28,60,55,70,102,55,74,57,47,75,68,42,99,77,46,63,62,57,61,22,65,28,33,38,40,44,51,75,75,70,51,63,67,52,53,50,48,34,59,72,66,67,50,52,56,23,30,52,36,61,49,74,82,69,82,46,95,49,27,18,24,26,66,35,39,30,62,46,35,25,51,52,50,52,53,43,41,74,46,63,46,50,24,34,34,40,29,32,79,48,45,97,28,54,68,36,30,33,32,42,50,13,43,53,52,38,30,59,75,70,68,43,49,70,46,81,36,63,64,89,47,70,67,61,40,51,75,70,54,33,34,36,35,38,16,36,37,37,34,58,35,48,49,49,53,51,53,32,47,74,70,69,44,45,66,12,34,58,38,15,38,31,26,63,54,35,45,84,52,65,50,70,88,64,88,68,54,57,14,34,41,45,72,54,42,34,56,36,19,29,50,31,49,54,44,35,52,42,31,73,74,67,68,54,69,55,70,46,66,41,74,50,44,82,37,88,40,60,17,63,54,50,52,67,126

Radius of gyration: 30.29 Å; Cα contacts (8 Å, |Δi|>4): 1319; chains: 2; bounding box: 94×77×46 Å

Secondary structure (DSSP, 8-state):
------HHHHHHHHTS-HHHHHHHHTT---TT----HHHHHHHHHHHHHHT----HHHHHHSS----EEEEEESS-SS-SSS--TTHHHHHHHHHHHHHTT-EEEE--GGG-SSS---TT-TT-GGGGSSEEEEE-S---HHHHHHHHHTT--EEEES---TTSS---EEEE-HHHHHHHHHHHHHHTT--EEEEES---SSHHHHHHHHHHHHHHHHHT-EEEEESS--HHHHHHTT--EEEEEEHHHHHHHHHHHHHTT--TTTT-EEEEEEE-SSPPPS-----EEEE--HHHHHHHHHHHHHHHHHH----EEEEPPEEE--SS------/------HHHHHHHHTS-HHHHHHHHTT---TT----HHHHHHHHHHHHHHT----HHHHHHSS----EEEEEESS-SS-SSS--TTHHHHHHHHHHHHHTT-EEEE--GGG-SSS---TT-TT-GGGGSSEEEEE-S---HHHHHHHHHTT--EEEES---TTSS---EEEE-HHHHHHHHHHHHHHTT--EEEEES---SSHHHHHHHHHHHHHHHHHT-EEEEESS--HHHHHHTT--EEEEEEHHHHHHHHHHHHHTT--TTTT-EEEEEEE-SSPPPS-----EEEE--HHHHHHHHHHHHHHHHHH----EEEEPPEEE--SS------